Protein AF-0000000078757637 (afdb_homodimer)

InterPro domains:
  IPR000515 ABC transporter type 1, transmembrane domain MetI-like [PF00528] (79-279)
  IPR000515 ABC transporter type 1, transmembrane domain MetI-like [PS50928] (64-270)
  IPR000515 ABC transporter type 1, transmembrane domain MetI-like [cd06261] (64-212)
  IPR005672 Phosphate transport system permease protein PstA [TIGR00974] (14-278)
  IPR035906 MetI-like superfamily [G3DSA:1.10.3720.10] (14-277)
  IPR035906 MetI-like superfamily [SSF161098] (12-272)

Solvent-accessible surface area (backbone atoms only — not comparable to full-atom values): 27275 Å² total; per-residue (Å²): 118,75,68,58,57,54,48,50,56,40,49,55,49,46,50,50,26,50,50,30,34,46,62,62,47,48,61,54,52,52,46,54,52,48,32,45,70,52,5,54,82,64,62,44,70,61,26,51,69,25,57,24,91,36,98,75,43,70,25,42,24,26,19,48,52,32,33,52,52,32,40,52,52,12,44,66,55,23,48,60,30,18,45,29,32,15,44,35,57,65,73,66,48,58,96,44,74,67,43,51,50,50,51,50,50,36,55,49,55,39,17,45,24,49,49,55,40,7,50,46,20,26,50,48,35,19,56,70,68,57,49,34,53,1,33,50,26,25,13,54,29,48,14,61,64,39,26,34,58,32,21,53,36,28,26,52,22,51,61,66,50,60,65,64,59,56,50,52,42,45,71,76,66,46,49,71,62,54,38,41,67,67,44,46,47,56,70,17,36,51,38,38,29,51,24,50,32,46,44,49,10,47,55,52,18,48,39,56,31,34,60,50,11,14,48,37,94,80,44,51,57,66,60,85,47,54,62,29,39,33,24,31,46,41,45,51,49,47,42,46,72,70,72,35,83,82,47,54,67,43,57,55,25,25,51,49,38,51,51,44,48,51,30,46,51,56,34,48,50,33,49,50,51,22,50,54,44,44,52,54,45,59,66,69,98,119,76,68,58,58,53,49,52,57,41,48,54,49,46,50,50,26,50,49,29,33,47,63,62,46,49,59,55,53,50,47,53,53,47,31,45,68,51,6,54,82,63,60,45,70,61,25,51,70,25,59,25,91,36,97,75,44,70,24,43,25,27,20,48,51,32,34,52,52,33,40,50,51,12,45,67,54,23,47,61,30,18,45,31,34,16,46,37,57,63,73,66,49,58,97,44,74,66,41,50,50,51,52,49,49,37,55,49,54,38,17,44,26,49,47,56,41,8,51,47,20,25,50,48,34,19,57,70,68,57,50,34,52,1,33,51,25,25,13,52,31,48,15,60,63,39,25,34,58,31,22,52,37,28,27,52,21,50,61,66,49,60,64,64,59,55,50,53,41,43,72,75,66,46,50,71,62,56,37,41,66,67,45,48,48,54,70,16,35,52,39,38,30,52,24,50,32,46,44,51,10,47,52,50,18,48,39,58,30,34,61,49,11,14,50,37,92,80,45,52,59,65,59,86,47,55,62,29,39,32,26,31,47,42,46,50,49,47,41,46,72,70,74,35,82,82,46,56,66,43,56,54,26,25,52,48,39,52,51,43,50,50,29,45,51,56,34,48,49,33,48,49,52,22,51,54,44,45,53,55,44,58,67,68,98

Structure (mmCIF, N/CA/C/O backbone):
data_AF-0000000078757637-model_v1
#
loop_
_entity.id
_entity.type
_entity.pdbx_description
1 polymer 'Phosphate transport system permease protein PstA'
#
loop_
_atom_site.group_PDB
_atom_site.id
_atom_site.type_symbol
_atom_site.label_atom_id
_atom_site.label_alt_id
_atom_site.label_comp_id
_atom_site.label_asym_id
_atom_site.label_entity_id
_atom_site.label_seq_id
_atom_site.pdbx_PDB_ins_code
_atom_site.Cartn_x
_atom_site.Cartn_y
_atom_site.Cartn_z
_atom_site.occupancy
_atom_site.B_iso_or_equiv
_atom_site.auth_seq_id
_atom_site.auth_comp_id
_atom_site.auth_asym_id
_atom_site.auth_atom_id
_atom_site.pdbx_PDB_model_num
ATOM 1 N N . MET A 1 1 ? -38.062 24.844 16.594 1 31.47 1 MET A N 1
ATOM 2 C CA . MET A 1 1 ? -38.25 23.797 15.586 1 31.47 1 MET A CA 1
ATOM 3 C C . MET A 1 1 ? -36.906 23.484 14.891 1 31.47 1 MET A C 1
ATOM 5 O O . MET A 1 1 ? -36.781 22.422 14.273 1 31.47 1 MET A O 1
ATOM 9 N N . MET A 1 2 ? -36.031 24.547 14.688 1 41.66 2 MET A N 1
ATOM 10 C CA . MET A 1 2 ? -34.75 24.531 14.016 1 41.66 2 MET A CA 1
ATOM 11 C C . MET A 1 2 ? -33.719 23.719 14.805 1 41.66 2 MET A C 1
ATOM 13 O O . MET A 1 2 ? -32.75 23.219 14.25 1 41.66 2 MET A O 1
ATOM 17 N N . THR A 1 3 ? -33.906 23.719 16.125 1 45.94 3 THR A N 1
ATOM 18 C CA . THR A 1 3 ? -32.969 23.094 17.047 1 45.94 3 THR A CA 1
ATOM 19 C C . THR A 1 3 ? -33.062 21.578 16.953 1 45.94 3 THR A C 1
ATOM 21 O O . THR A 1 3 ? -32.094 20.875 17.25 1 45.94 3 THR A O 1
ATOM 24 N N . ARG A 1 4 ? -34.312 21.188 16.875 1 45.56 4 ARG A N 1
ATOM 25 C CA . ARG A 1 4 ? -34.594 19.766 16.969 1 45.56 4 ARG A CA 1
ATOM 26 C C . ARG A 1 4 ? -34.062 19.016 15.758 1 45.56 4 ARG A C 1
ATOM 28 O O . ARG A 1 4 ? -33.594 17.875 15.875 1 45.56 4 ARG A O 1
ATOM 35 N N . SER A 1 5 ? -34.344 19.469 14.594 1 43.5 5 SER A N 1
ATOM 36 C CA . SER A 1 5 ? -33.938 18.844 13.328 1 43.5 5 SER A CA 1
ATOM 37 C C . SER A 1 5 ? -32.438 18.703 13.227 1 43.5 5 SER A C 1
ATOM 39 O O . SER A 1 5 ? -31.938 17.797 12.539 1 43.5 5 SER A O 1
ATOM 41 N N . ARG A 1 6 ? -31.812 19.688 13.844 1 53.88 6 ARG A N 1
ATOM 42 C CA . ARG A 1 6 ? -30.344 19.703 13.852 1 53.88 6 ARG A CA 1
ATOM 43 C C . ARG A 1 6 ? -29.797 18.516 14.641 1 53.88 6 ARG A C 1
ATOM 45 O O . ARG A 1 6 ? -28.781 17.938 14.266 1 53.88 6 ARG A O 1
ATOM 52 N N . LYS A 1 7 ? -30.609 18.172 15.609 1 54.94 7 LYS A N 1
ATOM 53 C CA . LYS A 1 7 ? -30.172 17.094 16.5 1 54.94 7 LYS A CA 1
ATOM 54 C C . LYS A 1 7 ? -30.281 15.734 15.82 1 54.94 7 LYS A C 1
ATOM 56 O O . LYS A 1 7 ? -29.391 14.883 15.961 1 54.94 7 LYS A O 1
ATOM 61 N N . PHE A 1 8 ? -31.406 15.523 15.094 1 51.22 8 PHE A N 1
ATOM 62 C CA . PHE A 1 8 ? -31.641 14.234 14.445 1 51.22 8 PHE A CA 1
ATOM 63 C C . PHE A 1 8 ? -30.609 14 13.344 1 51.22 8 PHE A C 1
ATOM 65 O O . PHE A 1 8 ? -30.141 12.875 13.164 1 51.22 8 PHE A O 1
ATOM 72 N N . SER A 1 9 ? -30.406 15.086 12.625 1 57.69 9 SER A N 1
ATOM 73 C CA . SER A 1 9 ? -29.438 14.969 11.539 1 57.69 9 SER A CA 1
ATOM 74 C C . SER A 1 9 ? -28.047 14.633 12.07 1 57.69 9 SER A C 1
ATOM 76 O O . SER A 1 9 ? -27.297 13.891 11.438 1 57.69 9 SER A O 1
ATOM 78 N N . ASP A 1 10 ? -27.938 14.961 13.328 1 68.25 10 ASP A N 1
ATOM 79 C CA . ASP A 1 10 ? -26.656 14.672 13.961 1 68.25 10 ASP A CA 1
ATOM 80 C C . ASP A 1 10 ? -26.562 13.203 14.375 1 68.25 10 ASP A C 1
ATOM 82 O O . ASP A 1 10 ? -25.547 12.547 14.156 1 68.25 10 ASP A O 1
ATOM 86 N N . VAL A 1 11 ? -27.859 12.781 14.82 1 71.44 11 VAL A N 1
ATOM 87 C CA . VAL A 1 11 ? -27.859 11.406 15.305 1 71.44 11 VAL A CA 1
ATOM 88 C C . VAL A 1 11 ? -27.703 10.438 14.133 1 71.44 11 VAL A C 1
ATOM 90 O O . VAL A 1 11 ? -26.953 9.461 14.219 1 71.44 11 VAL A O 1
ATOM 93 N N . ALA A 1 12 ? -28.406 10.734 13.117 1 74.5 12 ALA A N 1
ATOM 94 C CA . ALA A 1 12 ? -28.312 9.891 11.93 1 74.5 12 ALA A CA 1
ATOM 95 C C . ALA A 1 12 ? -26.891 9.922 11.352 1 74.5 12 ALA A C 1
ATOM 97 O O . ALA A 1 12 ? -26.359 8.891 10.93 1 74.5 12 ALA A O 1
ATOM 98 N N . GLY A 1 13 ? -26.344 11.102 11.43 1 74.25 13 GLY A N 1
ATOM 99 C CA . GLY A 1 13 ? -24.984 11.227 10.945 1 74.25 13 GLY A CA 1
ATOM 100 C C . GLY A 1 13 ? -23.984 10.422 11.758 1 74.25 13 GLY A C 1
ATOM 101 O O . GLY A 1 13 ? -23.141 9.727 11.195 1 74.25 13 GLY A O 1
ATOM 102 N N . TYR A 1 14 ? -24.344 10.406 12.969 1 75.94 14 TYR A N 1
ATOM 103 C CA . TYR A 1 14 ? -23.484 9.648 13.859 1 75.94 14 TYR A CA 1
ATOM 104 C C . TYR A 1 14 ? -23.641 8.156 13.633 1 75.94 14 TYR A C 1
ATOM 106 O O . TYR A 1 14 ? -22.656 7.414 13.625 1 75.94 14 TYR A O 1
ATOM 114 N N . ALA A 1 15 ? -24.859 7.828 13.438 1 80.62 15 ALA A N 1
ATOM 115 C CA . ALA A 1 15 ? -25.125 6.406 13.234 1 80.62 15 ALA A CA 1
ATOM 116 C C . ALA A 1 15 ? -24.438 5.895 11.969 1 80.62 15 ALA A C 1
ATOM 118 O O . ALA A 1 15 ? -23.906 4.785 11.953 1 80.62 15 ALA A O 1
ATOM 119 N N . VAL A 1 16 ? -24.391 6.688 11.031 1 78.75 16 VAL A N 1
ATOM 120 C CA . VAL A 1 16 ? -23.781 6.309 9.758 1 78.75 16 VAL A CA 1
ATOM 121 C C . VAL A 1 16 ? -22.266 6.191 9.93 1 78.75 16 VAL A C 1
ATOM 123 O O . VAL A 1 16 ? -21.656 5.215 9.492 1 78.75 16 VAL A O 1
ATOM 126 N N . ILE A 1 17 ? -21.766 7.086 10.648 1 77.62 17 ILE A N 1
ATOM 127 C CA . ILE A 1 17 ? -20.328 7.102 10.867 1 77.62 17 ILE A CA 1
ATOM 128 C C . ILE A 1 17 ? -19.922 5.879 11.688 1 77.62 17 ILE A C 1
ATOM 130 O O . ILE A 1 17 ? -18.969 5.176 11.328 1 77.62 17 ILE A O 1
ATOM 134 N N . TYR A 1 18 ? -20.766 5.543 12.625 1 78.12 18 TYR A N 1
ATOM 135 C CA . TYR A 1 18 ? -20.438 4.414 13.492 1 78.12 18 TYR A CA 1
ATOM 136 C C . TYR A 1 18 ? -20.656 3.092 12.766 1 78.12 18 TYR A C 1
ATOM 138 O O . TYR A 1 18 ? -19.859 2.154 12.922 1 78.12 18 TYR A O 1
ATOM 146 N N . ALA A 1 19 ? -21.594 3.039 11.992 1 81.81 19 ALA A N 1
ATOM 147 C CA . ALA A 1 19 ? -21.891 1.821 11.242 1 81.81 19 ALA A CA 1
ATOM 148 C C . ALA A 1 19 ? -20.781 1.505 10.25 1 81.81 19 ALA A C 1
ATOM 150 O O . ALA A 1 19 ? -20.328 0.36 10.148 1 81.81 19 ALA A O 1
ATOM 151 N N . PHE A 1 20 ? -20.328 2.469 9.633 1 76.94 20 PHE A N 1
ATOM 152 C CA . PHE A 1 20 ? -19.281 2.268 8.633 1 76.94 20 PHE A CA 1
ATOM 153 C C . PHE A 1 20 ? -17.953 1.898 9.297 1 76.94 20 PHE A C 1
ATOM 155 O O . PHE A 1 20 ? -17.219 1.053 8.789 1 76.94 20 PHE A O 1
ATOM 162 N N . THR A 1 21 ? -17.781 2.52 10.398 1 72.38 21 THR A N 1
ATOM 163 C CA . THR A 1 21 ? -16.562 2.199 11.141 1 72.38 21 THR A CA 1
ATOM 164 C C . THR A 1 21 ? -16.594 0.753 11.625 1 72.38 21 THR A C 1
ATOM 166 O O . THR A 1 21 ? -15.602 0.03 11.5 1 72.38 21 THR A O 1
ATOM 169 N N . ALA A 1 22 ? -17.719 0.33 12.086 1 77.94 22 ALA A N 1
ATOM 170 C CA . ALA A 1 22 ? -17.891 -1.038 12.57 1 77.94 22 ALA A CA 1
ATOM 171 C C . ALA A 1 22 ? -17.75 -2.043 11.43 1 77.94 22 ALA A C 1
ATOM 173 O O . ALA A 1 22 ? -17.156 -3.107 11.594 1 77.94 22 ALA A O 1
ATOM 174 N N . MET A 1 23 ? -18.234 -1.694 10.344 1 75.75 23 MET A N 1
ATOM 175 C CA . MET A 1 23 ? -18.188 -2.555 9.164 1 75.75 23 MET A CA 1
ATOM 176 C C . MET A 1 23 ? -16.75 -2.775 8.711 1 75.75 23 MET A C 1
ATOM 178 O O . MET A 1 23 ? -16.422 -3.832 8.164 1 75.75 23 MET A O 1
ATOM 182 N N . ALA A 1 24 ? -16.016 -1.774 8.914 1 68.38 24 ALA A N 1
ATOM 183 C CA . ALA A 1 24 ? -14.625 -1.856 8.492 1 68.38 24 ALA A CA 1
ATOM 184 C C . ALA A 1 24 ? -13.82 -2.74 9.445 1 68.38 24 ALA A C 1
ATOM 186 O O . ALA A 1 24 ? -13.023 -3.57 9 1 68.38 24 ALA A O 1
ATOM 187 N N . PHE A 1 25 ? -14.117 -2.734 10.711 1 73.19 25 PHE A N 1
ATOM 188 C CA . PHE A 1 25 ? -13.227 -3.297 11.711 1 73.19 25 PHE A CA 1
ATOM 189 C C . PHE A 1 25 ? -13.688 -4.691 12.125 1 73.19 25 PHE A C 1
ATOM 191 O O . PHE A 1 25 ? -12.859 -5.578 12.359 1 73.19 25 PHE A O 1
ATOM 198 N N . ILE A 1 26 ? -14.891 -4.961 12.086 1 78 26 ILE A N 1
ATOM 199 C CA . ILE A 1 26 ? -15.422 -6.184 12.672 1 78 26 ILE A CA 1
ATOM 200 C C . ILE A 1 26 ? -14.977 -7.387 11.844 1 78 26 ILE A C 1
ATOM 202 O O . ILE A 1 26 ? -14.445 -8.359 12.383 1 78 26 ILE A O 1
ATOM 206 N N . PRO A 1 27 ? -15.133 -7.34 10.531 1 73.25 27 PRO A N 1
ATOM 207 C CA . PRO A 1 27 ? -14.734 -8.523 9.773 1 73.25 27 PRO A CA 1
ATOM 208 C C . PRO A 1 27 ? -13.234 -8.812 9.867 1 73.25 27 PRO A C 1
ATOM 210 O O . PRO A 1 27 ? -12.828 -9.977 9.891 1 73.25 27 PRO A O 1
ATOM 213 N N . LEU A 1 28 ? -12.547 -7.859 9.984 1 71 28 LEU A N 1
ATOM 214 C CA . LEU A 1 28 ? -11.102 -8.039 10.031 1 71 28 LEU A CA 1
ATOM 215 C C . LEU A 1 28 ? -10.664 -8.648 11.359 1 71 28 LEU A C 1
ATOM 217 O O . LEU A 1 28 ? -9.844 -9.562 11.391 1 71 28 LEU A O 1
ATOM 221 N N . VAL A 1 29 ? -11.281 -8.141 12.398 1 76.69 29 VAL A N 1
ATOM 222 C CA . VAL A 1 29 ? -10.984 -8.68 13.719 1 76.69 29 VAL A CA 1
ATOM 223 C C . VAL A 1 29 ? -11.477 -10.125 13.812 1 76.69 29 VAL A C 1
ATOM 225 O O . VAL A 1 29 ? -10.797 -10.992 14.367 1 76.69 29 VAL A O 1
ATOM 228 N N . ALA A 1 30 ? -12.602 -10.312 13.234 1 78.31 30 ALA A N 1
ATOM 229 C CA . ALA A 1 30 ? -13.164 -11.656 13.234 1 78.31 30 ALA A CA 1
ATOM 230 C C . ALA A 1 30 ? -12.266 -12.633 12.484 1 78.31 30 ALA A C 1
ATOM 232 O O . ALA A 1 30 ? -12.07 -13.773 12.906 1 78.31 30 ALA A O 1
ATOM 233 N N . PHE A 1 31 ? -11.656 -12.203 11.43 1 76.88 31 PHE A N 1
ATOM 234 C CA . PHE A 1 31 ? -10.781 -13.055 10.641 1 76.88 31 PHE A CA 1
ATOM 235 C C . PHE A 1 31 ? -9.508 -13.383 11.414 1 76.88 31 PHE A C 1
ATOM 237 O O . PHE A 1 31 ? -9.031 -14.516 11.383 1 76.88 31 PHE A O 1
ATOM 244 N N . ILE A 1 32 ? -9 -12.391 12.07 1 78.44 32 ILE A N 1
ATOM 245 C CA . ILE A 1 32 ? -7.785 -12.617 12.844 1 78.44 32 ILE A CA 1
ATOM 246 C C . ILE A 1 32 ? -8.055 -13.641 13.945 1 78.44 32 ILE A C 1
ATOM 248 O O . ILE A 1 32 ? -7.25 -14.547 14.18 1 78.44 32 ILE A O 1
ATOM 252 N N . LEU A 1 33 ? -9.188 -13.539 14.57 1 83.19 33 LEU A N 1
ATOM 253 C CA . LEU A 1 33 ? -9.555 -14.484 15.617 1 83.19 33 LEU A CA 1
ATOM 254 C C . LEU A 1 33 ? -9.766 -15.883 15.047 1 83.19 33 LEU A C 1
ATOM 256 O O . LEU A 1 33 ? -9.414 -16.875 15.68 1 83.19 33 LEU A O 1
ATOM 260 N N . TYR A 1 34 ? -10.312 -15.906 13.883 1 82.19 34 TYR A N 1
ATOM 261 C CA . TYR A 1 34 ? -10.531 -17.172 13.195 1 82.19 34 TYR A CA 1
ATOM 262 C C . TYR A 1 34 ? -9.203 -17.844 12.867 1 82.19 34 TYR A C 1
ATOM 264 O O . TYR A 1 34 ? -9.047 -19.047 13.062 1 82.19 34 TYR A O 1
ATOM 272 N N . VAL A 1 35 ? -8.273 -17.094 12.344 1 85.19 35 VAL A N 1
ATOM 273 C CA . VAL A 1 35 ? -6.945 -17.594 12 1 85.19 35 VAL A CA 1
ATOM 274 C C . VAL A 1 35 ? -6.242 -18.109 13.258 1 85.19 35 VAL A C 1
ATOM 276 O O . VAL A 1 35 ? -5.559 -19.125 13.219 1 85.19 35 VAL A O 1
ATOM 279 N N . ILE A 1 36 ? -6.449 -17.391 14.305 1 87.94 36 ILE A N 1
ATOM 280 C CA . ILE A 1 36 ? -5.852 -17.812 15.578 1 87.94 36 ILE A CA 1
ATOM 281 C C . ILE A 1 36 ? -6.457 -19.141 16.016 1 87.94 36 ILE A C 1
ATOM 283 O O . ILE A 1 36 ? -5.73 -20.078 16.359 1 87.94 36 ILE A O 1
ATOM 287 N N . ALA A 1 37 ? -7.699 -19.266 15.945 1 88.44 37 ALA A N 1
ATOM 288 C CA . ALA A 1 37 ? -8.406 -20.469 16.406 1 88.44 37 ALA A CA 1
ATOM 289 C C . ALA A 1 37 ? -8.039 -21.688 15.57 1 88.44 37 ALA A C 1
ATOM 291 O O . ALA A 1 37 ? -7.855 -22.781 16.094 1 88.44 37 ALA A O 1
ATOM 292 N N . LYS A 1 38 ? -7.848 -21.516 14.305 1 86.62 38 LYS A N 1
ATOM 293 C CA . LYS A 1 38 ? -7.609 -22.641 13.406 1 86.62 38 LYS A CA 1
ATOM 294 C C . LYS A 1 38 ? -6.117 -22.953 13.305 1 86.62 38 LYS A C 1
ATOM 296 O O . LYS A 1 38 ? -5.734 -24.094 13.047 1 86.62 38 LYS A O 1
ATOM 301 N N . GLY A 1 39 ? -5.309 -21.891 13.492 1 89.25 39 GLY A N 1
ATOM 302 C CA . GLY A 1 39 ? -3.889 -22.062 13.227 1 89.25 39 GLY A CA 1
ATOM 303 C C . GLY A 1 39 ? -3.074 -22.328 14.477 1 89.25 39 GLY A C 1
ATOM 304 O O . GLY A 1 39 ? -1.997 -22.922 14.406 1 89.25 39 GLY A O 1
ATOM 305 N N . ILE A 1 40 ? -3.578 -22.016 15.672 1 90.69 40 ILE A N 1
ATOM 306 C CA . ILE A 1 40 ? -2.781 -22 16.891 1 90.69 40 ILE A CA 1
ATOM 307 C C . ILE A 1 40 ? -2.424 -23.438 17.297 1 90.69 40 ILE A C 1
ATOM 309 O O . ILE A 1 40 ? -1.374 -23.672 17.891 1 90.69 40 ILE A O 1
ATOM 313 N N . GLY A 1 41 ? -3.162 -24.391 16.953 1 88.5 41 GLY A N 1
ATOM 314 C CA . GLY A 1 41 ? -2.939 -25.781 17.344 1 88.5 41 GLY A CA 1
ATOM 315 C C . GLY A 1 41 ? -1.724 -26.391 16.672 1 88.5 41 GLY A C 1
ATOM 316 O O . GLY A 1 41 ? -1.106 -27.312 17.219 1 88.5 41 GLY A O 1
ATOM 317 N N . ARG A 1 42 ? -1.347 -25.875 15.531 1 87.25 42 ARG A N 1
ATOM 318 C CA . ARG A 1 42 ? -0.24 -26.438 14.766 1 87.25 42 ARG A CA 1
ATOM 319 C C . ARG A 1 42 ? 1.064 -25.703 15.07 1 87.25 42 ARG A C 1
ATOM 321 O O . ARG A 1 42 ? 2.139 -26.141 14.641 1 87.25 42 ARG A O 1
ATOM 328 N N . ILE A 1 43 ? 0.918 -24.719 15.82 1 89 43 ILE A N 1
ATOM 329 C CA . ILE A 1 43 ? 2.113 -23.938 16.125 1 89 43 ILE A CA 1
ATOM 330 C C . ILE A 1 43 ? 2.883 -24.578 17.266 1 89 43 ILE A C 1
ATOM 332 O O . ILE A 1 43 ? 2.354 -24.734 18.375 1 89 43 ILE A O 1
ATOM 336 N N . ASN A 1 44 ? 3.975 -25.062 16.984 1 85.62 44 ASN A N 1
ATOM 337 C CA . ASN A 1 44 ? 4.918 -25.609 17.953 1 85.62 44 ASN A CA 1
ATOM 338 C C . ASN A 1 44 ? 6.363 -25.312 17.562 1 85.62 44 ASN A C 1
ATOM 340 O O . ASN A 1 44 ? 6.613 -24.688 16.516 1 85.62 44 ASN A O 1
ATOM 344 N N . PHE A 1 45 ? 7.242 -25.672 18.438 1 85 45 PHE A N 1
ATOM 345 C CA . PHE A 1 45 ? 8.648 -25.344 18.234 1 85 45 PHE A CA 1
ATOM 346 C C . PHE A 1 45 ? 9.172 -25.984 16.953 1 85 45 PHE A C 1
ATOM 348 O O . PHE A 1 45 ? 9.938 -25.359 16.203 1 85 45 PHE A O 1
ATOM 355 N N . GLU A 1 46 ? 8.766 -27.188 16.719 1 80.88 46 GLU A N 1
ATOM 356 C CA . GLU A 1 46 ? 9.211 -27.906 15.539 1 80.88 46 GLU A CA 1
ATOM 357 C C . GLU A 1 46 ? 8.695 -27.25 14.258 1 80.88 46 GLU A C 1
ATOM 359 O O . GLU A 1 46 ? 9.422 -27.141 13.273 1 80.88 46 GLU A O 1
ATOM 364 N N . PHE A 1 47 ? 7.523 -26.766 14.312 1 85.06 47 PHE A N 1
ATOM 365 C CA . PHE A 1 47 ? 6.914 -26.109 13.156 1 85.06 47 PHE A CA 1
ATOM 366 C C . PHE A 1 47 ? 7.629 -24.812 12.844 1 85.06 47 PHE A C 1
ATOM 368 O O . PHE A 1 47 ? 7.891 -24.5 11.672 1 85.06 47 PHE A O 1
ATOM 375 N N . LEU A 1 48 ? 8.016 -24.125 13.852 1 84.94 48 LEU A N 1
ATOM 376 C CA . LEU A 1 48 ? 8.586 -22.781 13.688 1 84.94 48 LEU A CA 1
ATOM 377 C C . LEU A 1 48 ? 10.062 -22.859 13.336 1 84.94 48 LEU A C 1
ATOM 379 O O . LEU A 1 48 ? 10.57 -22.047 12.57 1 84.94 48 LEU A O 1
ATOM 383 N N . PHE A 1 49 ? 10.719 -23.844 13.891 1 82.38 49 PHE A N 1
ATOM 384 C CA . PHE A 1 49 ? 12.172 -23.734 13.844 1 82.38 49 PHE A CA 1
ATOM 385 C C . PHE A 1 49 ? 12.781 -24.938 13.117 1 82.38 49 PHE A C 1
ATOM 387 O O . PHE A 1 49 ? 14 -25.141 13.172 1 82.38 49 PHE A O 1
ATOM 394 N N . THR A 1 50 ? 11.977 -25.703 12.523 1 76.12 50 THR A N 1
ATOM 395 C CA . THR A 1 50 ? 12.547 -26.797 11.742 1 76.12 50 THR A CA 1
ATOM 396 C C . THR A 1 50 ? 12.32 -26.562 10.25 1 76.12 50 THR A C 1
ATOM 398 O O . THR A 1 50 ? 11.352 -25.922 9.852 1 76.12 50 THR A O 1
ATOM 401 N N . ALA A 1 51 ? 13.367 -26.938 9.547 1 66.25 51 ALA A N 1
ATOM 402 C CA . ALA A 1 51 ? 13.305 -26.844 8.086 1 66.25 51 ALA A CA 1
ATOM 403 C C . ALA A 1 51 ? 12.344 -27.891 7.516 1 66.25 51 ALA A C 1
ATOM 405 O O . ALA A 1 51 ? 12.242 -29 8.039 1 66.25 51 ALA A O 1
ATOM 406 N N . SER A 1 52 ? 11.43 -27.406 6.645 1 62.41 52 SER A N 1
ATOM 407 C CA . SER A 1 52 ? 10.477 -28.359 6.078 1 62.41 52 SER A CA 1
ATOM 408 C C . SER A 1 52 ? 11.164 -29.328 5.133 1 62.41 52 SER A C 1
ATOM 410 O O . SER A 1 52 ? 12.023 -28.938 4.336 1 62.41 52 SER A O 1
ATOM 412 N N . ALA A 1 53 ? 11.094 -30.688 5.449 1 53 53 ALA A N 1
ATOM 413 C CA . ALA A 1 53 ? 11.586 -31.703 4.516 1 53 53 ALA A CA 1
ATOM 414 C C . ALA A 1 53 ? 10.836 -31.641 3.188 1 53 53 ALA A C 1
ATOM 416 O O . ALA A 1 53 ? 11.344 -32.094 2.162 1 53 53 ALA A O 1
ATOM 417 N N . SER A 1 54 ? 9.664 -31.078 3.27 1 56.88 54 SER A N 1
ATOM 418 C CA . SER A 1 54 ? 8.82 -30.938 2.09 1 56.88 54 SER A CA 1
ATOM 419 C C . SER A 1 54 ? 7.836 -29.781 2.246 1 56.88 54 SER A C 1
ATOM 421 O O . SER A 1 54 ? 7.648 -29.266 3.348 1 56.88 54 SER A O 1
ATOM 423 N N . MET A 1 55 ? 7.371 -29.188 1.145 1 56.53 55 MET A N 1
ATOM 424 C CA . MET A 1 55 ? 6.34 -28.156 1.189 1 56.53 55 MET A CA 1
ATOM 425 C C . MET A 1 55 ? 5.156 -28.609 2.041 1 56.53 55 MET A C 1
ATOM 427 O O . MET A 1 55 ? 4.445 -27.781 2.609 1 56.53 55 MET A O 1
ATOM 431 N N . GLU A 1 56 ? 5.082 -29.891 2.09 1 58.41 56 GLU A N 1
ATOM 432 C CA . GLU A 1 56 ? 3.961 -30.484 2.816 1 58.41 56 GLU A CA 1
ATOM 433 C C . GLU A 1 56 ? 4.293 -30.641 4.297 1 58.41 56 GLU A C 1
ATOM 435 O O . GLU A 1 56 ? 3.395 -30.656 5.141 1 58.41 56 GLU A O 1
ATOM 440 N N . SER A 1 57 ? 5.703 -30.938 4.445 1 56.28 57 SER A N 1
ATOM 441 C CA . SER A 1 57 ? 6.102 -31.266 5.809 1 56.28 57 SER A CA 1
ATOM 442 C C . SER A 1 57 ? 6.473 -30 6.598 1 56.28 57 SER A C 1
ATOM 444 O O . SER A 1 57 ? 7.219 -29.156 6.105 1 56.28 57 SER A O 1
ATOM 446 N N . GLY A 1 58 ? 5.719 -29.438 7.492 1 63 58 GLY A N 1
ATOM 447 C CA . GLY A 1 58 ? 5.34 -28.656 8.656 1 63 58 GLY A CA 1
ATOM 448 C C . GLY A 1 58 ? 6.258 -27.469 8.898 1 63 58 GLY A C 1
ATOM 449 O O . GLY A 1 58 ? 5.805 -26.406 9.32 1 63 58 GLY A O 1
ATOM 450 N N . GLY A 1 59 ? 7.703 -27.625 8.602 1 77.88 59 GLY A N 1
ATOM 451 C CA . GLY A 1 59 ? 8.484 -26.562 9.211 1 77.88 59 GLY A CA 1
ATOM 452 C C . GLY A 1 59 ? 8.547 -25.312 8.367 1 77.88 59 GLY A C 1
ATOM 453 O O . GLY A 1 59 ? 8.617 -25.391 7.141 1 77.88 59 GLY A O 1
ATOM 454 N N . ILE A 1 60 ? 8.438 -24.141 9.039 1 85.12 60 ILE A N 1
ATOM 455 C CA . ILE A 1 60 ? 8.375 -22.891 8.289 1 85.12 60 ILE A CA 1
ATOM 456 C C . ILE A 1 60 ? 9.531 -21.984 8.703 1 85.12 60 ILE A C 1
ATOM 458 O O . ILE A 1 60 ? 9.43 -20.766 8.586 1 85.12 60 ILE A O 1
ATOM 462 N N . PHE A 1 61 ? 10.664 -22.562 9.156 1 85.38 61 PHE A N 1
ATOM 463 C CA . PHE A 1 61 ? 11.766 -21.734 9.641 1 85.38 61 PHE A CA 1
ATOM 464 C C . PHE A 1 61 ? 12.414 -20.969 8.484 1 85.38 61 PHE A C 1
ATOM 466 O O . PHE A 1 61 ? 12.734 -19.797 8.617 1 85.38 61 PHE A O 1
ATOM 473 N N . ALA A 1 62 ? 12.648 -21.609 7.414 1 84.88 62 ALA A N 1
ATOM 474 C CA . ALA A 1 62 ? 13.312 -20.984 6.273 1 84.88 62 ALA A CA 1
ATOM 475 C C . ALA A 1 62 ? 12.492 -19.828 5.723 1 84.88 62 ALA A C 1
ATOM 477 O O . ALA A 1 62 ? 12.992 -18.719 5.578 1 84.88 62 ALA A O 1
ATOM 478 N N . PRO A 1 63 ? 11.18 -20.094 5.473 1 87.25 63 PRO A N 1
ATOM 479 C CA . PRO A 1 63 ? 10.383 -18.969 4.98 1 87.25 63 PRO A CA 1
ATOM 480 C C . PRO A 1 63 ? 10.242 -17.844 6.016 1 87.25 63 PRO A C 1
ATOM 482 O O . PRO A 1 63 ? 10.148 -16.672 5.652 1 87.25 63 PRO A O 1
ATOM 485 N N . LEU A 1 64 ? 10.234 -18.234 7.242 1 88.44 64 LEU A N 1
ATOM 486 C CA . LEU A 1 64 ? 10.188 -17.234 8.297 1 88.44 64 LEU A CA 1
ATOM 487 C C . LEU A 1 64 ? 11.445 -16.375 8.281 1 88.44 64 LEU A C 1
ATOM 489 O O . LEU A 1 64 ? 11.359 -15.141 8.273 1 88.44 64 LEU A O 1
ATOM 493 N N . PHE A 1 65 ? 12.562 -16.984 8.297 1 88.06 65 PHE A N 1
ATOM 494 C CA . PHE A 1 65 ? 13.844 -16.297 8.273 1 88.06 65 PHE A CA 1
ATOM 495 C C . PHE A 1 65 ? 13.992 -15.461 7.004 1 88.06 65 PHE A C 1
ATOM 497 O O . PHE A 1 65 ? 14.445 -14.32 7.051 1 88.06 65 PHE A O 1
ATOM 504 N N . GLY A 1 66 ? 13.648 -16.031 5.93 1 89.12 66 GLY A N 1
ATOM 505 C CA . GLY A 1 66 ? 13.711 -15.32 4.664 1 89.12 66 GLY A CA 1
ATOM 506 C C . GLY A 1 66 ? 12.875 -14.055 4.645 1 89.12 66 GLY A C 1
ATOM 507 O O . GLY A 1 66 ? 13.297 -13.031 4.117 1 89.12 66 GLY A O 1
ATOM 508 N N . THR A 1 67 ? 11.695 -14.148 5.199 1 90 67 THR A N 1
ATOM 509 C CA . THR A 1 67 ? 10.805 -12.992 5.254 1 90 67 THR A CA 1
ATOM 510 C C . THR A 1 67 ? 11.414 -11.883 6.109 1 90 67 THR A C 1
ATOM 512 O O . THR A 1 67 ? 11.383 -10.711 5.727 1 90 67 THR A O 1
ATOM 515 N N . ILE A 1 68 ? 11.984 -12.273 7.211 1 90.56 68 ILE A N 1
ATOM 516 C CA . ILE A 1 68 ? 12.578 -11.297 8.117 1 90.56 68 ILE A CA 1
ATOM 517 C C . ILE A 1 68 ? 13.758 -10.609 7.43 1 90.56 68 ILE A C 1
ATOM 519 O O . ILE A 1 68 ? 13.836 -9.375 7.418 1 90.56 68 ILE A O 1
ATOM 523 N N . VAL A 1 69 ? 14.594 -11.367 6.855 1 92 69 VAL A N 1
ATOM 524 C CA . VAL A 1 69 ? 15.812 -10.836 6.242 1 92 69 VAL A CA 1
ATOM 525 C C . VAL A 1 69 ? 15.445 -9.945 5.055 1 92 69 VAL A C 1
ATOM 527 O O . VAL A 1 69 ? 16 -8.859 4.895 1 92 69 VAL A O 1
ATOM 530 N N . LEU A 1 70 ? 14.555 -10.414 4.258 1 92.94 70 LEU A N 1
ATOM 531 C CA . LEU A 1 70 ? 14.148 -9.633 3.094 1 92.94 70 LEU A CA 1
ATOM 532 C C . LEU A 1 70 ? 13.531 -8.305 3.52 1 92.94 70 LEU A C 1
ATOM 534 O O . LEU A 1 70 ? 13.82 -7.262 2.93 1 92.94 70 LEU A O 1
ATOM 538 N N . THR A 1 71 ? 12.664 -8.391 4.48 1 91.81 71 THR A N 1
ATOM 539 C CA . THR A 1 71 ? 11.984 -7.188 4.949 1 91.81 71 THR A CA 1
ATOM 540 C C . THR A 1 71 ? 12.984 -6.176 5.496 1 91.81 71 THR A C 1
ATOM 542 O O . THR A 1 71 ? 12.945 -4.996 5.133 1 91.81 71 THR A O 1
ATOM 545 N N . LEU A 1 72 ? 13.883 -6.637 6.301 1 91.94 72 LEU A N 1
ATOM 546 C CA . LEU A 1 72 ? 14.875 -5.75 6.906 1 91.94 72 LEU A CA 1
ATOM 547 C C . LEU A 1 72 ? 15.812 -5.176 5.848 1 91.94 72 LEU A C 1
ATOM 549 O O . LEU A 1 72 ? 16.125 -3.986 5.875 1 91.94 72 LEU A O 1
ATOM 553 N N . ALA A 1 73 ? 16.234 -5.996 4.984 1 94.88 73 ALA A N 1
ATOM 554 C CA . ALA A 1 73 ? 17.109 -5.543 3.916 1 94.88 73 ALA A CA 1
ATOM 555 C C . ALA A 1 73 ? 16.422 -4.504 3.033 1 94.88 73 ALA A C 1
ATOM 557 O O . ALA A 1 73 ? 17.047 -3.521 2.619 1 94.88 73 ALA A O 1
ATOM 558 N N . SER A 1 74 ? 15.172 -4.742 2.682 1 95.44 74 SER A N 1
ATOM 559 C CA . SER A 1 74 ? 14.414 -3.803 1.86 1 95.44 74 SER A CA 1
ATOM 560 C C . SER A 1 74 ? 14.289 -2.447 2.545 1 95.44 74 SER A C 1
ATOM 562 O O . SER A 1 74 ? 14.445 -1.405 1.907 1 95.44 74 SER A O 1
ATOM 564 N N . LEU A 1 75 ? 14.031 -2.498 3.846 1 93.31 75 LEU A N 1
ATOM 565 C CA . LEU A 1 75 ? 13.852 -1.269 4.609 1 93.31 75 LEU A CA 1
ATOM 566 C C . LEU A 1 75 ? 15.164 -0.499 4.711 1 93.31 75 LEU A C 1
ATOM 568 O O . LEU A 1 75 ? 15.172 0.734 4.723 1 93.31 75 LEU A O 1
ATOM 572 N N . LEU A 1 76 ? 16.219 -1.205 4.863 1 94.88 76 LEU A N 1
ATOM 573 C CA . LEU A 1 76 ? 17.547 -0.584 4.965 1 94.88 76 LEU A CA 1
ATOM 574 C C . LEU A 1 76 ? 17.812 0.309 3.762 1 94.88 76 LEU A C 1
ATOM 576 O O . LEU A 1 76 ? 18.453 1.352 3.891 1 94.88 76 LEU A O 1
ATOM 580 N N . PHE A 1 77 ? 17.312 -0.04 2.631 1 93.75 77 PHE A N 1
ATOM 581 C CA . PHE A 1 77 ? 17.516 0.754 1.423 1 93.75 77 PHE A CA 1
ATOM 582 C C . PHE A 1 77 ? 16.391 1.767 1.255 1 93.75 77 PHE A C 1
ATOM 584 O O . PHE A 1 77 ? 16.641 2.939 0.968 1 93.75 77 PHE A O 1
ATOM 591 N N . ALA A 1 78 ? 15.18 1.331 1.457 1 94.62 78 ALA A N 1
ATOM 592 C CA . ALA A 1 78 ? 14 2.131 1.141 1 94.62 78 ALA A CA 1
ATOM 593 C C . ALA A 1 78 ? 13.883 3.33 2.076 1 94.62 78 ALA A C 1
ATOM 595 O O . ALA A 1 78 ? 13.555 4.434 1.641 1 94.62 78 ALA A O 1
ATOM 596 N N . VAL A 1 79 ? 14.172 3.148 3.365 1 93.75 79 VAL A N 1
ATOM 597 C CA . VAL A 1 79 ? 13.875 4.16 4.371 1 93.75 79 VAL A CA 1
ATOM 598 C C . VAL A 1 79 ? 14.812 5.355 4.195 1 93.75 79 VAL A C 1
ATOM 600 O O . VAL A 1 79 ? 14.359 6.492 4.051 1 93.75 79 VAL A O 1
ATOM 603 N N . PRO A 1 80 ? 16.125 5.156 4.148 1 93.69 80 PRO A N 1
ATOM 604 C CA . PRO A 1 80 ? 17 6.32 3.994 1 93.69 80 PRO A CA 1
ATOM 605 C C . PRO A 1 80 ? 16.766 7.062 2.68 1 93.69 80 PRO A C 1
ATOM 607 O O . PRO A 1 80 ? 16.75 8.297 2.66 1 93.69 80 PRO A O 1
ATOM 610 N N . ILE A 1 81 ? 16.562 6.344 1.637 1 91.94 81 ILE A N 1
ATOM 611 C CA . ILE A 1 81 ? 16.375 6.973 0.334 1 91.94 81 ILE A CA 1
ATOM 612 C C . ILE A 1 81 ? 15.078 7.766 0.327 1 91.94 81 ILE A C 1
ATOM 614 O O . ILE A 1 81 ? 15.047 8.922 -0.11 1 91.94 81 ILE A O 1
ATOM 618 N N . SER A 1 82 ? 14.008 7.172 0.807 1 93.88 82 SER A N 1
ATOM 619 C CA . SER A 1 82 ? 12.703 7.832 0.826 1 93.88 82 SER A CA 1
ATOM 620 C C . SER A 1 82 ? 12.711 9.031 1.765 1 93.88 82 SER A C 1
ATOM 622 O O . SER A 1 82 ? 12.07 10.047 1.485 1 93.88 82 SER A O 1
ATOM 624 N N . LEU A 1 83 ? 13.391 8.867 2.895 1 93.94 83 LEU A N 1
ATOM 625 C CA . LEU A 1 83 ? 13.461 9.969 3.85 1 93.94 83 LEU A CA 1
ATOM 626 C C . LEU A 1 83 ? 14.18 11.172 3.246 1 93.94 83 LEU A C 1
ATOM 628 O O . LEU A 1 83 ? 13.727 12.305 3.393 1 93.94 83 LEU A O 1
ATOM 632 N N . MET A 1 84 ? 15.289 10.938 2.615 1 92.25 84 MET A N 1
ATOM 633 C CA . MET A 1 84 ? 16.031 12.031 1.998 1 92.25 84 MET A CA 1
ATOM 634 C C . MET A 1 84 ? 15.227 12.68 0.885 1 92.25 84 MET A C 1
ATOM 636 O O . MET A 1 84 ? 15.266 13.898 0.71 1 92.25 84 MET A O 1
ATOM 640 N N . ALA A 1 85 ? 14.547 11.875 0.137 1 89.88 85 ALA A N 1
ATOM 641 C CA . ALA A 1 85 ? 13.688 12.43 -0.902 1 89.88 85 ALA A CA 1
ATOM 642 C C . ALA A 1 85 ? 12.578 13.297 -0.297 1 89.88 85 ALA A C 1
ATOM 644 O O . ALA A 1 85 ? 12.273 14.367 -0.812 1 89.88 85 ALA A O 1
ATOM 645 N N . ALA A 1 86 ? 11.992 12.789 0.734 1 92.25 86 ALA A N 1
ATOM 646 C CA . ALA A 1 86 ? 10.938 13.547 1.413 1 92.25 86 ALA A CA 1
ATOM 647 C C . ALA A 1 86 ? 11.484 14.844 2.002 1 92.25 86 ALA A C 1
ATOM 649 O O . ALA A 1 86 ? 10.82 15.875 1.969 1 92.25 86 ALA A O 1
ATOM 650 N N . VAL A 1 87 ? 12.625 14.781 2.598 1 92.94 87 VAL A N 1
ATOM 651 C CA . VAL A 1 87 ? 13.281 15.969 3.15 1 92.94 87 VAL A CA 1
ATOM 652 C C . VAL A 1 87 ? 13.523 16.984 2.043 1 92.94 87 VAL A C 1
ATOM 654 O O . VAL A 1 87 ? 13.273 18.188 2.225 1 92.94 87 VAL A O 1
ATOM 657 N N . TYR A 1 88 ? 14.062 16.5 0.981 1 90.06 88 TYR A N 1
ATOM 658 C CA . TYR A 1 88 ? 14.281 17.406 -0.147 1 90.06 88 TYR A CA 1
ATOM 659 C C . TYR A 1 88 ? 12.984 18.094 -0.557 1 90.06 88 TYR A C 1
ATOM 661 O O . TYR A 1 88 ? 12.953 19.312 -0.741 1 90.06 88 TYR A O 1
ATOM 669 N N . LEU A 1 89 ? 11.961 17.406 -0.664 1 88.69 89 LEU A N 1
ATOM 670 C CA . LEU A 1 89 ? 10.68 17.938 -1.116 1 88.69 89 LEU A CA 1
ATOM 671 C C . LEU A 1 89 ? 10.094 18.906 -0.087 1 88.69 89 LEU A C 1
ATOM 673 O O . LEU A 1 89 ? 9.492 19.922 -0.449 1 88.69 89 LEU A O 1
ATOM 677 N N . SER A 1 90 ? 10.273 18.594 1.165 1 90.19 90 SER A N 1
ATOM 678 C CA . SER A 1 90 ? 9.648 19.359 2.229 1 90.19 90 SER A CA 1
ATOM 679 C C . SER A 1 90 ? 10.461 20.609 2.562 1 90.19 90 SER A C 1
ATOM 681 O O . SER A 1 90 ? 9.898 21.656 2.891 1 90.19 90 SER A O 1
ATOM 683 N N . GLU A 1 91 ? 11.781 20.453 2.482 1 89.44 91 GLU A N 1
ATOM 684 C CA . GLU A 1 91 ? 12.617 21.516 3.055 1 89.44 91 GLU A CA 1
ATOM 685 C C . GLU A 1 91 ? 13.359 22.281 1.967 1 89.44 91 GLU A C 1
ATOM 687 O O . GLU A 1 91 ? 13.734 23.438 2.166 1 89.44 91 GLU A O 1
ATOM 692 N N . TYR A 1 92 ? 13.555 21.703 0.855 1 86.81 92 TYR A N 1
ATOM 693 C CA . TYR A 1 92 ? 14.508 22.328 -0.053 1 86.81 92 TYR A CA 1
ATOM 694 C C . TYR A 1 92 ? 13.883 22.578 -1.418 1 86.81 92 TYR A C 1
ATOM 696 O O . TYR A 1 92 ? 14.352 23.422 -2.176 1 86.81 92 TYR A O 1
ATOM 704 N N . ALA A 1 93 ? 12.93 21.797 -1.659 1 86 93 ALA A N 1
ATOM 705 C CA . ALA A 1 93 ? 12.328 21.953 -2.982 1 86 93 ALA A CA 1
ATOM 706 C C . ALA A 1 93 ? 11.445 23.188 -3.043 1 86 93 ALA A C 1
ATOM 708 O O . ALA A 1 93 ? 10.734 23.5 -2.084 1 86 93 ALA A O 1
ATOM 709 N N . ARG A 1 94 ? 11.633 23.938 -4.121 1 82.75 94 ARG A N 1
ATOM 710 C CA . ARG A 1 94 ? 10.695 25.016 -4.391 1 82.75 94 ARG A CA 1
ATOM 711 C C . ARG A 1 94 ? 9.414 24.5 -5.039 1 82.75 94 ARG A C 1
ATOM 713 O O . ARG A 1 94 ? 9.445 23.5 -5.762 1 82.75 94 ARG A O 1
ATOM 720 N N . LYS A 1 95 ? 8.359 25.078 -4.68 1 84.38 95 LYS A N 1
ATOM 721 C CA . LYS A 1 95 ? 7.082 24.672 -5.262 1 84.38 95 LYS A CA 1
ATOM 722 C C . LYS A 1 95 ? 6.953 25.172 -6.699 1 84.38 95 LYS A C 1
ATOM 724 O O . LYS A 1 95 ? 6.191 26.094 -6.977 1 84.38 95 LYS A O 1
ATOM 729 N N . ASP A 1 96 ? 7.789 24.547 -7.543 1 85.88 96 ASP A N 1
ATOM 730 C CA . ASP A 1 96 ? 7.809 24.891 -8.961 1 85.88 96 ASP A CA 1
ATOM 731 C C . ASP A 1 96 ? 7.484 23.688 -9.836 1 85.88 96 ASP A C 1
ATOM 733 O O . ASP A 1 96 ? 6.93 22.703 -9.344 1 85.88 96 ASP A O 1
ATOM 737 N N . ARG A 1 97 ? 7.715 23.891 -11.086 1 80.19 97 ARG A N 1
ATOM 738 C CA . ARG A 1 97 ? 7.383 22.844 -12.047 1 80.19 97 ARG A CA 1
ATOM 739 C C . ARG A 1 97 ? 8.141 21.562 -11.734 1 80.19 97 ARG A C 1
ATOM 741 O O . ARG A 1 97 ? 7.625 20.469 -11.945 1 80.19 97 ARG A O 1
ATOM 748 N N . TRP A 1 98 ? 9.281 21.688 -11.203 1 77.94 98 TRP A N 1
ATOM 749 C CA . TRP A 1 98 ? 10.086 20.516 -10.867 1 77.94 98 TRP A CA 1
ATOM 750 C C . TRP A 1 98 ? 9.492 19.781 -9.68 1 77.94 98 TRP A C 1
ATOM 752 O O . TRP A 1 98 ? 9.477 18.547 -9.656 1 77.94 98 TRP A O 1
ATOM 762 N N . PHE A 1 99 ? 9.016 20.5 -8.758 1 80.69 99 PHE A N 1
ATOM 763 C CA . PHE A 1 99 ? 8.328 19.906 -7.617 1 80.69 99 PHE A CA 1
ATOM 764 C C . PHE A 1 99 ? 7.102 19.125 -8.07 1 80.69 99 PHE A C 1
ATOM 766 O O . PHE A 1 99 ? 6.914 17.969 -7.66 1 80.69 99 PHE A O 1
ATOM 773 N N . ASN A 1 100 ? 6.469 19.75 -8.93 1 76.12 100 ASN A N 1
ATOM 774 C CA . ASN A 1 100 ? 5.258 19.109 -9.43 1 76.12 100 ASN A CA 1
ATOM 775 C C . ASN A 1 100 ? 5.57 17.828 -10.195 1 76.12 100 ASN A C 1
ATOM 777 O O . ASN A 1 100 ? 4.832 16.859 -10.109 1 76.12 100 ASN A O 1
ATOM 781 N N . LEU A 1 101 ? 6.613 17.906 -10.883 1 74.19 101 LEU A N 1
ATOM 782 C CA . LEU A 1 101 ? 7.027 16.719 -11.641 1 74.19 101 LEU A CA 1
ATOM 783 C C . LEU A 1 101 ? 7.414 15.586 -10.703 1 74.19 101 LEU A C 1
ATOM 785 O O . LEU A 1 101 ? 7.082 14.43 -10.961 1 74.19 101 LEU A O 1
ATOM 789 N N . ILE A 1 102 ? 8.117 15.922 -9.664 1 77.56 102 ILE A N 1
ATOM 790 C CA . ILE A 1 102 ? 8.531 14.906 -8.703 1 77.56 102 ILE A CA 1
ATOM 791 C C . ILE A 1 102 ? 7.305 14.32 -8.008 1 77.56 102 ILE A C 1
ATOM 793 O O . ILE A 1 102 ? 7.195 13.102 -7.852 1 77.56 102 ILE A O 1
ATOM 797 N N . GLU A 1 103 ? 6.453 15.156 -7.668 1 75.12 103 GLU A N 1
ATOM 798 C CA . GLU A 1 103 ? 5.227 14.711 -7.02 1 75.12 103 GLU A CA 1
ATOM 799 C C . GLU A 1 103 ? 4.426 13.789 -7.93 1 75.12 103 GLU A C 1
ATOM 801 O O . GLU A 1 103 ? 3.918 12.75 -7.484 1 75.12 103 GLU A O 1
ATOM 806 N N . LEU A 1 104 ? 4.379 14.188 -9.156 1 70.25 104 LEU A N 1
ATOM 807 C CA . LEU A 1 104 ? 3.654 13.375 -10.133 1 70.25 104 LEU A CA 1
ATOM 808 C C . LEU A 1 104 ? 4.32 12.016 -10.312 1 70.25 104 LEU A C 1
ATOM 810 O O . LEU A 1 104 ? 3.635 11.008 -10.469 1 70.25 104 LEU A O 1
ATOM 814 N N . THR A 1 105 ? 5.605 12.055 -10.352 1 74.38 105 THR A N 1
ATOM 815 C CA . THR A 1 105 ? 6.348 10.805 -10.508 1 74.38 105 THR A CA 1
ATOM 816 C C . THR A 1 105 ? 6.094 9.875 -9.328 1 74.38 105 THR A C 1
ATOM 818 O O . THR A 1 105 ? 5.902 8.672 -9.508 1 74.38 105 THR A O 1
ATOM 821 N N . ILE A 1 106 ? 6.047 10.422 -8.148 1 79.69 106 ILE A N 1
ATOM 822 C CA . ILE A 1 106 ? 5.828 9.641 -6.941 1 79.69 106 ILE A CA 1
ATOM 823 C C . ILE A 1 106 ? 4.438 9.016 -6.977 1 79.69 106 ILE A C 1
ATOM 825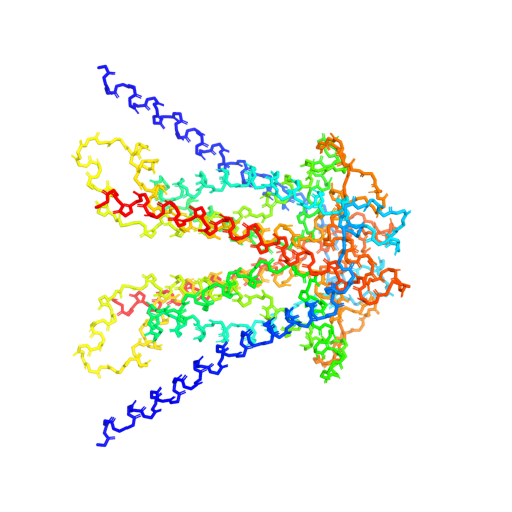 O O . ILE A 1 106 ? 4.277 7.82 -6.707 1 79.69 106 ILE A O 1
ATOM 829 N N . VAL A 1 107 ? 3.531 9.773 -7.391 1 70.62 107 VAL A N 1
ATOM 830 C CA . VAL A 1 107 ? 2.146 9.305 -7.43 1 70.62 107 VAL A CA 1
ATOM 831 C C . VAL A 1 107 ? 1.996 8.227 -8.5 1 70.62 107 VAL A C 1
ATOM 833 O O . VAL A 1 107 ? 1.289 7.234 -8.289 1 70.62 107 VAL A O 1
ATOM 836 N N . ASN A 1 108 ? 2.686 8.43 -9.594 1 70.25 108 ASN A N 1
ATOM 837 C CA . ASN A 1 108 ? 2.621 7.449 -10.672 1 70.25 108 ASN A CA 1
ATOM 838 C C . ASN A 1 108 ? 3.311 6.145 -10.281 1 70.25 108 ASN A C 1
ATOM 840 O O . ASN A 1 108 ? 2.848 5.062 -10.648 1 70.25 108 ASN A O 1
ATOM 844 N N . LEU A 1 109 ? 4.348 6.27 -9.609 1 75.5 109 LEU A N 1
ATOM 845 C CA . LEU A 1 109 ? 5.066 5.074 -9.18 1 75.5 109 LEU A CA 1
ATOM 846 C C . LEU A 1 109 ? 4.258 4.297 -8.148 1 75.5 109 LEU A C 1
ATOM 848 O O . LEU A 1 109 ? 4.316 3.068 -8.102 1 75.5 109 LEU A O 1
ATOM 852 N N . ALA A 1 110 ? 3.5 5.004 -7.359 1 75.12 110 ALA A N 1
ATOM 853 C CA . ALA A 1 110 ? 2.639 4.359 -6.371 1 75.12 110 ALA A CA 1
ATOM 854 C C . ALA A 1 110 ? 1.541 3.543 -7.051 1 75.12 110 ALA A C 1
ATOM 856 O O . ALA A 1 110 ? 1.048 2.562 -6.488 1 75.12 110 ALA A O 1
ATOM 857 N N . GLY A 1 111 ? 1.307 3.939 -8.234 1 70.88 111 GLY A N 1
ATOM 858 C CA . GLY A 1 111 ? 0.25 3.283 -8.984 1 70.88 111 GLY A CA 1
ATOM 859 C C . GLY A 1 111 ? 0.736 2.082 -9.773 1 70.88 111 GLY A C 1
ATOM 860 O O . GLY A 1 111 ? -0.067 1.339 -10.344 1 70.88 111 GLY A O 1
ATOM 861 N N . VAL A 1 112 ? 2.004 1.901 -9.812 1 76.44 112 VAL A N 1
ATOM 862 C CA . VAL A 1 112 ? 2.557 0.753 -10.523 1 76.44 112 VAL A CA 1
ATOM 863 C C . VAL A 1 112 ? 2.213 -0.533 -9.773 1 76.44 112 VAL A C 1
ATOM 865 O O . VAL A 1 112 ? 2.459 -0.641 -8.57 1 76.44 112 VAL A O 1
ATOM 868 N N . PRO A 1 113 ? 1.61 -1.47 -10.453 1 75.94 113 PRO A N 1
ATOM 869 C CA . PRO A 1 113 ? 1.275 -2.752 -9.828 1 75.94 113 PRO A CA 1
ATOM 870 C C . PRO A 1 113 ? 2.506 -3.498 -9.312 1 75.94 113 PRO A C 1
ATOM 872 O O . PRO A 1 113 ? 3.578 -3.416 -9.922 1 75.94 113 PRO A O 1
ATOM 875 N N . SER A 1 114 ? 2.273 -4.242 -8.305 1 81.31 114 SER A N 1
ATOM 876 C CA . SER A 1 114 ? 3.402 -4.902 -7.656 1 81.31 114 SER A CA 1
ATOM 877 C C . SER A 1 114 ? 4.062 -5.91 -8.594 1 81.31 114 SER A C 1
ATOM 879 O O . SER A 1 114 ? 5.281 -6.098 -8.547 1 81.31 114 SER A O 1
ATOM 881 N N . VAL A 1 115 ? 3.266 -6.594 -9.406 1 81.44 115 VAL A N 1
ATOM 882 C CA . VAL A 1 115 ? 3.805 -7.578 -10.336 1 81.44 115 VAL A CA 1
ATOM 883 C C . VAL A 1 115 ? 4.773 -6.898 -11.305 1 81.44 115 VAL A C 1
ATOM 885 O O . VAL A 1 115 ? 5.773 -7.496 -11.711 1 81.44 115 VAL A O 1
ATOM 888 N N . VAL A 1 116 ? 4.465 -5.715 -11.672 1 82.88 116 VAL A N 1
ATOM 889 C CA . VAL A 1 116 ? 5.32 -4.957 -12.578 1 82.88 116 VAL A CA 1
ATOM 890 C C . VAL A 1 116 ? 6.652 -4.652 -11.906 1 82.88 116 VAL A C 1
ATOM 892 O O . VAL A 1 116 ? 7.707 -4.695 -12.547 1 82.88 116 VAL A O 1
ATOM 895 N N . TYR A 1 117 ? 6.617 -4.332 -10.664 1 87.19 117 TYR A N 1
ATOM 896 C CA . TYR A 1 117 ? 7.859 -4.156 -9.914 1 87.19 117 TYR A CA 1
ATOM 897 C C . TYR A 1 117 ? 8.672 -5.445 -9.898 1 87.19 117 TYR A C 1
ATOM 899 O O . TYR A 1 117 ? 9.898 -5.41 -9.938 1 87.19 117 TYR A O 1
ATOM 907 N N . GLY A 1 118 ? 7.941 -6.543 -9.766 1 87.5 118 GLY A N 1
ATOM 908 C CA . GLY A 1 118 ? 8.617 -7.828 -9.852 1 87.5 118 GLY A CA 1
ATOM 909 C C . GLY A 1 118 ? 9.359 -8.031 -11.156 1 87.5 118 GLY A C 1
ATOM 910 O O . GLY A 1 118 ? 10.523 -8.438 -11.164 1 87.5 118 GLY A O 1
ATOM 911 N N . LEU A 1 119 ? 8.688 -7.746 -12.18 1 84.25 119 LEU A N 1
ATOM 912 C CA . LEU A 1 119 ? 9.289 -7.891 -13.5 1 84.25 119 LEU A CA 1
ATOM 913 C C . LEU A 1 119 ? 10.438 -6.906 -13.688 1 84.25 119 LEU A C 1
ATOM 915 O O . LEU A 1 119 ? 11.445 -7.234 -14.32 1 84.25 119 LEU A O 1
ATOM 919 N N . PHE A 1 120 ? 10.258 -5.715 -13.219 1 88 120 PHE A N 1
ATOM 920 C CA . PHE A 1 120 ? 11.328 -4.727 -13.211 1 88 120 PHE A CA 1
ATOM 921 C C . PHE A 1 120 ? 12.555 -5.258 -12.477 1 88 120 PHE A C 1
ATOM 923 O O . PHE A 1 120 ? 13.68 -5.145 -12.961 1 88 120 PHE A O 1
ATOM 930 N N . GLY A 1 121 ? 12.344 -5.773 -11.32 1 90.38 121 GLY A N 1
ATOM 931 C CA . GLY A 1 121 ? 13.438 -6.348 -10.555 1 90.38 121 GLY A CA 1
ATOM 932 C C . GLY A 1 121 ? 14.109 -7.512 -11.258 1 90.38 121 GLY A C 1
ATOM 933 O O . GLY A 1 121 ? 15.336 -7.641 -11.219 1 90.38 121 GLY A O 1
ATOM 934 N N . LEU A 1 122 ? 13.328 -8.375 -11.82 1 88.94 122 LEU A N 1
ATOM 935 C CA . LEU A 1 122 ? 13.867 -9.477 -12.602 1 88.94 122 LEU A CA 1
ATOM 936 C C . LEU A 1 122 ? 14.766 -8.961 -13.719 1 88.94 122 LEU A C 1
ATOM 938 O O . LEU A 1 122 ? 15.891 -9.43 -13.891 1 88.94 122 LEU A O 1
ATOM 942 N N . GLY A 1 123 ? 14.258 -8.031 -14.438 1 86.38 123 GLY A N 1
ATOM 943 C CA . GLY A 1 123 ? 15.008 -7.473 -15.555 1 86.38 123 GLY A CA 1
ATOM 944 C C . GLY A 1 123 ? 16.25 -6.723 -15.117 1 86.38 123 GLY A C 1
ATOM 945 O O . GLY A 1 123 ? 17.344 -6.973 -15.633 1 86.38 123 GLY A O 1
ATOM 946 N N . LEU A 1 124 ? 16.141 -5.816 -14.172 1 88.94 124 LEU A N 1
ATOM 947 C CA . LEU A 1 124 ? 17.234 -4.926 -13.805 1 88.94 124 LEU A CA 1
ATOM 948 C C . LEU A 1 124 ? 18.203 -5.613 -12.844 1 88.94 124 LEU A C 1
ATOM 950 O O . LEU A 1 124 ? 19.391 -5.691 -13.109 1 88.94 124 LEU A O 1
ATOM 954 N N . PHE A 1 125 ? 17.734 -6.102 -11.797 1 93.25 125 PHE A N 1
ATOM 955 C CA . PHE A 1 125 ? 18.609 -6.57 -10.734 1 93.25 125 PHE A CA 1
ATOM 956 C C . PHE A 1 125 ? 19.047 -8.016 -10.977 1 93.25 125 PHE A C 1
ATOM 958 O O . PHE A 1 125 ? 20.219 -8.344 -10.859 1 93.25 125 PHE A O 1
ATOM 965 N N . VAL A 1 126 ? 18.125 -8.852 -11.344 1 92.44 126 VAL A N 1
ATOM 966 C CA . VAL A 1 126 ? 18.406 -10.273 -11.484 1 92.44 126 VAL A CA 1
ATOM 967 C C . VAL A 1 126 ? 19.234 -10.508 -12.758 1 92.44 126 VAL A C 1
ATOM 969 O O . VAL A 1 126 ? 20.25 -11.188 -12.727 1 92.44 126 VAL A O 1
ATOM 972 N N . ILE A 1 127 ? 18.766 -10.008 -13.844 1 91 127 ILE A N 1
ATOM 973 C CA . ILE A 1 127 ? 19.344 -10.336 -15.141 1 91 127 ILE A CA 1
ATOM 974 C C . ILE A 1 127 ? 20.406 -9.312 -15.508 1 91 127 ILE A C 1
ATOM 976 O O . ILE A 1 127 ? 21.578 -9.648 -15.664 1 91 127 ILE A O 1
ATOM 980 N N . PHE A 1 128 ? 20.078 -8.023 -15.594 1 89 128 PHE A N 1
ATOM 981 C CA . PHE A 1 128 ? 20.984 -7.004 -16.109 1 89 128 PHE A CA 1
ATOM 982 C C . PHE A 1 128 ? 22.203 -6.844 -15.188 1 89 128 PHE A C 1
ATOM 984 O O . PHE A 1 128 ? 23.344 -6.84 -15.648 1 89 128 PHE A O 1
ATOM 991 N N . LEU A 1 129 ? 21.984 -6.711 -13.898 1 93.06 129 LEU A N 1
ATOM 992 C CA . LEU A 1 129 ? 23.078 -6.543 -12.961 1 93.06 129 LEU A CA 1
ATOM 993 C C . LEU A 1 129 ? 23.672 -7.895 -12.562 1 93.06 129 LEU A C 1
ATOM 995 O O . LEU A 1 129 ? 24.688 -7.957 -11.875 1 93.06 129 LEU A O 1
ATOM 999 N N . GLY A 1 130 ? 22.969 -8.945 -12.875 1 93.88 130 GLY A N 1
ATOM 1000 C CA . GLY A 1 130 ? 23.484 -10.289 -12.688 1 93.88 130 GLY A CA 1
ATOM 1001 C C . GLY A 1 130 ? 23.453 -10.742 -11.242 1 93.88 130 GLY A C 1
ATOM 1002 O O . GLY A 1 130 ? 24.25 -11.586 -10.828 1 93.88 130 GLY A O 1
ATOM 1003 N N . LEU A 1 131 ? 22.625 -10.242 -10.461 1 94.19 131 LEU A N 1
ATOM 1004 C CA . LEU A 1 131 ? 22.547 -10.625 -9.055 1 94.19 131 LEU A CA 1
ATOM 1005 C C . LEU A 1 131 ? 21.891 -11.992 -8.898 1 94.19 131 LEU A C 1
ATOM 1007 O O . LEU A 1 131 ? 22 -12.625 -7.848 1 94.19 131 LEU A O 1
ATOM 1011 N N . GLY A 1 132 ? 21.234 -12.461 -10.031 1 92.94 132 GLY A N 1
ATOM 1012 C CA . GLY A 1 132 ? 20.438 -13.664 -9.891 1 92.94 132 GLY A CA 1
ATOM 1013 C C . GLY A 1 132 ? 19.281 -13.508 -8.914 1 92.94 132 GLY A C 1
ATOM 1014 O O . GLY A 1 132 ? 19.203 -12.508 -8.195 1 92.94 132 GLY A O 1
ATOM 1015 N N . LYS A 1 133 ? 18.391 -14.445 -9 1 91.19 133 LYS A N 1
ATOM 1016 C CA . LYS A 1 133 ? 17.375 -14.461 -7.945 1 91.19 133 LYS A CA 1
ATOM 1017 C C . LYS A 1 133 ? 18.031 -14.562 -6.566 1 91.19 133 LYS A C 1
ATOM 1019 O O . LYS A 1 133 ? 18.766 -15.508 -6.293 1 91.19 133 LYS A O 1
ATOM 1024 N N . SER A 1 134 ? 17.781 -13.531 -5.773 1 94.69 134 SER A N 1
ATOM 1025 C CA . SER A 1 134 ? 18.484 -13.438 -4.492 1 94.69 134 SER A CA 1
ATOM 1026 C C . SER A 1 134 ? 17.75 -12.484 -3.547 1 94.69 134 SER A C 1
ATOM 1028 O O . SER A 1 134 ? 16.922 -11.688 -3.98 1 94.69 134 SER A O 1
ATOM 1030 N N . ILE A 1 135 ? 18.141 -12.594 -2.342 1 94 135 ILE A N 1
ATOM 1031 C CA . ILE A 1 135 ? 17.578 -11.719 -1.326 1 94 135 ILE A CA 1
ATOM 1032 C C . ILE A 1 135 ? 17.891 -10.266 -1.662 1 94 135 ILE A C 1
ATOM 1034 O O . ILE A 1 135 ? 17.031 -9.391 -1.531 1 94 135 ILE A O 1
ATOM 1038 N N . ILE A 1 136 ? 19.062 -10.047 -2.158 1 95.81 136 ILE A N 1
ATOM 1039 C CA . ILE A 1 136 ? 19.453 -8.672 -2.449 1 95.81 136 ILE A CA 1
ATOM 1040 C C . ILE A 1 136 ? 18.656 -8.141 -3.637 1 95.81 136 ILE A C 1
ATOM 1042 O O . ILE A 1 136 ? 18.234 -6.984 -3.645 1 95.81 136 ILE A O 1
ATOM 1046 N N . ALA A 1 137 ? 18.438 -8.977 -4.617 1 95.25 137 ALA A N 1
ATOM 1047 C CA . ALA A 1 137 ? 17.609 -8.57 -5.754 1 95.25 137 ALA A CA 1
ATOM 1048 C C . ALA A 1 137 ? 16.188 -8.266 -5.312 1 95.25 137 ALA A C 1
ATOM 1050 O O . ALA A 1 137 ? 15.594 -7.277 -5.746 1 95.25 137 ALA A O 1
ATOM 1051 N N . GLY A 1 138 ? 15.695 -9.148 -4.48 1 94.75 138 GLY A N 1
ATOM 1052 C CA . GLY A 1 138 ? 14.367 -8.93 -3.934 1 94.75 138 GLY A CA 1
ATOM 1053 C C . GLY A 1 138 ? 14.273 -7.688 -3.066 1 94.75 138 GLY A C 1
ATOM 1054 O O . GLY A 1 138 ? 13.32 -6.918 -3.174 1 94.75 138 GLY A O 1
ATOM 1055 N N . ALA A 1 139 ? 15.305 -7.512 -2.283 1 95.81 139 ALA A N 1
ATOM 1056 C CA . ALA A 1 139 ? 15.32 -6.371 -1.369 1 95.81 139 ALA A CA 1
ATOM 1057 C C . ALA A 1 139 ? 15.328 -5.051 -2.137 1 95.81 139 ALA A C 1
ATOM 1059 O O . ALA A 1 139 ? 14.617 -4.113 -1.78 1 95.81 139 ALA A O 1
ATOM 1060 N N . LEU A 1 140 ? 16.078 -4.98 -3.113 1 94.06 140 LEU A N 1
ATOM 1061 C CA . LEU A 1 140 ? 16.156 -3.768 -3.922 1 94.06 140 LEU A CA 1
ATOM 1062 C C . LEU A 1 140 ? 14.844 -3.529 -4.664 1 94.06 140 LEU A C 1
ATOM 1064 O O . LEU A 1 140 ? 14.398 -2.389 -4.797 1 94.06 140 LEU A O 1
ATOM 1068 N N . THR A 1 141 ? 14.258 -4.602 -5.137 1 93.19 141 THR A N 1
ATOM 1069 C CA . THR A 1 141 ? 12.969 -4.504 -5.824 1 93.19 141 THR A CA 1
ATOM 1070 C C . THR A 1 141 ? 11.891 -4.004 -4.875 1 93.19 141 THR A C 1
ATOM 1072 O O . THR A 1 141 ? 11.141 -3.08 -5.207 1 93.19 141 THR A O 1
ATOM 1075 N N . MET A 1 142 ? 11.859 -4.602 -3.729 1 93.44 142 MET A N 1
ATOM 1076 C CA . MET A 1 142 ? 10.867 -4.215 -2.73 1 93.44 142 MET A CA 1
ATOM 1077 C C . MET A 1 142 ? 11.102 -2.787 -2.252 1 93.44 142 MET A C 1
ATOM 1079 O O . MET A 1 142 ? 10.156 -2.072 -1.927 1 93.44 142 MET A O 1
ATOM 1083 N N . ALA A 1 143 ? 12.352 -2.428 -2.178 1 93.06 143 ALA A N 1
ATOM 1084 C CA . ALA A 1 143 ? 12.672 -1.05 -1.811 1 93.06 143 ALA A CA 1
ATOM 1085 C C . ALA A 1 143 ? 12.086 -0.065 -2.818 1 93.06 143 ALA A C 1
ATOM 1087 O O . ALA A 1 143 ? 11.438 0.914 -2.434 1 93.06 143 ALA A O 1
ATOM 1088 N N . CYS A 1 144 ? 12.273 -0.355 -4.031 1 90.31 144 CYS A N 1
ATOM 1089 C CA . CYS A 1 144 ? 11.734 0.498 -5.086 1 90.31 144 CYS A CA 1
ATOM 1090 C C . CYS A 1 144 ? 10.219 0.574 -4.996 1 90.31 144 CYS A C 1
ATOM 1092 O O . CYS A 1 144 ? 9.633 1.647 -5.164 1 90.31 144 CYS A O 1
ATOM 1094 N N . MET A 1 145 ? 9.633 -0.56 -4.746 1 88.19 145 MET A N 1
ATOM 1095 C CA . MET A 1 145 ? 8.172 -0.643 -4.676 1 88.19 145 MET A CA 1
ATOM 1096 C C . MET A 1 145 ? 7.641 0.158 -3.494 1 88.19 145 MET A C 1
ATOM 1098 O O . MET A 1 145 ? 6.566 0.757 -3.578 1 88.19 145 MET A O 1
ATOM 1102 N N . SER A 1 146 ? 8.359 0.262 -2.475 1 90.69 146 SER A N 1
ATOM 1103 C CA . SER A 1 146 ? 7.887 0.864 -1.232 1 90.69 146 SER A CA 1
ATOM 1104 C C . SER A 1 146 ? 8.18 2.359 -1.195 1 90.69 146 SER A C 1
ATOM 1106 O O . SER A 1 146 ? 7.625 3.088 -0.372 1 90.69 146 SER A O 1
ATOM 1108 N N . MET A 1 147 ? 9.016 2.848 -2.021 1 90.69 147 MET A N 1
ATOM 1109 C CA . MET A 1 147 ? 9.516 4.219 -1.955 1 90.69 147 MET A CA 1
ATOM 1110 C C . MET A 1 147 ? 8.375 5.219 -2.109 1 90.69 147 MET A C 1
ATOM 1112 O O . MET A 1 147 ? 8.281 6.184 -1.347 1 90.69 147 MET A O 1
ATOM 1116 N N . PRO A 1 148 ? 7.5 5.051 -3.084 1 85.31 148 PRO A N 1
ATOM 1117 C CA . PRO A 1 148 ? 6.434 6.047 -3.211 1 85.31 148 PRO A CA 1
ATOM 1118 C C . PRO A 1 148 ? 5.594 6.18 -1.943 1 85.31 148 PRO A C 1
ATOM 1120 O O . PRO A 1 148 ? 5.277 7.297 -1.521 1 85.31 148 PRO A O 1
ATOM 1123 N N . LEU A 1 149 ? 5.23 5.059 -1.388 1 84.19 149 LEU A N 1
ATOM 1124 C CA . LEU A 1 149 ? 4.488 5.07 -0.133 1 84.19 149 LEU A CA 1
ATOM 1125 C C . LEU A 1 149 ? 5.285 5.766 0.965 1 84.19 149 LEU A C 1
ATOM 1127 O O . LEU A 1 149 ? 4.758 6.633 1.666 1 84.19 149 LEU A O 1
ATOM 1131 N N . LEU A 1 150 ? 6.504 5.426 1.1 1 90.69 150 LEU A N 1
ATOM 1132 C CA . LEU A 1 150 ? 7.363 5.977 2.143 1 90.69 150 LEU A CA 1
ATOM 1133 C C . LEU A 1 150 ? 7.57 7.473 1.942 1 90.69 150 LEU A C 1
ATOM 1135 O O . LEU A 1 150 ? 7.449 8.258 2.889 1 90.69 150 LEU A O 1
ATOM 1139 N N . ILE A 1 151 ? 7.852 7.859 0.735 1 90.56 151 ILE A N 1
ATOM 1140 C CA . ILE A 1 151 ? 8.117 9.266 0.455 1 90.56 151 ILE A CA 1
ATOM 1141 C C . ILE A 1 151 ? 6.875 10.094 0.782 1 90.56 151 ILE A C 1
ATOM 1143 O O . ILE A 1 151 ? 6.977 11.148 1.416 1 90.56 151 ILE A O 1
ATOM 1147 N N . THR A 1 152 ? 5.773 9.609 0.377 1 84.06 152 THR A N 1
ATOM 1148 C CA . THR A 1 152 ? 4.527 10.336 0.597 1 84.06 152 THR A CA 1
ATOM 1149 C C . THR A 1 152 ? 4.238 10.477 2.09 1 84.06 152 THR A C 1
ATOM 1151 O O . THR A 1 152 ? 3.924 11.57 2.564 1 84.06 152 THR A O 1
ATOM 1154 N N . VAL A 1 153 ? 4.348 9.398 2.818 1 83.31 153 VAL A N 1
ATOM 1155 C CA . VAL A 1 153 ? 4.051 9.414 4.246 1 83.31 153 VAL A CA 1
ATOM 1156 C C . VAL A 1 153 ? 5.094 10.25 4.98 1 83.31 153 VAL A C 1
ATOM 1158 O O . VAL A 1 153 ? 4.754 11.047 5.863 1 83.31 153 VAL A O 1
ATOM 1161 N N . PHE A 1 154 ? 6.352 10.109 4.586 1 90.56 154 PHE A N 1
ATOM 1162 C CA . PHE A 1 154 ? 7.422 10.898 5.191 1 90.56 154 PHE A CA 1
ATOM 1163 C C . PHE A 1 154 ? 7.227 12.383 4.906 1 90.56 154 PHE A C 1
ATOM 1165 O O . PHE A 1 154 ? 7.406 13.219 5.793 1 90.56 154 PHE A O 1
ATOM 1172 N N . TYR A 1 155 ? 6.867 12.656 3.678 1 89.06 155 TYR A N 1
ATOM 1173 C CA . TYR A 1 155 ? 6.637 14.039 3.279 1 89.06 155 TYR A CA 1
ATOM 1174 C C . TYR A 1 155 ? 5.527 14.664 4.117 1 89.06 155 TYR A C 1
ATOM 1176 O O . TYR A 1 155 ? 5.676 15.789 4.613 1 89.06 155 TYR A O 1
ATOM 1184 N N . GLN A 1 156 ? 4.43 13.945 4.277 1 81.56 156 GLN A N 1
ATOM 1185 C CA . GLN A 1 156 ? 3.311 14.453 5.07 1 81.56 156 GLN A CA 1
ATOM 1186 C C . GLN A 1 156 ? 3.709 14.641 6.531 1 81.56 156 GLN A C 1
ATOM 1188 O O . GLN A 1 156 ? 3.271 15.594 7.18 1 81.56 156 GLN A O 1
ATOM 1193 N N . ALA A 1 157 ? 4.5 13.758 7.066 1 84.88 157 ALA A N 1
ATOM 1194 C CA . ALA A 1 157 ? 4.969 13.859 8.445 1 84.88 157 ALA A CA 1
ATOM 1195 C C . ALA A 1 157 ? 5.852 15.094 8.633 1 84.88 157 ALA A C 1
ATOM 1197 O O . ALA A 1 157 ? 5.738 15.797 9.641 1 84.88 157 ALA A O 1
ATOM 1198 N N . LEU A 1 158 ? 6.715 15.375 7.691 1 91.06 158 LEU A N 1
ATOM 1199 C CA . LEU A 1 158 ? 7.613 16.531 7.758 1 91.06 158 LEU A CA 1
ATOM 1200 C C . LEU A 1 158 ? 6.832 17.828 7.621 1 91.06 158 LEU A C 1
ATOM 1202 O O . LEU A 1 158 ? 7.117 18.812 8.32 1 91.06 158 LEU A O 1
ATOM 1206 N N . LYS A 1 159 ? 5.871 17.734 6.754 1 85.81 159 LYS A N 1
ATOM 1207 C CA . LYS A 1 159 ? 5.055 18.922 6.52 1 85.81 159 LYS A CA 1
ATOM 1208 C C . LYS A 1 159 ? 4.215 19.266 7.746 1 85.81 159 LYS A C 1
ATOM 1210 O O . LYS A 1 159 ? 3.887 20.438 7.973 1 85.81 159 LYS A O 1
ATOM 1215 N N . ALA A 1 160 ? 3.92 18.312 8.477 1 79.62 160 ALA A N 1
ATOM 1216 C CA . ALA A 1 160 ? 3.074 18.5 9.656 1 79.62 160 ALA A CA 1
ATOM 1217 C C . ALA A 1 160 ? 3.836 19.219 10.766 1 79.62 160 ALA A C 1
ATOM 1219 O O . ALA A 1 160 ? 3.232 19.703 11.727 1 79.62 160 ALA A O 1
ATOM 1220 N N . VAL A 1 161 ? 5.148 19.297 10.703 1 86.25 161 VAL A N 1
ATOM 1221 C CA . VAL A 1 161 ? 5.949 20 11.703 1 86.25 161 VAL A CA 1
ATOM 1222 C C . VAL A 1 161 ? 5.707 21.516 11.594 1 86.25 161 VAL A C 1
ATOM 1224 O O . VAL A 1 161 ? 5.824 22.094 10.508 1 86.25 161 VAL A O 1
ATOM 1227 N N . PRO A 1 162 ? 5.395 22.156 12.664 1 87 162 PRO A N 1
ATOM 1228 C CA . PRO A 1 162 ? 5.078 23.578 12.633 1 87 162 PRO A CA 1
ATOM 1229 C C . PRO A 1 162 ? 6.223 24.438 12.078 1 87 162 PRO A C 1
ATOM 1231 O O . PRO A 1 162 ? 7.387 24.172 12.391 1 87 162 PRO A O 1
ATOM 1234 N N . LEU A 1 163 ? 5.855 25.438 11.367 1 88.75 163 LEU A N 1
ATOM 1235 C CA . LEU A 1 163 ? 6.812 26.359 10.766 1 88.75 163 LEU A CA 1
ATOM 1236 C C . LEU A 1 163 ? 7.547 27.156 11.844 1 88.75 163 LEU A C 1
ATOM 1238 O O . LEU A 1 163 ? 8.711 27.531 11.664 1 88.75 163 LEU A O 1
ATOM 1242 N N . THR A 1 164 ? 6.859 27.344 12.891 1 90.81 164 THR A N 1
ATOM 1243 C CA . THR A 1 164 ? 7.43 28.141 13.984 1 90.81 164 THR A CA 1
ATOM 1244 C C . THR A 1 164 ? 8.695 27.484 14.523 1 90.81 164 THR A C 1
ATOM 1246 O O . THR A 1 164 ? 9.633 28.172 14.93 1 90.81 164 THR A O 1
ATOM 1249 N N . LEU A 1 165 ? 8.711 26.203 14.523 1 91.06 165 LEU A N 1
ATOM 1250 C CA . LEU A 1 165 ? 9.891 25.484 14.992 1 91.06 165 LEU A CA 1
ATOM 1251 C C . LEU A 1 165 ? 11.07 25.688 14.039 1 91.06 165 LEU A C 1
ATOM 1253 O O . LEU A 1 165 ? 12.203 25.891 14.484 1 91.06 165 LEU A O 1
ATOM 1257 N N . ARG A 1 166 ? 10.789 25.672 12.836 1 91.75 166 ARG A N 1
ATOM 1258 C CA . ARG A 1 166 ? 11.812 25.922 11.82 1 91.75 166 ARG A CA 1
ATOM 1259 C C . ARG A 1 166 ? 12.352 27.344 11.93 1 91.75 166 ARG A C 1
ATOM 1261 O O . ARG A 1 166 ? 13.57 27.547 11.914 1 91.75 166 ARG A O 1
ATOM 1268 N N . GLU A 1 167 ? 11.43 28.281 12.039 1 92.88 167 GLU A N 1
ATOM 1269 C CA . GLU A 1 167 ? 11.781 29.703 12.102 1 92.88 167 GLU A CA 1
ATOM 1270 C C . GLU A 1 167 ? 12.57 30.016 13.367 1 92.88 167 GLU A C 1
ATOM 1272 O O . GLU A 1 167 ? 13.531 30.797 13.328 1 92.88 167 GLU A O 1
ATOM 1277 N N . ALA A 1 168 ? 12.125 29.438 14.398 1 93.25 168 ALA A N 1
ATOM 1278 C CA . ALA A 1 168 ? 12.828 29.641 15.664 1 93.25 168 ALA A CA 1
ATOM 1279 C C . ALA A 1 168 ? 14.258 29.125 15.594 1 93.25 168 ALA A C 1
ATOM 1281 O O . ALA A 1 168 ? 15.188 29.766 16.094 1 93.25 168 ALA A O 1
ATOM 1282 N N . SER A 1 169 ? 14.445 27.984 15.055 1 91.75 169 SER A N 1
ATOM 1283 C CA . SER A 1 169 ? 15.773 27.406 14.914 1 91.75 169 SER A CA 1
ATOM 1284 C C . SER A 1 169 ? 16.672 28.266 14.039 1 91.75 169 SER A C 1
ATOM 1286 O O . SER A 1 169 ? 17.828 28.516 14.375 1 91.75 169 SER A O 1
ATOM 1288 N N . LEU A 1 170 ? 16.125 28.797 13.008 1 90.44 170 LEU A N 1
ATOM 1289 C CA . LEU A 1 170 ? 16.875 29.641 12.094 1 90.44 170 LEU A CA 1
ATOM 1290 C C . LEU A 1 170 ? 17.188 31 12.727 1 90.44 170 LEU A C 1
ATOM 1292 O O . LEU A 1 170 ? 18.25 31.562 12.484 1 90.44 170 LEU A O 1
ATOM 1296 N N . ALA A 1 171 ? 16.312 31.469 13.484 1 93.5 171 ALA A N 1
ATOM 1297 C CA . ALA A 1 171 ? 16.453 32.781 14.125 1 93.5 171 ALA A CA 1
ATOM 1298 C C . ALA A 1 171 ? 17.625 32.781 15.117 1 93.5 171 ALA A C 1
ATOM 1300 O O . ALA A 1 171 ? 18.266 33.781 15.328 1 93.5 171 ALA A O 1
ATOM 1301 N N . VAL A 1 172 ? 17.922 31.672 15.672 1 94.12 172 VAL A N 1
ATOM 1302 C CA . VAL A 1 172 ? 19.016 31.609 16.641 1 94.12 172 VAL A CA 1
ATOM 1303 C C . VAL A 1 172 ? 20.328 31.281 15.93 1 94.12 172 VAL A C 1
ATOM 1305 O O . VAL A 1 172 ? 21.359 31.125 16.578 1 94.12 172 VAL A O 1
ATOM 1308 N N . GLY A 1 173 ? 20.359 31.156 14.609 1 91.12 173 GLY A N 1
ATOM 1309 C CA . GLY A 1 173 ? 21.594 31.062 13.828 1 91.12 173 GLY A CA 1
ATOM 1310 C C . GLY A 1 173 ? 21.891 29.656 13.352 1 91.12 173 GLY A C 1
ATOM 1311 O O . GLY A 1 173 ? 22.969 29.406 12.797 1 91.12 173 GLY A O 1
ATOM 1312 N N . ALA A 1 174 ? 20.953 28.781 13.602 1 90.38 174 ALA A N 1
ATOM 1313 C CA . ALA A 1 174 ? 21.172 27.422 13.109 1 90.38 174 ALA A CA 1
ATOM 1314 C C . ALA A 1 174 ? 21.062 27.359 11.586 1 90.38 174 ALA A C 1
ATOM 1316 O O . ALA A 1 174 ? 20.328 28.156 10.977 1 90.38 174 ALA A O 1
ATOM 1317 N N . SER A 1 175 ? 21.875 26.469 10.977 1 90.75 175 SER A N 1
ATOM 1318 C CA . SER A 1 175 ? 21.781 26.281 9.539 1 90.75 175 SER A CA 1
ATOM 1319 C C . SER A 1 175 ? 20.531 25.469 9.164 1 90.75 175 SER A C 1
ATOM 1321 O O . SER A 1 175 ? 19.953 24.797 10.016 1 90.75 175 SER A O 1
ATOM 1323 N N . LYS A 1 176 ? 20.125 25.531 7.922 1 89.94 176 LYS A N 1
ATOM 1324 C CA . LYS A 1 176 ? 18.969 24.781 7.449 1 89.94 176 LYS A CA 1
ATOM 1325 C C . LYS A 1 176 ? 19.156 23.281 7.621 1 89.94 176 LYS A C 1
ATOM 1327 O O . LYS A 1 176 ? 18.219 22.562 7.977 1 89.94 176 LYS A O 1
ATOM 1332 N N . LEU A 1 177 ? 20.344 22.844 7.328 1 90.12 177 LEU A N 1
ATOM 1333 C CA . LEU A 1 177 ? 20.672 21.422 7.469 1 90.12 177 LEU A CA 1
ATOM 1334 C C . LEU A 1 177 ? 20.562 20.984 8.922 1 90.12 177 LEU A C 1
ATOM 1336 O O . LEU A 1 177 ? 20 19.922 9.219 1 90.12 177 LEU A O 1
ATOM 1340 N N . SER A 1 178 ? 21.141 21.828 9.758 1 90.75 178 SER A N 1
ATOM 1341 C CA . SER A 1 178 ? 21.062 21.531 11.188 1 90.75 178 SER A CA 1
ATOM 1342 C C . SER A 1 178 ? 19.625 21.531 11.672 1 90.75 178 SER A C 1
ATOM 1344 O O . SER A 1 178 ? 19.219 20.672 12.461 1 90.75 178 SER A O 1
ATOM 1346 N N . THR A 1 179 ? 18.859 22.516 11.188 1 92.88 179 THR A N 1
ATOM 1347 C CA . THR A 1 179 ? 17.453 22.609 11.547 1 92.88 179 THR A CA 1
ATOM 1348 C C . THR A 1 179 ? 16.688 21.375 11.094 1 92.88 179 THR A C 1
ATOM 1350 O O . THR A 1 179 ? 15.883 20.828 11.852 1 92.88 179 THR A O 1
ATOM 1353 N N . THR A 1 180 ? 16.969 20.891 9.938 1 93.88 180 THR A N 1
ATOM 1354 C CA . THR A 1 180 ? 16.281 19.734 9.367 1 93.88 180 THR A CA 1
ATOM 1355 C C . THR A 1 180 ? 16.594 18.484 10.164 1 93.88 180 THR A C 1
ATOM 1357 O O . THR A 1 180 ? 15.688 17.75 10.578 1 93.88 180 THR A O 1
ATOM 1360 N N . PHE A 1 181 ? 17.844 18.219 10.492 1 91.62 181 PHE A N 1
ATOM 1361 C CA . PHE A 1 181 ? 18.266 16.938 11.062 1 91.62 181 PHE A CA 1
ATOM 1362 C C . PHE A 1 181 ? 18.094 16.953 12.578 1 91.62 181 PHE A C 1
ATOM 1364 O O . PHE A 1 181 ? 17.859 15.898 13.188 1 91.62 181 PHE A O 1
ATOM 1371 N N . ARG A 1 182 ? 18.031 18.141 13.156 1 91.25 182 ARG A N 1
ATOM 1372 C CA . ARG A 1 182 ? 18.031 18.188 14.617 1 91.25 182 ARG A CA 1
ATOM 1373 C C . ARG A 1 182 ? 16.641 18.562 15.141 1 91.25 182 ARG A C 1
ATOM 1375 O O . ARG A 1 182 ? 16.328 18.312 16.297 1 91.25 182 ARG A O 1
ATOM 1382 N N . ILE A 1 183 ? 15.883 19.172 14.32 1 92.62 183 ILE A N 1
ATOM 1383 C CA . ILE A 1 183 ? 14.594 19.656 14.82 1 92.62 183 ILE A CA 1
ATOM 1384 C C . ILE A 1 183 ? 13.461 19.016 14.008 1 92.62 183 ILE A C 1
ATOM 1386 O O . ILE A 1 183 ? 12.617 18.312 14.562 1 92.62 183 ILE A O 1
ATOM 1390 N N . VAL A 1 184 ? 13.531 19.188 12.742 1 94.06 184 VAL A N 1
ATOM 1391 C CA . VAL A 1 184 ? 12.398 18.812 11.898 1 94.06 184 VAL A CA 1
ATOM 1392 C C . VAL A 1 184 ? 12.242 17.297 11.883 1 94.06 184 VAL A C 1
ATOM 1394 O O . VAL A 1 184 ? 11.172 16.781 12.195 1 94.06 184 VAL A O 1
ATOM 1397 N N . ILE A 1 185 ? 13.312 16.547 11.594 1 93.94 185 ILE A N 1
ATOM 1398 C CA . ILE A 1 185 ? 13.234 15.102 11.461 1 93.94 185 ILE A CA 1
ATOM 1399 C C . ILE A 1 185 ? 12.867 14.477 12.805 1 93.94 185 ILE A C 1
ATOM 1401 O O . ILE A 1 185 ? 11.938 13.672 12.891 1 93.94 185 ILE A O 1
ATOM 1405 N N . PRO A 1 186 ? 13.508 14.945 13.883 1 91.88 186 PRO A N 1
ATOM 1406 C CA . PRO A 1 186 ? 13.148 14.359 15.172 1 91.88 186 PRO A CA 1
ATOM 1407 C C . PRO A 1 186 ? 11.695 14.625 15.555 1 91.88 186 PRO A C 1
ATOM 1409 O O . PRO A 1 186 ? 11.039 13.766 16.156 1 91.88 186 PRO A O 1
ATOM 1412 N N . THR A 1 187 ? 11.203 15.812 15.227 1 89.38 187 THR A N 1
ATOM 1413 C CA . THR A 1 187 ? 9.82 16.156 15.531 1 89.38 187 THR A CA 1
ATOM 1414 C C . THR A 1 187 ? 8.852 15.328 14.688 1 89.38 187 THR A C 1
ATOM 1416 O O . THR A 1 187 ? 7.75 15.016 15.133 1 89.38 187 THR A O 1
ATOM 1419 N N . ALA A 1 188 ? 9.266 14.898 13.523 1 90.5 188 ALA A N 1
ATOM 1420 C CA . ALA A 1 188 ? 8.414 14.18 12.578 1 90.5 188 ALA A CA 1
ATOM 1421 C C . ALA A 1 188 ? 8.539 12.672 12.758 1 90.5 188 ALA A C 1
ATOM 1423 O O . ALA A 1 188 ? 7.891 11.898 12.055 1 90.5 188 ALA A O 1
ATOM 1424 N N . LEU A 1 189 ? 9.328 12.219 13.695 1 89.88 189 LEU A N 1
ATOM 1425 C CA . LEU A 1 189 ? 9.672 10.805 13.836 1 89.88 189 LEU A CA 1
ATOM 1426 C C . LEU A 1 189 ? 8.422 9.953 14.016 1 89.88 189 LEU A C 1
ATOM 1428 O O . LEU A 1 189 ? 8.312 8.883 13.414 1 89.88 189 LEU A O 1
ATOM 1432 N N . PRO A 1 190 ? 7.414 10.422 14.781 1 80.81 190 PRO A N 1
ATOM 1433 C CA . PRO A 1 190 ? 6.211 9.594 14.906 1 80.81 190 PRO A CA 1
ATOM 1434 C C . PRO A 1 190 ? 5.547 9.32 13.555 1 80.81 190 PRO A C 1
ATOM 1436 O O . PRO A 1 190 ? 5.148 8.18 13.281 1 80.81 190 PRO A O 1
ATOM 1439 N N . GLY A 1 191 ? 5.48 10.352 12.758 1 80.94 191 GLY A N 1
ATOM 1440 C CA . GLY A 1 191 ? 4.934 10.164 11.422 1 80.94 191 GLY A CA 1
ATOM 1441 C C . GLY A 1 191 ? 5.812 9.312 10.531 1 80.94 191 GLY A C 1
ATOM 1442 O O . GLY A 1 191 ? 5.309 8.508 9.742 1 80.94 191 GLY A O 1
ATOM 1443 N N . ILE A 1 192 ? 7.133 9.469 10.703 1 89.12 192 ILE A N 1
ATOM 1444 C CA . ILE A 1 192 ? 8.094 8.703 9.922 1 89.12 192 ILE A CA 1
ATOM 1445 C C . ILE A 1 192 ? 7.969 7.219 10.266 1 89.12 192 ILE A C 1
ATOM 1447 O O . ILE A 1 192 ? 7.949 6.367 9.375 1 89.12 192 ILE A O 1
ATOM 1451 N N . PHE A 1 193 ? 7.75 6.938 11.492 1 85.69 193 PHE A N 1
ATOM 1452 C CA . PHE A 1 193 ? 7.625 5.551 11.922 1 85.69 193 PHE A CA 1
ATOM 1453 C C . PHE A 1 193 ? 6.324 4.941 11.406 1 85.69 193 PHE A C 1
ATOM 1455 O O . PHE A 1 193 ? 6.27 3.75 11.102 1 85.69 193 PHE A O 1
ATOM 1462 N N . THR A 1 194 ? 5.324 5.785 11.305 1 77.94 194 THR A N 1
ATOM 1463 C CA . THR A 1 194 ? 4.086 5.301 10.703 1 77.94 194 THR A CA 1
ATOM 1464 C C . THR A 1 194 ? 4.332 4.797 9.289 1 77.94 194 THR A C 1
ATOM 1466 O O . THR A 1 194 ? 3.812 3.746 8.898 1 77.94 194 THR A O 1
ATOM 1469 N N . GLY A 1 195 ? 5.129 5.555 8.57 1 84.25 195 GLY A N 1
ATOM 1470 C CA . GLY A 1 195 ? 5.492 5.125 7.23 1 84.25 195 GLY A CA 1
ATOM 1471 C C . GLY A 1 195 ? 6.266 3.82 7.211 1 84.25 195 GLY A C 1
ATOM 1472 O O . GLY A 1 195 ? 5.996 2.949 6.383 1 84.25 195 GLY A O 1
ATOM 1473 N N . VAL A 1 196 ? 7.137 3.684 8.141 1 87.19 196 VAL A N 1
ATOM 1474 C CA . VAL A 1 196 ? 7.965 2.484 8.219 1 87.19 196 VAL A CA 1
ATOM 1475 C C . VAL A 1 196 ? 7.094 1.276 8.562 1 87.19 196 VAL A C 1
ATOM 1477 O O . VAL A 1 196 ? 7.289 0.188 8.016 1 87.19 196 VAL A O 1
ATOM 1480 N N . ILE A 1 197 ? 6.207 1.48 9.414 1 81.19 197 ILE A N 1
ATOM 1481 C CA . ILE A 1 197 ? 5.289 0.417 9.805 1 81.19 197 ILE A CA 1
ATOM 1482 C C . ILE A 1 197 ? 4.469 -0.028 8.602 1 81.19 197 ILE A C 1
ATOM 1484 O O . ILE A 1 197 ? 4.363 -1.224 8.32 1 81.19 197 ILE A O 1
ATOM 1488 N N . LEU A 1 198 ? 3.967 0.903 7.895 1 78.06 198 LEU A N 1
ATOM 1489 C CA . LEU A 1 198 ? 3.146 0.599 6.727 1 78.06 198 LEU A CA 1
ATOM 1490 C C . LEU A 1 198 ? 3.967 -0.114 5.656 1 78.06 198 LEU A C 1
ATOM 1492 O O . LEU A 1 198 ? 3.486 -1.061 5.027 1 78.06 198 LEU A O 1
ATOM 1496 N N . ALA A 1 199 ? 5.16 0.346 5.457 1 87.62 199 ALA A N 1
ATOM 1497 C CA . ALA A 1 199 ? 6.031 -0.264 4.457 1 87.62 199 ALA A CA 1
ATOM 1498 C C . ALA A 1 199 ? 6.426 -1.682 4.863 1 87.62 199 ALA A C 1
ATOM 1500 O O . ALA A 1 199 ? 6.531 -2.57 4.016 1 87.62 199 ALA A O 1
ATOM 1501 N N . THR A 1 200 ? 6.691 -1.857 6.125 1 85.31 200 THR A N 1
ATOM 1502 C CA . THR A 1 200 ? 7.051 -3.176 6.637 1 85.31 200 THR A CA 1
ATOM 1503 C C . THR A 1 200 ? 5.934 -4.18 6.367 1 85.31 200 THR A C 1
ATOM 1505 O O . THR A 1 200 ? 6.188 -5.289 5.895 1 85.31 200 THR A O 1
ATOM 1508 N N . ALA A 1 201 ? 4.762 -3.803 6.645 1 78.19 201 ALA A N 1
ATOM 1509 C CA . ALA A 1 201 ? 3.604 -4.664 6.43 1 78.19 201 ALA A CA 1
ATOM 1510 C C . ALA A 1 201 ? 3.443 -5.008 4.953 1 78.19 201 ALA A C 1
ATOM 1512 O O . ALA A 1 201 ? 3.168 -6.16 4.605 1 78.19 201 ALA A O 1
ATOM 1513 N N . ARG A 1 202 ? 3.619 -4.09 4.199 1 80.81 202 ARG A N 1
ATOM 1514 C CA . ARG A 1 202 ? 3.467 -4.289 2.764 1 80.81 202 ARG A CA 1
ATOM 1515 C C . ARG A 1 202 ? 4.543 -5.223 2.223 1 80.81 202 ARG A C 1
ATOM 1517 O O . ARG A 1 202 ? 4.246 -6.148 1.467 1 80.81 202 ARG A O 1
ATOM 1524 N N . ILE A 1 203 ? 5.766 -4.969 2.619 1 89.19 203 ILE A N 1
ATOM 1525 C CA . ILE A 1 203 ? 6.895 -5.742 2.119 1 89.19 203 ILE A CA 1
ATOM 1526 C C . ILE A 1 203 ? 6.77 -7.195 2.578 1 89.19 203 ILE A C 1
ATOM 1528 O O . ILE A 1 203 ? 6.934 -8.117 1.78 1 89.19 203 ILE A O 1
ATOM 1532 N N . ALA A 1 204 ? 6.449 -7.379 3.789 1 84.81 204 ALA A N 1
ATOM 1533 C CA . ALA A 1 204 ? 6.363 -8.719 4.363 1 84.81 204 ALA A CA 1
ATOM 1534 C C . ALA A 1 204 ? 5.246 -9.523 3.711 1 84.81 204 ALA A C 1
ATOM 1536 O O . ALA A 1 204 ? 5.312 -10.758 3.65 1 84.81 204 ALA A O 1
ATOM 1537 N N . GLY A 1 205 ? 4.312 -8.844 3.219 1 81.69 205 GLY A N 1
ATOM 1538 C CA . GLY A 1 205 ? 3.139 -9.531 2.703 1 81.69 205 GLY A CA 1
ATOM 1539 C C . GLY A 1 205 ? 3.117 -9.617 1.189 1 81.69 205 GLY A C 1
ATOM 1540 O O . GLY A 1 205 ? 2.162 -10.141 0.606 1 81.69 205 GLY A O 1
ATOM 1541 N N . GLU A 1 206 ? 4.129 -9.117 0.558 1 83.06 206 GLU A N 1
ATOM 1542 C CA . GLU A 1 206 ? 4.129 -9.133 -0.902 1 83.06 206 GLU A CA 1
ATOM 1543 C C . GLU A 1 206 ? 4.559 -10.492 -1.443 1 83.06 206 GLU A C 1
ATOM 1545 O O . GLU A 1 206 ? 5.492 -11.109 -0.921 1 83.06 206 GLU A O 1
ATOM 1550 N N . THR A 1 207 ? 3.869 -10.922 -2.477 1 81 207 THR A N 1
ATOM 1551 C CA . THR A 1 207 ? 4.16 -12.227 -3.068 1 81 207 THR A CA 1
ATOM 1552 C C . THR A 1 207 ? 4.66 -12.07 -4.5 1 81 207 THR A C 1
ATOM 1554 O O . THR A 1 207 ? 5.684 -12.648 -4.875 1 81 207 THR A O 1
ATOM 1557 N N . ALA A 1 208 ? 4.059 -11.211 -5.27 1 79.25 208 ALA A N 1
ATOM 1558 C CA . ALA A 1 208 ? 4.277 -11.141 -6.711 1 79.25 208 ALA A CA 1
ATOM 1559 C C . ALA A 1 208 ? 5.715 -10.734 -7.031 1 79.25 208 ALA A C 1
ATOM 1561 O O . ALA A 1 208 ? 6.402 -11.422 -7.789 1 79.25 208 ALA A O 1
ATOM 1562 N N . PRO A 1 209 ? 6.238 -9.664 -6.445 1 85.94 209 PRO A N 1
ATOM 1563 C CA . PRO A 1 209 ? 7.621 -9.312 -6.785 1 85.94 209 PRO A CA 1
ATOM 1564 C C . PRO A 1 209 ? 8.625 -10.375 -6.328 1 85.94 209 PRO A C 1
ATOM 1566 O O . PRO A 1 209 ? 9.672 -10.547 -6.957 1 85.94 209 PRO A O 1
ATOM 1569 N N . VAL A 1 210 ? 8.273 -11.039 -5.281 1 84.81 210 VAL A N 1
ATOM 1570 C CA . VAL A 1 210 ? 9.164 -12.039 -4.695 1 84.81 210 VAL A CA 1
ATOM 1571 C C . VAL A 1 210 ? 9.289 -13.234 -5.637 1 84.81 210 VAL A C 1
ATOM 1573 O O . VAL A 1 210 ? 10.359 -13.836 -5.746 1 84.81 210 VAL A O 1
ATOM 1576 N N . LEU A 1 211 ? 8.258 -13.523 -6.254 1 82.25 211 LEU A N 1
ATOM 1577 C CA . LEU A 1 211 ? 8.25 -14.648 -7.188 1 82.25 211 LEU A CA 1
ATOM 1578 C C . LEU A 1 211 ? 9.273 -14.445 -8.297 1 82.25 211 LEU A C 1
ATOM 1580 O O . LEU A 1 211 ? 9.883 -15.406 -8.773 1 82.25 211 LEU A O 1
ATOM 1584 N N . PHE A 1 212 ? 9.516 -13.258 -8.609 1 85.69 212 PHE A N 1
ATOM 1585 C CA . PHE A 1 212 ? 10.352 -12.961 -9.773 1 85.69 212 PHE A CA 1
ATOM 1586 C C . PHE A 1 212 ? 11.789 -12.68 -9.352 1 85.69 212 PHE A C 1
ATOM 1588 O O . PHE A 1 212 ? 12.711 -12.789 -10.164 1 85.69 212 PHE A O 1
ATOM 1595 N N . THR A 1 213 ? 11.938 -12.391 -8.078 1 92.06 213 THR A N 1
ATOM 1596 C CA . THR A 1 213 ? 13.242 -11.812 -7.777 1 92.06 213 THR A CA 1
ATOM 1597 C C . THR A 1 213 ? 13.945 -12.617 -6.691 1 92.06 213 THR A C 1
ATOM 1599 O O . THR A 1 213 ? 15.172 -12.562 -6.57 1 92.06 213 THR A O 1
ATOM 1602 N N . VAL A 1 214 ? 13.211 -13.258 -5.848 1 89.25 214 VAL A N 1
ATOM 1603 C CA . VAL A 1 214 ? 13.844 -13.906 -4.703 1 89.25 214 VAL A CA 1
ATOM 1604 C C . VAL A 1 214 ? 13.531 -15.398 -4.715 1 89.25 214 VAL A C 1
ATOM 1606 O O . VAL A 1 214 ? 14.391 -16.219 -4.379 1 89.25 214 VAL A O 1
ATOM 1609 N N . ALA A 1 215 ? 12.297 -15.695 -5.035 1 73.75 215 ALA A N 1
ATOM 1610 C CA . ALA A 1 215 ? 11.672 -16.953 -4.629 1 73.75 215 ALA A CA 1
ATOM 1611 C C . ALA A 1 215 ? 12.32 -18.141 -5.324 1 73.75 215 ALA A C 1
ATOM 1613 O O . ALA A 1 215 ? 12.625 -18.078 -6.516 1 73.75 215 ALA A O 1
ATOM 1614 N N . ALA A 1 216 ? 12.656 -18.938 -4.41 1 68.5 216 ALA A N 1
ATOM 1615 C CA . ALA A 1 216 ? 12.953 -20.312 -4.797 1 68.5 216 ALA A CA 1
ATOM 1616 C C . ALA A 1 216 ? 11.812 -21.25 -4.406 1 68.5 216 ALA A C 1
ATOM 1618 O O . ALA A 1 216 ? 11.164 -21.047 -3.379 1 68.5 216 ALA A O 1
ATOM 1619 N N . TYR A 1 217 ? 11.242 -21.875 -5.273 1 58.09 217 TYR A N 1
ATOM 1620 C CA . TYR A 1 217 ? 10.117 -22.766 -5.008 1 58.09 217 TYR A CA 1
ATOM 1621 C C . TYR A 1 217 ? 10.367 -23.609 -3.762 1 58.09 217 TYR A C 1
ATOM 1623 O O . TYR A 1 217 ? 9.5 -23.719 -2.895 1 58.09 217 TYR A O 1
ATOM 1631 N N . TYR A 1 218 ? 11.336 -24.297 -3.721 1 58.56 218 TYR A N 1
ATOM 1632 C CA . TYR A 1 218 ? 11.594 -25.141 -2.562 1 58.56 218 TYR A CA 1
ATOM 1633 C C . TYR A 1 218 ? 13.062 -25.094 -2.17 1 58.56 218 TYR A C 1
ATOM 1635 O O . TYR A 1 218 ? 13.93 -25.516 -2.939 1 58.56 218 TYR A O 1
ATOM 1643 N N . MET A 1 219 ? 13.188 -24.359 -1.087 1 61.72 219 MET A N 1
ATOM 1644 C CA . MET A 1 219 ? 14.547 -24.391 -0.553 1 61.72 219 MET A CA 1
ATOM 1645 C C . MET A 1 219 ? 14.539 -24.562 0.962 1 61.72 219 MET A C 1
ATOM 1647 O O . MET A 1 219 ? 14.352 -23.594 1.7 1 61.72 219 MET A O 1
ATOM 1651 N N . PRO A 1 220 ? 14.703 -25.719 1.271 1 60.97 220 PRO A N 1
ATOM 1652 C CA . PRO A 1 220 ? 14.68 -25.984 2.711 1 60.97 220 PRO A CA 1
ATOM 1653 C C . PRO A 1 220 ? 15.852 -25.359 3.451 1 60.97 220 PRO A C 1
ATOM 1655 O O . PRO A 1 220 ? 15.797 -25.188 4.672 1 60.97 220 PRO A O 1
ATOM 1658 N N . ASN A 1 221 ? 16.797 -25.016 2.734 1 64.31 221 ASN A N 1
ATOM 1659 C CA . ASN A 1 221 ? 17.969 -24.5 3.41 1 64.31 221 ASN A CA 1
ATOM 1660 C C . ASN A 1 221 ? 17.891 -22.984 3.594 1 64.31 221 ASN A C 1
ATOM 1662 O O . ASN A 1 221 ? 17.297 -22.281 2.775 1 64.31 221 ASN A O 1
ATOM 1666 N N . LEU A 1 222 ? 18.406 -22.594 4.762 1 73.5 222 LEU A N 1
ATOM 1667 C CA . LEU A 1 222 ? 18.5 -21.172 5.078 1 73.5 222 LEU A CA 1
ATOM 1668 C C . LEU A 1 222 ? 19.453 -20.469 4.117 1 73.5 222 LEU A C 1
ATOM 1670 O O . LEU A 1 222 ? 20.469 -21.031 3.713 1 73.5 222 LEU A O 1
ATOM 1674 N N . PRO A 1 223 ? 19.047 -19.266 3.768 1 74.31 223 PRO A N 1
ATOM 1675 C CA . PRO A 1 223 ? 20.016 -18.484 2.992 1 74.31 223 PRO A CA 1
ATOM 1676 C C . PRO A 1 223 ? 21.266 -18.141 3.785 1 74.31 223 PRO A C 1
ATOM 1678 O O . PRO A 1 223 ? 21.203 -17.891 4.992 1 74.31 223 PRO A O 1
ATOM 1681 N N . GLN A 1 224 ? 22.297 -18.359 3.178 1 75.25 224 GLN A N 1
ATOM 1682 C CA . GLN A 1 224 ? 23.562 -18.125 3.85 1 75.25 224 GLN A CA 1
ATOM 1683 C C . GLN A 1 224 ? 24.125 -16.75 3.492 1 75.25 224 GLN A C 1
ATOM 1685 O O . GLN A 1 224 ? 25.031 -16.234 4.172 1 75.25 224 GLN A O 1
ATOM 1690 N N . SER A 1 225 ? 23.625 -16.234 2.463 1 82.94 225 SER A N 1
ATOM 1691 C CA . SER A 1 225 ? 24.062 -14.906 2.031 1 82.94 225 SER A CA 1
ATOM 1692 C C . SER A 1 225 ? 22.938 -14.141 1.347 1 82.94 225 SER A C 1
ATOM 1694 O O . SER A 1 225 ? 21.922 -14.727 0.978 1 82.94 225 SER A O 1
ATOM 1696 N N . LEU A 1 226 ? 23.141 -12.93 1.205 1 86.62 226 LEU A N 1
ATOM 1697 C CA . LEU A 1 226 ? 22.156 -12.078 0.55 1 86.62 226 LEU A CA 1
ATOM 1698 C C . LEU A 1 226 ? 22.047 -12.414 -0.934 1 86.62 226 LEU A C 1
ATOM 1700 O O . LEU A 1 226 ? 21.094 -12.008 -1.598 1 86.62 226 LEU A O 1
ATOM 1704 N N . SER A 1 227 ? 22.938 -13.203 -1.396 1 86.06 227 SER A N 1
ATOM 1705 C CA . SER A 1 227 ? 22.953 -13.57 -2.807 1 86.06 227 SER A CA 1
ATOM 1706 C C . SER A 1 227 ? 22.188 -14.875 -3.045 1 86.06 227 SER A C 1
ATOM 1708 O O . SER A 1 227 ? 22.078 -15.336 -4.184 1 86.06 227 SER A O 1
ATOM 1710 N N . ASP A 1 228 ? 21.688 -15.398 -1.929 1 87.38 228 ASP A N 1
ATOM 1711 C CA . ASP A 1 228 ? 20.953 -16.656 -2.041 1 87.38 228 ASP A CA 1
ATOM 1712 C C . ASP A 1 228 ? 19.453 -16.406 -2.246 1 87.38 228 ASP A C 1
ATOM 1714 O O . ASP A 1 228 ? 18.938 -15.359 -1.842 1 87.38 228 ASP A O 1
ATOM 1718 N N . GLN A 1 229 ? 18.859 -17.375 -2.92 1 87.69 229 GLN A N 1
ATOM 1719 C CA . GLN A 1 229 ? 17.406 -17.406 -2.951 1 87.69 229 GLN A CA 1
ATOM 1720 C C . GLN A 1 229 ? 16.828 -17.75 -1.578 1 87.69 229 GLN A C 1
ATOM 1722 O O . GLN A 1 229 ? 17.562 -18.203 -0.689 1 87.69 229 GLN A O 1
ATOM 1727 N N . SER A 1 230 ? 15.656 -17.406 -1.4 1 84.25 230 SER A N 1
ATOM 1728 C CA . SER A 1 230 ? 15.016 -17.703 -0.124 1 84.25 230 SER A CA 1
ATOM 1729 C C . SER A 1 230 ? 13.516 -17.906 -0.296 1 84.25 230 SER A C 1
ATOM 1731 O O . SER A 1 230 ? 12.922 -17.438 -1.265 1 84.25 230 SER A O 1
ATOM 1733 N N . MET A 1 231 ? 13.055 -18.75 0.564 1 84.94 231 MET A N 1
ATOM 1734 C CA . MET A 1 231 ? 11.609 -18.859 0.667 1 84.94 231 MET A CA 1
ATOM 1735 C C . MET A 1 231 ? 11.039 -17.812 1.614 1 84.94 231 MET A C 1
ATOM 1737 O O . MET A 1 231 ? 11.688 -17.438 2.592 1 84.94 231 MET A O 1
ATOM 1741 N N . LEU A 1 232 ? 9.852 -17.328 1.266 1 88.88 232 LEU A N 1
ATOM 1742 C CA . LEU A 1 232 ? 9.148 -16.359 2.098 1 88.88 232 LEU A CA 1
ATOM 1743 C C . LEU A 1 232 ? 7.812 -16.922 2.576 1 88.88 232 LEU A C 1
ATOM 1745 O O . LEU A 1 232 ? 7.227 -17.781 1.922 1 88.88 232 LEU A O 1
ATOM 1749 N N . LEU A 1 233 ? 7.395 -16.438 3.641 1 87.19 233 LEU A N 1
ATOM 1750 C CA . LEU A 1 233 ? 6.148 -16.922 4.227 1 87.19 233 LEU A CA 1
ATOM 1751 C C . LEU A 1 233 ? 4.973 -16.688 3.281 1 87.19 233 LEU A C 1
ATOM 1753 O O . LEU A 1 233 ? 4.117 -17.562 3.113 1 87.19 233 LEU A O 1
ATOM 1757 N N . SER A 1 234 ? 4.906 -15.477 2.711 1 84.88 234 SER A N 1
ATOM 1758 C CA . SER A 1 234 ? 3.807 -15.141 1.813 1 84.88 234 SER A CA 1
ATOM 1759 C C . SER A 1 234 ? 3.773 -16.078 0.606 1 84.88 234 SER A C 1
ATOM 1761 O O . SER A 1 234 ? 2.703 -16.516 0.182 1 84.88 234 SER A O 1
ATOM 1763 N N . TYR A 1 235 ? 4.918 -16.391 0.141 1 81.75 235 TYR A N 1
ATOM 1764 C CA . TYR A 1 235 ? 5.012 -17.297 -1.001 1 81.75 235 TYR A CA 1
ATOM 1765 C C . TYR A 1 235 ? 4.684 -18.719 -0.592 1 81.75 235 TYR A C 1
ATOM 1767 O O . TYR A 1 235 ? 4.023 -19.453 -1.336 1 81.75 235 TYR A O 1
ATOM 1775 N N . HIS A 1 236 ? 5.266 -19.094 0.485 1 83.12 236 HIS A N 1
ATOM 1776 C CA . HIS A 1 236 ? 4.938 -20.406 1.013 1 83.12 236 HIS A CA 1
ATOM 1777 C C . HIS A 1 236 ? 3.432 -20.578 1.181 1 83.12 236 HIS A C 1
ATOM 1779 O O . HIS A 1 236 ? 2.873 -21.609 0.814 1 83.12 236 HIS A O 1
ATOM 1785 N N . LEU A 1 237 ? 2.82 -19.641 1.745 1 83.81 237 LEU A N 1
ATOM 1786 C CA . LEU A 1 237 ? 1.376 -19.672 1.947 1 83.81 237 LEU A CA 1
ATOM 1787 C C . LEU A 1 237 ? 0.642 -19.734 0.612 1 83.81 237 LEU A C 1
ATOM 1789 O O . LEU A 1 237 ? -0.347 -20.453 0.478 1 83.81 237 LEU A O 1
ATOM 1793 N N . TYR A 1 238 ? 1.119 -19.047 -0.293 1 79.38 238 TYR A N 1
ATOM 1794 C CA . TYR A 1 238 ? 0.537 -19.047 -1.631 1 79.38 238 TYR A CA 1
ATOM 1795 C C . TYR A 1 238 ? 0.609 -20.422 -2.262 1 79.38 238 TYR A C 1
ATOM 1797 O O . TYR A 1 238 ? -0.389 -20.938 -2.779 1 79.38 238 TYR A O 1
ATOM 1805 N N . VAL A 1 239 ? 1.716 -20.984 -2.17 1 78.5 239 VAL A N 1
ATOM 1806 C CA . VAL A 1 239 ? 1.956 -22.281 -2.812 1 78.5 239 VAL A CA 1
ATOM 1807 C C . VAL A 1 239 ? 1.1 -23.359 -2.148 1 78.5 239 VAL A C 1
ATOM 1809 O O . VAL A 1 239 ? 0.418 -24.125 -2.832 1 78.5 239 VAL A O 1
ATOM 1812 N N . ILE A 1 240 ? 1.085 -23.344 -0.86 1 82.06 240 ILE A N 1
ATOM 1813 C CA . ILE A 1 240 ? 0.386 -24.422 -0.171 1 82.06 240 ILE A CA 1
ATOM 1814 C C . ILE A 1 240 ? -1.123 -24.219 -0.276 1 82.06 240 ILE A C 1
ATOM 1816 O O . ILE A 1 240 ? -1.903 -25.141 -0.059 1 82.06 240 ILE A O 1
ATOM 1820 N N . SER A 1 241 ? -1.545 -23.031 -0.571 1 81.06 241 SER A N 1
ATOM 1821 C CA . SER A 1 241 ? -2.971 -22.734 -0.679 1 81.06 241 SER A CA 1
ATOM 1822 C C . SER A 1 241 ? -3.467 -22.922 -2.107 1 81.06 241 SER A C 1
ATOM 1824 O O . SER A 1 241 ? -4.672 -23.047 -2.342 1 81.06 241 SER A O 1
ATOM 1826 N N . THR A 1 242 ? -2.562 -22.906 -3.127 1 74.5 242 THR A N 1
ATOM 1827 C CA . THR A 1 242 ? -3.023 -22.938 -4.512 1 74.5 242 THR A CA 1
ATOM 1828 C C . THR A 1 242 ? -2.488 -24.172 -5.238 1 74.5 242 THR A C 1
ATOM 1830 O O . THR A 1 242 ? -3.16 -24.719 -6.113 1 74.5 242 THR A O 1
ATOM 1833 N N . GLN A 1 243 ? -1.315 -24.516 -4.945 1 72 243 GLN A N 1
ATOM 1834 C CA . GLN A 1 243 ? -0.646 -25.516 -5.77 1 72 243 GLN A CA 1
ATOM 1835 C C . GLN A 1 243 ? -0.618 -26.875 -5.074 1 72 243 GLN A C 1
ATOM 1837 O O . GLN A 1 243 ? -0.543 -27.906 -5.734 1 72 243 GLN A O 1
ATOM 1842 N N . ASN A 1 244 ? -0.597 -26.781 -3.764 1 71.44 244 ASN A N 1
ATOM 1843 C CA . ASN A 1 244 ? -0.543 -28.047 -3.031 1 71.44 244 ASN A CA 1
ATOM 1844 C C . ASN A 1 244 ? -1.879 -28.359 -2.367 1 71.44 244 ASN A C 1
ATOM 1846 O O . ASN A 1 244 ? -2.131 -27.938 -1.235 1 71.44 244 ASN A O 1
ATOM 1850 N N . THR A 1 245 ? -2.654 -28.984 -2.994 1 67 245 THR A N 1
ATOM 1851 C CA . THR A 1 245 ? -4.016 -29.266 -2.557 1 67 245 THR A CA 1
ATOM 1852 C C . THR A 1 245 ? -4.02 -30.234 -1.382 1 67 245 THR A C 1
ATOM 1854 O O . THR A 1 245 ? -5.027 -30.375 -0.687 1 67 245 THR A O 1
ATOM 1857 N N . GLY A 1 246 ? -2.898 -30.844 -1.102 1 73.81 246 GLY A N 1
ATOM 1858 C CA . GLY A 1 246 ? -2.898 -31.875 -0.073 1 73.81 246 GLY A CA 1
ATOM 1859 C C . GLY A 1 246 ? -2.539 -31.328 1.302 1 73.81 246 GLY A C 1
ATOM 1860 O O . GLY A 1 246 ? -2.604 -32.062 2.293 1 73.81 246 GLY A O 1
ATOM 1861 N N . VAL A 1 247 ? -2.32 -30.141 1.348 1 79.94 24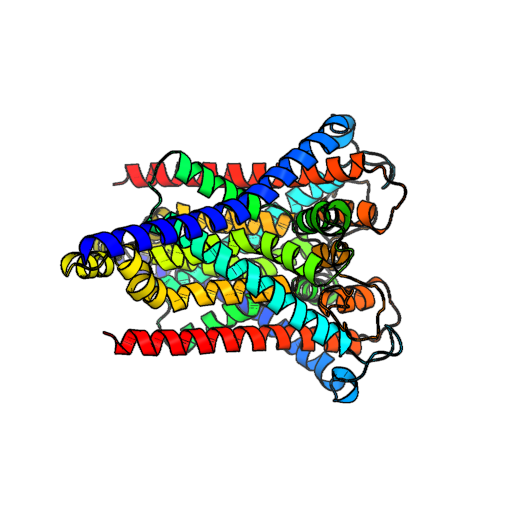7 VAL A N 1
ATOM 1862 C CA . VAL A 1 247 ? -1.895 -29.578 2.627 1 79.94 247 VAL A CA 1
ATOM 1863 C C . VAL A 1 247 ? -3.115 -29.312 3.504 1 79.94 247 VAL A C 1
ATOM 1865 O O . VAL A 1 247 ? -4.125 -28.781 3.029 1 79.94 247 VAL A O 1
ATOM 1868 N N . GLN A 1 248 ? -2.969 -29.75 4.711 1 81.19 248 GLN A N 1
ATOM 1869 C CA . GLN A 1 248 ? -4.055 -29.578 5.672 1 81.19 248 GLN A CA 1
ATOM 1870 C C . GLN A 1 248 ? -4.379 -28.109 5.895 1 81.19 248 GLN A C 1
ATOM 1872 O O . GLN A 1 248 ? -3.482 -27.266 5.91 1 81.19 248 GLN A O 1
ATOM 1877 N N . GLU A 1 249 ? -5.613 -27.891 6.082 1 82.38 249 GLU A N 1
ATOM 1878 C CA . GLU A 1 249 ? -6.102 -26.531 6.293 1 82.38 249 GLU A CA 1
ATOM 1879 C C . GLU A 1 249 ? -5.445 -25.891 7.516 1 82.38 249 GLU A C 1
ATOM 1881 O O . GLU A 1 249 ? -5.129 -24.703 7.508 1 82.38 249 GLU A O 1
ATOM 1886 N N . GLU A 1 250 ? -5.246 -26.688 8.477 1 84.81 250 GLU A N 1
ATOM 1887 C CA . GLU A 1 250 ? -4.645 -26.188 9.711 1 84.81 250 GLU A CA 1
ATOM 1888 C C . GLU A 1 250 ? -3.238 -25.656 9.461 1 84.81 250 GLU A C 1
ATOM 1890 O O . GLU A 1 250 ? -2.812 -24.688 10.102 1 84.81 250 GLU A O 1
ATOM 1895 N N . GLN A 1 251 ? -2.564 -26.297 8.578 1 85.31 251 GLN A N 1
ATOM 1896 C CA . GLN A 1 251 ? -1.217 -25.828 8.258 1 85.31 251 GLN A CA 1
ATOM 1897 C C . GLN A 1 251 ? -1.249 -24.484 7.551 1 85.31 251 GLN A C 1
ATOM 1899 O O . GLN A 1 251 ? -0.4 -23.625 7.801 1 85.31 251 GLN A O 1
ATOM 1904 N N . LYS A 1 252 ? -2.195 -24.359 6.707 1 84.25 252 LYS A N 1
ATOM 1905 C CA . LYS A 1 252 ? -2.346 -23.094 6 1 84.25 252 LYS A CA 1
ATOM 1906 C C . LYS A 1 252 ? -2.65 -21.953 6.969 1 84.25 252 LYS A C 1
ATOM 1908 O O . LYS A 1 252 ? -2.064 -20.875 6.871 1 84.25 252 LYS A O 1
ATOM 1913 N N . TYR A 1 253 ? -3.488 -22.266 7.953 1 87.81 253 TYR A N 1
ATOM 1914 C CA . TYR A 1 253 ? -3.844 -21.25 8.938 1 87.81 253 TYR A CA 1
ATOM 1915 C C . TYR A 1 253 ? -2.686 -21 9.891 1 87.81 253 TYR A C 1
ATOM 1917 O O . TYR A 1 253 ? -2.504 -19.875 10.367 1 87.81 253 TYR A O 1
ATOM 1925 N N . ALA A 1 254 ? -1.924 -21.969 10.094 1 89.56 254 ALA A N 1
ATOM 1926 C CA . ALA A 1 254 ? -0.75 -21.781 10.945 1 89.56 254 ALA A CA 1
ATOM 1927 C C . ALA A 1 254 ? 0.264 -20.859 10.289 1 89.56 254 ALA A C 1
ATOM 1929 O O . ALA A 1 254 ? 0.819 -19.969 10.938 1 89.56 254 ALA A O 1
ATOM 1930 N N . VAL A 1 255 ? 0.512 -21.109 9.031 1 87.62 255 VAL A N 1
ATOM 1931 C CA . VAL A 1 255 ? 1.434 -20.25 8.289 1 87.62 255 VAL A CA 1
ATOM 1932 C C . VAL A 1 255 ? 0.897 -18.828 8.25 1 87.62 255 VAL A C 1
ATOM 1934 O O . VAL A 1 255 ? 1.65 -17.875 8.438 1 87.62 255 VAL A O 1
ATOM 1937 N N . THR A 1 256 ? -0.391 -18.734 8.031 1 87.25 256 THR A N 1
ATOM 1938 C CA . THR A 1 256 ? -1.045 -17.438 8.023 1 87.25 256 THR A CA 1
ATOM 1939 C C . THR A 1 256 ? -0.868 -16.734 9.367 1 87.25 256 THR A C 1
ATOM 1941 O O . THR A 1 256 ? -0.537 -15.547 9.414 1 87.25 256 THR A O 1
ATOM 1944 N N . LEU A 1 257 ? -1.066 -17.453 10.367 1 88.62 257 LEU A N 1
ATOM 1945 C CA . LEU A 1 257 ? -0.952 -16.906 11.711 1 88.62 257 LEU A CA 1
ATOM 1946 C C . LEU A 1 257 ? 0.465 -16.406 11.984 1 88.62 257 LEU A C 1
ATOM 1948 O O . LEU A 1 257 ? 0.653 -15.328 12.539 1 88.62 257 LEU A O 1
ATOM 1952 N N . VAL A 1 258 ? 1.436 -17.172 11.609 1 89 258 VAL A N 1
ATOM 1953 C CA . VAL A 1 258 ? 2.824 -16.781 11.828 1 89 258 VAL A CA 1
ATOM 1954 C C . VAL A 1 258 ? 3.133 -15.508 11.039 1 89 258 VAL A C 1
ATOM 1956 O O . VAL A 1 258 ? 3.832 -14.617 11.531 1 89 258 VAL A O 1
ATOM 1959 N N . LEU A 1 259 ? 2.635 -15.492 9.867 1 85.38 259 LEU A N 1
ATOM 1960 C CA . LEU A 1 259 ? 2.836 -14.312 9.031 1 85.38 259 LEU A CA 1
ATOM 1961 C C . LEU A 1 259 ? 2.217 -13.078 9.672 1 85.38 259 LEU A C 1
ATOM 1963 O O . LEU A 1 259 ? 2.855 -12.031 9.75 1 85.38 259 LEU A O 1
ATOM 1967 N N . VAL A 1 260 ? 1.017 -13.195 10.125 1 83.88 260 VAL A N 1
ATOM 1968 C CA . VAL A 1 260 ? 0.305 -12.086 10.758 1 83.88 260 VAL A CA 1
ATOM 1969 C C . VAL A 1 260 ? 1.04 -11.656 12.023 1 83.88 260 VAL A C 1
ATOM 1971 O O . VAL A 1 260 ? 1.208 -10.461 12.281 1 83.88 260 VAL A O 1
ATOM 1974 N N . VAL A 1 261 ? 1.473 -12.594 12.789 1 86.19 261 VAL A N 1
ATOM 1975 C CA . VAL A 1 261 ? 2.186 -12.312 14.031 1 86.19 261 VAL A CA 1
ATOM 1976 C C . VAL A 1 261 ? 3.508 -11.617 13.727 1 86.19 261 VAL A C 1
ATOM 1978 O O . VAL A 1 261 ? 3.91 -10.695 14.438 1 86.19 261 VAL A O 1
ATOM 1981 N N . LEU A 1 262 ? 4.164 -12.109 12.75 1 84.5 262 LEU A N 1
ATOM 1982 C CA . LEU A 1 262 ? 5.422 -11.484 12.359 1 84.5 262 LEU A CA 1
ATOM 1983 C C . LEU A 1 262 ? 5.215 -10.008 12.016 1 84.5 262 LEU A C 1
ATOM 1985 O O . LEU A 1 262 ? 5.973 -9.148 12.477 1 84.5 262 LEU A O 1
ATOM 1989 N N . VAL A 1 263 ? 4.246 -9.758 11.266 1 75.81 263 VAL A N 1
ATOM 1990 C CA . VAL A 1 263 ? 3.963 -8.383 10.852 1 75.81 263 VAL A CA 1
ATOM 1991 C C . VAL A 1 263 ? 3.57 -7.551 12.078 1 75.81 263 VAL A C 1
ATOM 1993 O O . VAL A 1 263 ? 3.988 -6.398 12.211 1 75.81 263 VAL A O 1
ATOM 1996 N N . LEU A 1 264 ? 2.795 -8.164 12.938 1 76.81 264 LEU A N 1
ATOM 1997 C CA . LEU A 1 264 ? 2.402 -7.48 14.164 1 76.81 264 LEU A CA 1
ATOM 1998 C C . LEU A 1 264 ? 3.623 -7.152 15.016 1 76.81 264 LEU A C 1
ATOM 2000 O O . LEU A 1 264 ? 3.709 -6.066 15.594 1 76.81 264 LEU A O 1
ATOM 2004 N N . VAL A 1 265 ? 4.508 -8.086 15.133 1 81.5 265 VAL A N 1
ATOM 2005 C CA . VAL A 1 265 ? 5.703 -7.902 15.945 1 81.5 265 VAL A CA 1
ATOM 2006 C C . VAL A 1 265 ? 6.559 -6.781 15.359 1 81.5 265 VAL A C 1
ATOM 2008 O O . VAL A 1 265 ? 7.027 -5.902 16.094 1 81.5 265 VAL A O 1
ATOM 2011 N N . VAL A 1 266 ? 6.738 -6.832 14.078 1 72.69 266 VAL A N 1
ATOM 2012 C CA . VAL A 1 266 ? 7.543 -5.797 13.43 1 72.69 266 VAL A CA 1
ATOM 2013 C C . VAL A 1 266 ? 6.867 -4.438 13.602 1 72.69 266 VAL A C 1
ATOM 2015 O O . VAL A 1 266 ? 7.539 -3.434 13.859 1 72.69 266 VAL A O 1
ATOM 2018 N N . ASN A 1 267 ? 5.555 -4.41 13.602 1 69.81 267 ASN A N 1
ATOM 2019 C CA . ASN A 1 267 ? 4.805 -3.17 13.781 1 69.81 267 ASN A CA 1
ATOM 2020 C C . ASN A 1 267 ? 4.883 -2.674 15.219 1 69.81 267 ASN A C 1
ATOM 2022 O O . ASN A 1 267 ? 4.953 -1.468 15.469 1 69.81 267 ASN A O 1
ATOM 2026 N N . LEU A 1 268 ? 4.801 -3.564 16.109 1 73.62 268 LEU A N 1
ATOM 2027 C CA . LEU A 1 268 ? 4.898 -3.199 17.516 1 73.62 268 LEU A CA 1
ATOM 2028 C C . LEU A 1 268 ? 6.27 -2.609 17.828 1 73.62 268 LEU A C 1
ATOM 2030 O O . LEU A 1 268 ? 6.379 -1.674 18.625 1 73.62 268 LEU A O 1
ATOM 2034 N N . ILE A 1 269 ? 7.227 -3.162 17.203 1 74.44 269 ILE A N 1
ATOM 2035 C CA . ILE A 1 269 ? 8.57 -2.619 17.375 1 74.44 269 ILE A CA 1
ATOM 2036 C C . ILE A 1 269 ? 8.625 -1.203 16.797 1 74.44 269 ILE A C 1
ATOM 2038 O O . ILE A 1 269 ? 9.188 -0.3 17.422 1 74.44 269 ILE A O 1
ATOM 2042 N N . ALA A 1 270 ? 8.023 -1.07 15.719 1 67.25 270 ALA A N 1
ATOM 2043 C CA . ALA A 1 270 ? 7.984 0.249 15.094 1 67.25 270 ALA A CA 1
ATOM 2044 C C . ALA A 1 270 ? 7.203 1.241 15.945 1 67.25 270 ALA A C 1
ATOM 2046 O O . ALA A 1 270 ? 7.598 2.402 16.078 1 67.25 270 ALA A O 1
ATOM 2047 N N . ILE A 1 271 ? 6.152 0.817 16.547 1 69.44 271 ILE A N 1
ATOM 2048 C CA . ILE A 1 271 ? 5.336 1.651 17.422 1 69.44 271 ILE A CA 1
ATOM 2049 C C . ILE A 1 271 ? 6.121 1.998 18.688 1 69.44 271 ILE A C 1
ATOM 2051 O O . ILE A 1 271 ? 6.07 3.135 19.156 1 69.44 271 ILE A O 1
ATOM 2055 N N . TRP A 1 272 ? 6.711 0.983 19.188 1 75.5 272 TRP A N 1
ATOM 2056 C CA . TRP A 1 272 ? 7.543 1.199 20.359 1 75.5 272 TRP A CA 1
ATOM 2057 C C . TRP A 1 272 ? 8.648 2.209 20.062 1 75.5 272 TRP A C 1
ATOM 2059 O O . TRP A 1 272 ? 8.914 3.098 20.875 1 75.5 272 TRP A O 1
ATOM 2069 N N . ALA A 1 273 ? 9.258 2.098 18.953 1 71 273 ALA A N 1
ATOM 2070 C CA . ALA A 1 273 ? 10.289 3.041 18.531 1 71 273 ALA A CA 1
ATOM 2071 C C . ALA A 1 273 ? 9.719 4.445 18.375 1 71 273 ALA A C 1
ATOM 2073 O O . ALA A 1 273 ? 10.352 5.43 18.766 1 71 273 ALA A O 1
ATOM 2074 N N . ARG A 1 274 ? 8.531 4.508 17.859 1 70.31 274 ARG A N 1
ATOM 2075 C CA . ARG A 1 274 ? 7.828 5.777 17.703 1 70.31 274 ARG A CA 1
ATOM 2076 C C . ARG A 1 274 ? 7.551 6.418 19.047 1 70.31 274 ARG A C 1
ATOM 2078 O O . ARG A 1 274 ? 7.738 7.629 19.219 1 70.31 274 ARG A O 1
ATOM 2085 N N . ALA A 1 275 ? 7.129 5.664 20 1 73.06 275 ALA A N 1
ATOM 2086 C CA . ALA A 1 275 ? 6.812 6.152 21.344 1 73.06 275 ALA A CA 1
ATOM 2087 C C . ALA A 1 275 ? 8.062 6.66 22.047 1 73.06 275 ALA A C 1
ATOM 2089 O O . ALA A 1 275 ? 8.023 7.68 22.734 1 73.06 275 ALA A O 1
ATOM 2090 N N . ARG A 1 276 ? 9.039 5.938 21.859 1 73.81 276 ARG A N 1
ATOM 2091 C CA . ARG A 1 276 ? 10.297 6.355 22.469 1 73.81 276 ARG A CA 1
ATOM 2092 C C . ARG A 1 276 ? 10.797 7.66 21.859 1 73.81 276 ARG A C 1
ATOM 2094 O O . ARG A 1 276 ? 11.344 8.516 22.562 1 73.81 276 ARG A O 1
ATOM 2101 N N . ALA A 1 277 ? 10.578 7.762 20.594 1 67.75 277 ALA A N 1
ATOM 2102 C CA . ALA A 1 277 ? 10.992 8.977 19.906 1 67.75 277 ALA A CA 1
ATOM 2103 C C . ALA A 1 277 ? 10.156 10.172 20.344 1 67.75 277 ALA A C 1
ATOM 2105 O O . ALA A 1 277 ? 10.672 11.289 20.469 1 67.75 277 ALA A O 1
ATOM 2106 N N . ARG A 1 278 ? 8.898 9.969 20.531 1 67.12 278 ARG A N 1
ATOM 2107 C CA . ARG A 1 278 ? 8 11.023 21 1 67.12 278 ARG A CA 1
ATOM 2108 C C . ARG A 1 278 ? 8.391 11.508 22.391 1 67.12 278 ARG A C 1
ATOM 2110 O O . ARG A 1 278 ? 8.336 12.703 22.672 1 67.12 278 ARG A O 1
ATOM 2117 N N . LYS A 1 279 ? 8.617 10.547 23.25 1 64.44 279 LYS A N 1
ATOM 2118 C CA . LYS A 1 279 ? 8.992 10.898 24.625 1 64.44 279 LYS A CA 1
ATOM 2119 C C . LYS A 1 279 ? 10.25 11.766 24.625 1 64.44 279 LYS A C 1
ATOM 2121 O O . LYS A 1 279 ? 10.359 12.703 25.438 1 64.44 279 LYS A O 1
ATOM 2126 N N . LYS A 1 280 ? 11.07 11.461 23.797 1 58 280 LYS A N 1
ATOM 2127 C CA . LYS A 1 280 ? 12.305 12.234 23.75 1 58 280 LYS A CA 1
ATOM 2128 C C . LYS A 1 280 ? 12.039 13.664 23.297 1 58 280 LYS A C 1
ATOM 2130 O O . LYS A 1 280 ? 12.648 14.609 23.797 1 58 280 LYS A O 1
ATOM 2135 N N . ILE A 1 281 ? 11.055 13.75 22.359 1 57.25 281 ILE A N 1
ATOM 2136 C CA . ILE A 1 281 ? 10.719 15.07 21.844 1 57.25 281 ILE A CA 1
ATOM 2137 C C . ILE A 1 281 ? 9.883 15.828 22.875 1 57.25 281 ILE A C 1
ATOM 2139 O O . ILE A 1 281 ? 10.062 17.031 23.047 1 57.25 281 ILE A O 1
ATOM 2143 N N . GLY A 1 282 ? 8.859 15.172 23.406 1 53.84 282 GLY A N 1
ATOM 2144 C CA . GLY A 1 282 ? 8.117 15.828 24.469 1 53.84 282 GLY A CA 1
ATOM 2145 C C . GLY A 1 282 ? 9.008 16.359 25.578 1 53.84 282 GLY A C 1
ATOM 2146 O O . GLY A 1 282 ? 8.695 17.375 26.203 1 53.84 282 GLY A O 1
ATOM 2147 N N . ASN A 1 283 ? 10.094 15.594 25.844 1 46.62 283 ASN A N 1
ATOM 2148 C CA . ASN A 1 283 ? 11.008 16.078 26.875 1 46.62 283 ASN A CA 1
ATOM 2149 C C . ASN A 1 283 ? 11.859 17.234 26.359 1 46.62 283 ASN A C 1
ATOM 2151 O O . ASN A 1 283 ? 12.578 17.875 27.141 1 46.62 283 ASN A O 1
ATOM 2155 N N . LEU A 1 284 ? 11.938 17.328 25.188 1 42.91 284 LEU A N 1
ATOM 2156 C CA . LEU A 1 284 ? 12.703 18.453 24.672 1 42.91 284 LEU A CA 1
ATOM 2157 C C . LEU A 1 284 ? 11.875 19.734 24.703 1 42.91 284 LEU A C 1
ATOM 2159 O O . LEU A 1 284 ? 12.422 20.844 24.625 1 42.91 284 LEU A O 1
ATOM 2163 N N . GLY A 1 285 ? 10.531 19.688 24.609 1 39.69 285 GLY A N 1
ATOM 2164 C CA . GLY A 1 285 ? 9.766 20.891 24.922 1 39.69 285 GLY A CA 1
ATOM 2165 C C . GLY A 1 285 ? 9.43 21.016 26.391 1 39.69 285 GLY A C 1
ATOM 2166 O O . GLY A 1 285 ? 9.43 20.031 27.125 1 39.69 285 GLY A O 1
ATOM 2167 N N . MET B 1 1 ? 35.688 31.391 10.359 1 31.39 1 MET B N 1
ATOM 2168 C CA . MET B 1 1 ? 36 29.969 10.18 1 31.39 1 MET B CA 1
ATOM 2169 C C . MET B 1 1 ? 34.719 29.125 10.312 1 31.39 1 MET B C 1
ATOM 2171 O O . MET B 1 1 ? 34.688 27.984 9.875 1 31.39 1 MET B O 1
ATOM 2175 N N . MET B 1 2 ? 33.781 29.594 11.242 1 41.44 2 MET B N 1
ATOM 2176 C CA . MET B 1 2 ? 32.5 28.969 11.594 1 41.44 2 MET B CA 1
ATOM 2177 C C . MET B 1 2 ? 31.531 29 10.422 1 41.44 2 MET B C 1
ATOM 2179 O O . MET B 1 2 ? 30.609 28.188 10.344 1 41.44 2 MET B O 1
ATOM 2183 N N . THR B 1 3 ? 31.672 30.031 9.602 1 46.09 3 THR B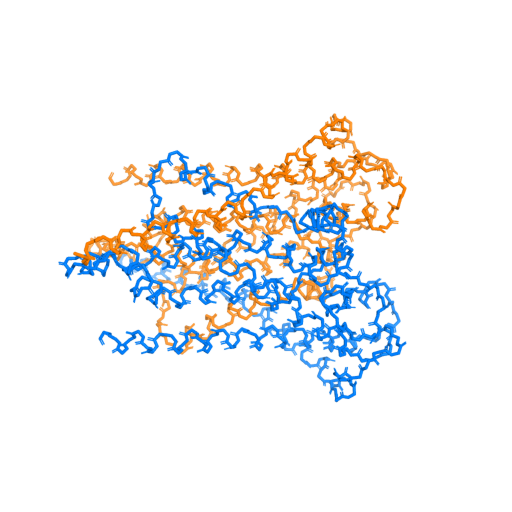 N 1
ATOM 2184 C CA . THR B 1 3 ? 30.766 30.297 8.5 1 46.09 3 THR B CA 1
ATOM 2185 C C . THR B 1 3 ? 30.984 29.281 7.371 1 46.09 3 THR B C 1
ATOM 2187 O O . THR B 1 3 ? 30.047 28.984 6.613 1 46.09 3 THR B O 1
ATOM 2190 N N . ARG B 1 4 ? 32.25 29.078 7.156 1 45.66 4 ARG B N 1
ATOM 2191 C CA . ARG B 1 4 ? 32.656 28.281 6.004 1 45.66 4 ARG B CA 1
ATOM 2192 C C . ARG B 1 4 ? 32.188 26.828 6.156 1 45.66 4 ARG B C 1
ATOM 2194 O O . ARG B 1 4 ? 31.812 26.188 5.18 1 45.66 4 ARG B O 1
ATOM 2201 N N . SER B 1 5 ? 32.469 26.219 7.254 1 43.62 5 SER B N 1
ATOM 2202 C CA . SER B 1 5 ? 32.188 24.828 7.559 1 43.62 5 SER B CA 1
ATOM 2203 C C . SER B 1 5 ? 30.688 24.547 7.434 1 43.62 5 SER B C 1
ATOM 2205 O O . SER B 1 5 ? 30.281 23.406 7.145 1 43.62 5 SER B O 1
ATOM 2207 N N . ARG B 1 6 ? 29.953 25.578 7.781 1 53.66 6 ARG B N 1
ATOM 2208 C CA . ARG B 1 6 ? 28.5 25.484 7.703 1 53.66 6 ARG B CA 1
ATOM 2209 C C . ARG B 1 6 ? 28.047 25.312 6.262 1 53.66 6 ARG B C 1
ATOM 2211 O O . ARG B 1 6 ? 27.094 24.562 5.992 1 53.66 6 ARG B O 1
ATOM 2218 N N . LYS B 1 7 ? 28.859 25.891 5.418 1 54.81 7 LYS B N 1
ATOM 2219 C CA . LYS B 1 7 ? 28.484 25.891 4.004 1 54.81 7 LYS B CA 1
ATOM 2220 C C . LYS B 1 7 ? 28.719 24.5 3.389 1 54.81 7 LYS B C 1
ATOM 2222 O O . LYS B 1 7 ? 27.906 24.031 2.596 1 54.81 7 LYS B O 1
ATOM 2227 N N . PHE B 1 8 ? 29.906 23.906 3.729 1 51.25 8 PHE B N 1
ATOM 2228 C CA . PHE B 1 8 ? 30.25 22.609 3.154 1 51.25 8 PHE B CA 1
ATOM 2229 C C . PHE B 1 8 ? 29.281 21.531 3.629 1 51.25 8 PHE B C 1
ATOM 2231 O O . PHE B 1 8 ? 28.906 20.656 2.859 1 51.25 8 PHE B O 1
ATOM 2238 N N . SER B 1 9 ? 29.016 21.656 4.906 1 57.78 9 SER B N 1
ATOM 2239 C CA . SER B 1 9 ? 28.094 20.672 5.469 1 57.78 9 SER B CA 1
ATOM 2240 C C . SER B 1 9 ? 26.719 20.766 4.82 1 57.78 9 SER B C 1
ATOM 2242 O O . SER B 1 9 ? 26.047 19.766 4.613 1 57.78 9 SER B O 1
ATOM 2244 N N . ASP B 1 10 ? 26.547 21.953 4.277 1 68.25 10 ASP B N 1
ATOM 2245 C CA . ASP B 1 10 ? 25.266 22.156 3.605 1 68.25 10 ASP B CA 1
ATOM 2246 C C . ASP B 1 10 ? 25.281 21.547 2.203 1 68.25 10 ASP B C 1
ATOM 2248 O O . ASP B 1 10 ? 24.312 20.906 1.795 1 68.25 10 ASP B O 1
ATOM 2252 N N . VAL B 1 11 ? 26.578 21.719 1.631 1 71.31 11 VAL B N 1
ATOM 2253 C CA . VAL B 1 11 ? 26.656 21.234 0.257 1 71.31 11 VAL B CA 1
ATOM 2254 C C . VAL B 1 11 ? 26.625 19.719 0.243 1 71.31 11 VAL B C 1
ATOM 2256 O O . VAL B 1 11 ? 25.938 19.109 -0.595 1 71.31 11 VAL B O 1
ATOM 2259 N N . ALA B 1 12 ? 27.359 19.156 1.145 1 74.94 12 ALA B N 1
ATOM 2260 C CA . ALA B 1 12 ? 27.359 17.688 1.229 1 74.94 12 ALA B CA 1
ATOM 2261 C C . ALA B 1 12 ? 25.969 17.156 1.563 1 74.94 12 ALA B C 1
ATOM 2263 O O . ALA B 1 12 ? 25.531 16.141 1.011 1 74.94 12 ALA B O 1
ATOM 2264 N N . GLY B 1 13 ? 25.328 17.922 2.41 1 74.69 13 GLY B N 1
ATOM 2265 C CA . GLY B 1 13 ? 23.984 17.516 2.768 1 74.69 13 GLY B CA 1
ATOM 2266 C C . GLY B 1 13 ? 23.016 17.578 1.599 1 74.69 13 GLY B C 1
ATOM 2267 O O . GLY B 1 13 ? 22.234 16.641 1.385 1 74.69 13 GLY B O 1
ATOM 2268 N N . TYR B 1 14 ? 23.344 18.531 0.832 1 76.44 14 TYR B N 1
ATOM 2269 C CA . TYR B 1 14 ? 22.5 18.672 -0.351 1 76.44 14 TYR B CA 1
ATOM 2270 C C . TYR B 1 14 ? 22.781 17.578 -1.362 1 76.44 14 TYR B C 1
ATOM 2272 O O . TYR B 1 14 ? 21.859 17.031 -1.966 1 76.44 14 TYR B O 1
ATOM 2280 N N . ALA B 1 15 ? 24.016 17.312 -1.444 1 80.69 15 ALA B N 1
ATOM 2281 C CA . ALA B 1 15 ? 24.406 16.281 -2.41 1 80.69 15 ALA B CA 1
ATOM 2282 C C . ALA B 1 15 ? 23.812 14.93 -2.035 1 80.69 15 ALA B C 1
ATOM 2284 O O . ALA B 1 15 ? 23.359 14.18 -2.906 1 80.69 15 ALA B O 1
ATOM 2285 N N . VAL B 1 16 ? 23.734 14.695 -0.822 1 79.44 16 VAL B N 1
ATOM 2286 C CA . VAL B 1 16 ? 23.188 13.43 -0.34 1 79.44 16 VAL B CA 1
ATOM 2287 C C . VAL B 1 16 ? 21.688 13.375 -0.592 1 79.44 16 VAL B C 1
ATOM 2289 O O . VAL B 1 16 ? 21.172 12.367 -1.09 1 79.44 16 VAL B O 1
ATOM 2292 N N . ILE B 1 17 ? 21.094 14.453 -0.371 1 78.44 17 ILE B N 1
ATOM 2293 C CA . ILE B 1 17 ? 19.656 14.523 -0.55 1 78.44 17 ILE B CA 1
ATOM 2294 C C . ILE B 1 17 ? 19.312 14.352 -2.027 1 78.44 17 ILE B C 1
ATOM 2296 O O . ILE B 1 17 ? 18.422 13.57 -2.379 1 78.44 17 ILE B O 1
ATOM 2300 N N . TYR B 1 18 ? 20.141 14.945 -2.857 1 78.69 18 TYR B N 1
ATOM 2301 C CA . TYR B 1 18 ? 19.859 14.875 -4.289 1 78.69 18 TYR B CA 1
ATOM 2302 C C . TYR B 1 18 ? 20.203 13.5 -4.848 1 78.69 18 TYR B C 1
ATOM 2304 O O . TYR B 1 18 ? 19.484 12.977 -5.703 1 78.69 18 TYR B O 1
ATOM 2312 N N . ALA B 1 19 ? 21.203 12.938 -4.363 1 82.12 19 ALA B N 1
ATOM 2313 C CA . ALA B 1 19 ? 21.609 11.617 -4.82 1 82.12 19 ALA B CA 1
ATOM 2314 C C . ALA B 1 19 ? 20.578 10.562 -4.477 1 82.12 19 ALA B C 1
ATOM 2316 O O . ALA B 1 19 ? 20.219 9.734 -5.32 1 82.12 19 ALA B O 1
ATOM 2317 N N . PHE B 1 20 ? 20.062 10.664 -3.352 1 77.88 20 PHE B N 1
ATOM 2318 C CA . PHE B 1 20 ? 19.078 9.68 -2.914 1 77.88 20 PHE B CA 1
ATOM 2319 C C . PHE B 1 20 ? 17.766 9.867 -3.666 1 77.88 20 PHE B C 1
ATOM 2321 O O . PHE B 1 20 ? 17.109 8.883 -4.02 1 77.88 20 PHE B O 1
ATOM 2328 N N . THR B 1 21 ? 17.484 11.094 -3.904 1 73.56 21 THR B N 1
ATOM 2329 C CA . THR B 1 21 ? 16.266 11.359 -4.66 1 73.56 21 THR B CA 1
ATOM 2330 C C . THR B 1 21 ? 16.391 10.836 -6.09 1 73.56 21 THR B C 1
ATOM 2332 O O . THR B 1 21 ? 15.469 10.203 -6.602 1 73.56 21 THR B O 1
ATOM 2335 N N . ALA B 1 22 ? 17.531 11.016 -6.66 1 78.75 22 ALA B N 1
ATOM 2336 C CA . ALA B 1 22 ? 17.781 10.539 -8.016 1 78.75 22 ALA B CA 1
ATOM 2337 C C . ALA B 1 22 ? 17.781 9.016 -8.07 1 78.75 22 ALA B C 1
ATOM 2339 O O . ALA B 1 22 ? 17.266 8.43 -9.023 1 78.75 22 ALA B O 1
ATOM 2340 N N . MET B 1 23 ? 18.281 8.422 -7.098 1 76.75 23 MET B N 1
ATOM 2341 C CA . MET B 1 23 ? 18.344 6.969 -7.02 1 76.75 23 MET B CA 1
ATOM 2342 C C . MET B 1 23 ? 16.938 6.363 -6.945 1 76.75 23 MET B C 1
ATOM 2344 O O . MET B 1 23 ? 16.719 5.254 -7.43 1 76.75 23 MET B O 1
ATOM 2348 N N . ALA B 1 24 ? 16.125 7.102 -6.328 1 69.88 24 ALA B N 1
ATOM 2349 C CA . ALA B 1 24 ? 14.758 6.613 -6.172 1 69.88 24 ALA B CA 1
ATOM 2350 C C . ALA B 1 24 ? 13.984 6.711 -7.484 1 69.88 24 ALA B C 1
ATOM 2352 O O . ALA B 1 24 ? 13.258 5.785 -7.855 1 69.88 24 ALA B O 1
ATOM 2353 N N . PHE B 1 25 ? 14.25 7.695 -8.289 1 74.12 25 PHE B N 1
ATOM 2354 C CA . PHE B 1 25 ? 13.359 8.031 -9.391 1 74.12 25 PHE B CA 1
ATOM 2355 C C . PHE B 1 25 ? 13.914 7.512 -10.711 1 74.12 25 PHE B C 1
ATOM 2357 O O . PHE B 1 25 ? 13.164 7.062 -11.578 1 74.12 25 PHE B O 1
ATOM 2364 N N . ILE B 1 26 ? 15.141 7.43 -10.859 1 78.06 26 ILE B N 1
ATOM 2365 C CA . ILE B 1 26 ? 15.758 7.156 -12.148 1 78.06 26 ILE B CA 1
ATOM 2366 C C . ILE B 1 26 ? 15.453 5.723 -12.578 1 78.06 26 ILE B C 1
ATOM 2368 O O . ILE B 1 26 ? 14.984 5.488 -13.695 1 78.06 26 ILE B O 1
ATOM 2372 N N . PRO B 1 27 ? 15.648 4.746 -11.695 1 73.44 27 PRO B N 1
ATOM 2373 C CA . PRO B 1 27 ? 15.391 3.379 -12.148 1 73.44 27 PRO B CA 1
ATOM 2374 C C . PRO B 1 27 ? 13.922 3.143 -12.5 1 73.44 27 PRO B C 1
ATOM 2376 O O . PRO B 1 27 ? 13.617 2.4 -13.438 1 73.44 27 PRO B O 1
ATOM 2379 N N . LEU B 1 28 ? 13.133 3.773 -11.867 1 71.5 28 LEU B N 1
ATOM 2380 C CA . LEU B 1 28 ? 11.711 3.564 -12.102 1 71.5 28 LEU B CA 1
ATOM 2381 C C . LEU B 1 28 ? 11.273 4.184 -13.422 1 71.5 28 LEU B C 1
ATOM 2383 O O . LEU B 1 28 ? 10.531 3.562 -14.188 1 71.5 28 LEU B O 1
ATOM 2387 N N . VAL B 1 29 ? 11.812 5.359 -13.664 1 77.06 29 VAL B N 1
ATOM 2388 C CA . VAL B 1 29 ? 11.5 6.023 -14.93 1 77.06 29 VAL B CA 1
ATOM 2389 C C . VAL B 1 29 ? 12.117 5.234 -16.094 1 77.06 29 VAL B C 1
ATOM 2391 O O . VAL B 1 29 ? 11.484 5.066 -17.141 1 77.06 29 VAL B O 1
ATOM 2394 N N . ALA B 1 30 ? 13.273 4.773 -15.82 1 78.75 30 ALA B N 1
ATOM 2395 C CA . ALA B 1 30 ? 13.953 3.977 -16.844 1 78.75 30 ALA B CA 1
ATOM 2396 C C . ALA B 1 30 ? 13.164 2.707 -17.156 1 78.75 30 ALA B C 1
ATOM 2398 O O . ALA B 1 30 ? 13.055 2.309 -18.312 1 78.75 30 ALA B O 1
ATOM 2399 N N . PHE B 1 31 ? 12.578 2.096 -16.188 1 77.12 31 PHE B N 1
ATOM 2400 C CA . PHE B 1 31 ? 11.805 0.876 -16.375 1 77.12 31 PHE B CA 1
ATOM 2401 C C . PHE B 1 31 ? 10.531 1.165 -17.172 1 77.12 31 PHE B C 1
ATOM 2403 O O . PHE B 1 31 ? 10.156 0.394 -18.047 1 77.12 31 PHE B O 1
ATOM 2410 N N . ILE B 1 32 ? 9.906 2.252 -16.828 1 78.94 32 ILE B N 1
ATOM 2411 C CA . ILE B 1 32 ? 8.688 2.611 -17.547 1 78.94 32 ILE B CA 1
ATOM 2412 C C . ILE B 1 32 ? 9 2.848 -19.016 1 78.94 32 ILE B C 1
ATOM 2414 O O . ILE B 1 32 ? 8.258 2.393 -19.891 1 78.94 32 ILE B O 1
ATOM 2418 N N . LEU B 1 33 ? 10.094 3.494 -19.281 1 83.44 33 LEU B N 1
ATOM 2419 C CA . LEU B 1 33 ? 10.492 3.752 -20.656 1 83.44 33 LEU B CA 1
ATOM 2420 C C . LEU B 1 33 ? 10.844 2.451 -21.375 1 83.44 33 LEU B C 1
ATOM 2422 O O . LEU B 1 33 ? 10.547 2.289 -22.562 1 83.44 33 LEU B O 1
ATOM 2426 N N . TYR B 1 34 ? 11.438 1.579 -20.641 1 82.75 34 TYR B N 1
ATOM 2427 C CA . TYR B 1 34 ? 11.781 0.271 -21.188 1 82.75 34 TYR B CA 1
ATOM 2428 C C . TYR B 1 34 ? 10.531 -0.515 -21.547 1 82.75 34 TYR B C 1
ATOM 2430 O O . TYR B 1 34 ? 10.469 -1.133 -22.609 1 82.75 34 TYR B O 1
ATOM 2438 N N . VAL B 1 35 ? 9.562 -0.523 -20.672 1 85.62 35 VAL B N 1
ATOM 2439 C CA . VAL B 1 35 ? 8.297 -1.218 -20.891 1 85.62 35 VAL B CA 1
ATOM 2440 C C . VAL B 1 35 ? 7.59 -0.624 -22.109 1 85.62 35 VAL B C 1
ATOM 2442 O O . VAL B 1 35 ? 6.996 -1.353 -22.906 1 85.62 35 VAL B O 1
ATOM 2445 N N . ILE B 1 36 ? 7.688 0.652 -22.219 1 88.19 36 ILE B N 1
ATOM 2446 C CA . ILE B 1 36 ? 7.078 1.324 -23.359 1 88.19 36 ILE B CA 1
ATOM 2447 C C . ILE B 1 36 ? 7.77 0.885 -24.656 1 88.19 36 ILE B C 1
ATOM 2449 O O . ILE B 1 36 ? 7.109 0.507 -25.625 1 88.19 36 ILE B O 1
ATOM 2453 N N . ALA B 1 37 ? 9.023 0.848 -24.656 1 89 37 ALA B N 1
ATOM 2454 C CA . ALA B 1 37 ? 9.805 0.519 -25.844 1 89 37 ALA B CA 1
ATOM 2455 C C . ALA B 1 37 ? 9.57 -0.926 -26.266 1 89 37 ALA B C 1
ATOM 2457 O O . ALA B 1 37 ? 9.461 -1.216 -27.469 1 89 37 ALA B O 1
ATOM 2458 N N . LYS B 1 38 ? 9.422 -1.813 -25.359 1 87 38 LYS B N 1
ATOM 2459 C CA . LYS B 1 38 ? 9.312 -3.234 -25.672 1 87 38 LYS B CA 1
ATOM 2460 C C . LYS B 1 38 ? 7.859 -3.635 -25.906 1 87 38 LYS B C 1
ATOM 2462 O O . LYS B 1 38 ? 7.582 -4.578 -26.656 1 87 38 LYS B O 1
ATOM 2467 N N . GLY B 1 39 ? 6.953 -2.896 -25.234 1 89.56 39 GLY B N 1
ATOM 2468 C CA . GLY B 1 39 ? 5.562 -3.328 -25.25 1 89.56 39 GLY B CA 1
ATOM 2469 C C . GLY B 1 39 ? 4.723 -2.59 -26.281 1 89.56 39 GLY B C 1
ATOM 2470 O O . GLY B 1 39 ? 3.701 -3.104 -26.734 1 89.56 39 GLY B O 1
ATOM 2471 N N . ILE B 1 40 ? 5.148 -1.424 -26.75 1 90.81 40 ILE B N 1
ATOM 2472 C CA . ILE B 1 40 ? 4.309 -0.536 -27.547 1 90.81 40 ILE B CA 1
ATOM 2473 C C . ILE B 1 40 ? 4.055 -1.154 -28.922 1 90.81 40 ILE B C 1
ATOM 2475 O O . ILE B 1 40 ? 3.006 -0.929 -29.531 1 90.81 40 ILE B O 1
ATOM 2479 N N . GLY B 1 41 ? 4.883 -1.945 -29.422 1 88.75 41 GLY B N 1
ATOM 2480 C CA . GLY B 1 41 ? 4.758 -2.535 -30.75 1 88.75 41 GLY B CA 1
ATOM 2481 C C . GLY B 1 41 ? 3.627 -3.539 -30.844 1 88.75 41 GLY B C 1
ATOM 2482 O O . GLY B 1 41 ? 3.07 -3.746 -31.938 1 88.75 41 GLY B O 1
ATOM 2483 N N . ARG B 1 42 ? 3.256 -4.141 -29.75 1 87.56 42 ARG B N 1
ATOM 2484 C CA . ARG B 1 42 ? 2.23 -5.18 -29.734 1 87.56 42 ARG B CA 1
ATOM 2485 C C . ARG B 1 42 ? 0.859 -4.594 -29.422 1 87.56 42 ARG B C 1
ATOM 2487 O O . ARG B 1 42 ? -0.157 -5.281 -29.531 1 87.56 42 ARG B O 1
ATOM 2494 N N . ILE B 1 43 ? 0.892 -3.375 -29.125 1 89.12 43 ILE B N 1
ATOM 2495 C CA . ILE B 1 43 ? -0.375 -2.756 -28.766 1 89.12 43 ILE B CA 1
ATOM 2496 C C . ILE B 1 43 ? -1.131 -2.334 -30.016 1 89.12 43 ILE B C 1
ATOM 2498 O O . ILE B 1 43 ? -0.636 -1.523 -30.797 1 89.12 43 ILE B O 1
ATOM 2502 N N . ASN B 1 44 ? -2.172 -2.941 -30.234 1 85.69 44 ASN B N 1
ATOM 2503 C CA . ASN B 1 44 ? -3.102 -2.615 -31.312 1 85.69 44 ASN B CA 1
ATOM 2504 C C . ASN B 1 44 ? -4.551 -2.857 -30.891 1 85.69 44 ASN B C 1
ATOM 2506 O O . ASN B 1 44 ? -4.812 -3.285 -29.766 1 85.69 44 ASN B O 1
ATOM 2510 N N . PHE B 1 45 ? -5.43 -2.465 -31.766 1 84.94 45 PHE B N 1
ATOM 2511 C CA . PHE B 1 45 ? -6.848 -2.533 -31.438 1 84.94 45 PHE B CA 1
ATOM 2512 C C . PHE B 1 45 ? -7.27 -3.969 -31.156 1 84.94 45 PHE B C 1
ATOM 2514 O O . PHE B 1 45 ? -8.055 -4.219 -30.234 1 84.94 45 PHE B O 1
ATOM 2521 N N . GLU B 1 46 ? -6.762 -4.863 -31.922 1 80.88 46 GLU B N 1
ATOM 2522 C CA . GLU B 1 46 ? -7.094 -6.273 -31.75 1 80.88 46 GLU B CA 1
ATOM 2523 C C . GLU B 1 46 ? -6.59 -6.805 -30.406 1 80.88 46 GLU B C 1
ATOM 2525 O O . GLU B 1 46 ? -7.289 -7.559 -29.719 1 80.88 46 GLU B O 1
ATOM 2530 N N . PHE B 1 47 ? -5.457 -6.375 -30.031 1 85.12 47 PHE B N 1
ATOM 2531 C CA . PHE B 1 47 ? -4.859 -6.805 -28.766 1 85.12 47 PHE B CA 1
ATOM 2532 C C . PHE B 1 47 ? -5.668 -6.285 -27.578 1 85.12 47 PHE B C 1
ATOM 2534 O O . PHE B 1 47 ? -5.906 -7.016 -26.625 1 85.12 47 PHE B O 1
ATOM 2541 N N . LEU B 1 48 ? -6.145 -5.105 -27.703 1 84.88 48 LEU B N 1
ATOM 2542 C CA . LEU B 1 48 ? -6.809 -4.438 -26.594 1 84.88 48 LEU B CA 1
ATOM 2543 C C . LEU B 1 48 ? -8.266 -4.871 -26.484 1 84.88 48 LEU B C 1
ATOM 2545 O O . LEU B 1 48 ? -8.805 -4.992 -25.375 1 84.88 48 LEU B O 1
ATOM 2549 N N . PHE B 1 49 ? -8.859 -5.113 -27.609 1 82.31 49 PHE B N 1
ATOM 2550 C CA . PHE B 1 49 ? -10.32 -5.195 -27.562 1 82.31 49 PHE B CA 1
ATOM 2551 C C . PHE B 1 49 ? -10.805 -6.551 -28.047 1 82.31 49 PHE B C 1
ATOM 2553 O O . PHE B 1 49 ? -12 -6.738 -28.297 1 82.31 49 PHE B O 1
ATOM 2560 N N . THR B 1 50 ? -9.914 -7.434 -28.234 1 76.31 50 THR B N 1
ATOM 2561 C CA . THR B 1 50 ? -10.367 -8.773 -28.609 1 76.31 50 THR B CA 1
ATOM 2562 C C . THR B 1 50 ? -10.109 -9.766 -27.484 1 76.31 50 THR B C 1
ATOM 2564 O O . THR B 1 50 ? -9.172 -9.594 -26.703 1 76.31 50 THR B O 1
ATOM 2567 N N . ALA B 1 51 ? -11.102 -10.633 -27.359 1 66 51 ALA B N 1
ATOM 2568 C CA . ALA B 1 51 ? -10.984 -11.695 -26.375 1 66 51 ALA B CA 1
ATOM 2569 C C . ALA B 1 51 ? -9.93 -12.719 -26.781 1 66 51 ALA B C 1
ATOM 2571 O O . ALA B 1 51 ? -9.766 -13.008 -27.969 1 66 51 ALA B O 1
ATOM 2572 N N . SER B 1 52 ? -9.023 -13.008 -25.828 1 62.62 52 SER B N 1
ATOM 2573 C CA . SER B 1 52 ? -7.973 -13.969 -26.172 1 62.62 52 SER B CA 1
ATOM 2574 C C . SER B 1 52 ? -8.547 -15.367 -26.359 1 62.62 52 SER B C 1
ATOM 2576 O O . SER B 1 52 ? -9.406 -15.797 -25.594 1 62.62 52 SER B O 1
ATOM 2578 N N . ALA B 1 53 ? -8.352 -15.977 -27.609 1 52.84 53 ALA B N 1
ATOM 2579 C CA . ALA B 1 53 ? -8.727 -17.375 -27.828 1 52.84 53 ALA B CA 1
ATOM 2580 C C . ALA B 1 53 ? -7.941 -18.297 -26.906 1 52.84 53 ALA B C 1
ATOM 2582 O O . ALA B 1 53 ? -8.359 -19.422 -26.656 1 52.84 53 ALA B O 1
ATOM 2583 N N . SER B 1 54 ? -6.832 -17.781 -26.453 1 57.03 54 SER B N 1
ATOM 2584 C CA . SER B 1 54 ? -5.957 -18.531 -25.562 1 57.03 54 SER B CA 1
ATOM 2585 C C . SER B 1 54 ? -5.09 -17.609 -24.719 1 57.03 54 SER B C 1
ATOM 2587 O O . SER B 1 54 ? -5.004 -16.406 -24.984 1 57.03 54 SER B O 1
ATOM 2589 N N . MET B 1 55 ? -4.625 -18.062 -23.547 1 56.66 55 MET B N 1
ATOM 2590 C CA . MET B 1 55 ? -3.697 -17.281 -22.719 1 56.66 55 MET B CA 1
ATOM 2591 C C . MET B 1 55 ? -2.51 -16.812 -23.547 1 56.66 55 MET B C 1
ATOM 2593 O O . MET B 1 55 ? -1.893 -15.789 -23.219 1 56.66 55 MET B O 1
ATOM 2597 N N . GLU B 1 56 ? -2.307 -17.547 -24.578 1 58.12 56 GLU B N 1
ATOM 2598 C CA . GLU B 1 56 ? -1.16 -17.266 -25.422 1 58.12 56 GLU B CA 1
ATOM 2599 C C . GLU B 1 56 ? -1.523 -16.25 -26.516 1 58.12 56 GLU B C 1
ATOM 2601 O O . GLU B 1 56 ? -0.657 -15.539 -27.016 1 58.12 56 GLU B O 1
ATOM 2606 N N . SER B 1 57 ? -2.908 -16.438 -26.906 1 56.66 57 SER B N 1
ATOM 2607 C CA . SER B 1 57 ? -3.311 -15.648 -28.062 1 56.66 57 SER B CA 1
ATOM 2608 C C . SER B 1 57 ? -3.838 -14.281 -27.641 1 56.66 57 SER B C 1
ATOM 2610 O O . SER B 1 57 ? -4.664 -14.18 -26.734 1 56.66 57 SER B O 1
ATOM 2612 N N . GLY B 1 58 ? -3.145 -13.133 -27.688 1 62.31 58 GLY B N 1
ATOM 2613 C CA . GLY B 1 58 ? -2.932 -11.711 -27.859 1 62.31 58 GLY B CA 1
ATOM 2614 C C . GLY B 1 58 ? -3.947 -10.867 -27.109 1 62.31 58 GLY B C 1
ATOM 2615 O O . GLY B 1 58 ? -3.605 -9.812 -26.562 1 62.31 58 GLY B O 1
ATOM 2616 N N . GLY B 1 59 ? -5.371 -11.32 -27.094 1 77.62 59 GLY B N 1
ATOM 2617 C CA . GLY B 1 59 ? -6.27 -10.258 -26.703 1 77.62 59 GLY B CA 1
ATOM 2618 C C . GLY B 1 59 ? -6.402 -10.125 -25.188 1 77.62 59 GLY B C 1
ATOM 2619 O O . GLY B 1 59 ? -6.422 -11.125 -24.469 1 77.62 59 GLY B O 1
ATOM 2620 N N . ILE B 1 60 ? -6.406 -8.867 -24.688 1 85.06 60 ILE B N 1
ATOM 2621 C CA . ILE B 1 60 ? -6.41 -8.656 -23.25 1 85.06 60 ILE B CA 1
ATOM 2622 C C . ILE B 1 60 ? -7.652 -7.867 -22.844 1 85.06 60 ILE B C 1
ATOM 2624 O O . ILE B 1 60 ? -7.656 -7.184 -21.828 1 85.06 60 ILE B O 1
ATOM 2628 N N . PHE B 1 61 ? -8.758 -7.961 -23.625 1 85.31 61 PHE B N 1
ATOM 2629 C CA . PHE B 1 61 ? -9.945 -7.164 -23.328 1 85.31 61 PHE B CA 1
ATOM 2630 C C . PHE B 1 61 ? -10.602 -7.629 -22.031 1 85.31 61 PHE B C 1
ATOM 2632 O O . PHE B 1 61 ? -11.016 -6.809 -21.219 1 85.31 61 PHE B O 1
ATOM 2639 N N . ALA B 1 62 ? -10.742 -8.875 -21.859 1 85.06 62 ALA B N 1
ATOM 2640 C CA . ALA B 1 62 ? -11.414 -9.43 -20.688 1 85.06 62 ALA B CA 1
ATOM 2641 C C . ALA B 1 62 ? -10.664 -9.055 -19.406 1 85.06 62 ALA B C 1
ATOM 2643 O O . ALA B 1 62 ? -11.25 -8.508 -18.469 1 85.06 62 ALA B O 1
ATOM 2644 N N . PRO B 1 63 ? -9.328 -9.305 -19.391 1 87.31 63 PRO B N 1
ATOM 2645 C CA . PRO B 1 63 ? -8.617 -8.914 -18.188 1 87.31 63 PRO B CA 1
ATOM 2646 C C . PRO B 1 63 ? -8.602 -7.398 -17.969 1 87.31 63 PRO B C 1
ATOM 2648 O O . PRO B 1 63 ? -8.594 -6.934 -16.828 1 87.31 63 PRO B O 1
ATOM 2651 N N . LEU B 1 64 ? -8.617 -6.688 -19.047 1 88.5 64 LEU B N 1
ATOM 2652 C CA . LEU B 1 64 ? -8.688 -5.234 -18.938 1 88.5 64 LEU B CA 1
ATOM 2653 C C . LEU B 1 64 ? -10.008 -4.805 -18.312 1 88.5 64 LEU B C 1
ATOM 2655 O O . LEU B 1 64 ? -10.023 -4.031 -17.344 1 88.5 64 LEU B O 1
ATOM 2659 N N . PHE B 1 65 ? -11.062 -5.281 -18.828 1 88 65 PHE B N 1
ATOM 2660 C CA . PHE B 1 65 ? -12.391 -4.957 -18.328 1 88 65 PHE B CA 1
ATOM 2661 C C . PHE B 1 65 ? -12.562 -5.438 -16.891 1 88 65 PHE B C 1
ATOM 2663 O O . PHE B 1 65 ? -13.109 -4.719 -16.062 1 88 65 PHE B O 1
ATOM 2670 N N . GLY B 1 66 ? -12.141 -6.602 -16.656 1 89.25 66 GLY B N 1
ATOM 2671 C CA . GLY B 1 66 ? -12.219 -7.141 -15.297 1 89.25 66 GLY B CA 1
ATOM 2672 C C . GLY B 1 66 ? -11.477 -6.297 -14.281 1 89.25 66 GLY B C 1
ATOM 2673 O O . GLY B 1 66 ? -11.969 -6.09 -13.164 1 89.25 66 GLY B O 1
ATOM 2674 N N . THR B 1 67 ? -10.328 -5.828 -14.648 1 90.12 67 THR B N 1
ATOM 2675 C CA . THR B 1 67 ? -9.539 -4.988 -13.75 1 90.12 67 THR B CA 1
ATOM 2676 C C . THR B 1 67 ? -10.266 -3.678 -13.453 1 90.12 67 THR B C 1
ATOM 2678 O O . THR B 1 67 ? -10.312 -3.236 -12.305 1 90.12 67 THR B O 1
ATOM 2681 N N . ILE B 1 68 ? -10.844 -3.115 -14.477 1 90.5 68 ILE B N 1
ATOM 2682 C CA . ILE B 1 68 ? -11.547 -1.849 -14.32 1 90.5 68 ILE B CA 1
ATOM 2683 C C . ILE B 1 68 ? -12.75 -2.043 -13.398 1 90.5 68 ILE B C 1
ATOM 2685 O O . ILE B 1 68 ? -12.938 -1.289 -12.438 1 90.5 68 ILE B O 1
ATOM 2689 N N . VAL B 1 69 ? -13.5 -3.031 -13.648 1 91.94 69 VAL B N 1
ATOM 2690 C CA . VAL B 1 69 ? -14.727 -3.275 -12.906 1 91.94 69 VAL B CA 1
ATOM 2691 C C . VAL B 1 69 ? -14.398 -3.604 -11.453 1 91.94 69 VAL B C 1
ATOM 2693 O O . VAL B 1 69 ? -15.039 -3.092 -10.531 1 91.94 69 VAL B O 1
ATOM 2696 N N . LEU B 1 70 ? -13.438 -4.438 -11.273 1 92.94 70 LEU B N 1
ATOM 2697 C CA . LEU B 1 70 ? -13.055 -4.812 -9.914 1 92.94 70 LEU B CA 1
ATOM 2698 C C . LEU B 1 70 ? -12.562 -3.6 -9.133 1 92.94 70 LEU B C 1
ATOM 2700 O O . LEU B 1 70 ? -12.914 -3.426 -7.965 1 92.94 70 LEU B O 1
ATOM 2704 N N . THR B 1 71 ? -11.734 -2.846 -9.773 1 91.81 71 THR B N 1
ATOM 2705 C CA . THR B 1 71 ? -11.172 -1.674 -9.117 1 91.81 71 THR B CA 1
ATOM 2706 C C . THR B 1 71 ? -12.273 -0.695 -8.711 1 91.81 71 THR B C 1
ATOM 2708 O O . THR B 1 71 ? -12.312 -0.234 -7.57 1 91.81 71 THR B O 1
ATOM 2711 N N . LEU B 1 72 ? -13.156 -0.43 -9.617 1 91.88 72 LEU B N 1
ATOM 2712 C CA . LEU B 1 72 ? -14.234 0.515 -9.352 1 91.88 72 LEU B CA 1
ATOM 2713 C C . LEU B 1 72 ? -15.172 -0.021 -8.273 1 91.88 72 LEU B C 1
ATOM 2715 O O . LEU B 1 72 ? -15.594 0.722 -7.383 1 91.88 72 LEU B O 1
ATOM 2719 N N . ALA B 1 73 ? -15.492 -1.245 -8.375 1 94.81 73 ALA B N 1
ATOM 2720 C CA . ALA B 1 73 ? -16.375 -1.858 -7.379 1 94.81 73 ALA B CA 1
ATOM 2721 C C . ALA B 1 73 ? -15.727 -1.834 -5.996 1 94.81 73 ALA B C 1
ATOM 2723 O O . ALA B 1 73 ? -16.406 -1.587 -4.996 1 94.81 73 ALA B O 1
ATOM 2724 N N . SER B 1 74 ? -14.453 -2.145 -5.902 1 95.38 74 SER B N 1
ATOM 2725 C CA . SER B 1 74 ? -13.742 -2.129 -4.629 1 95.38 74 SER B CA 1
ATOM 2726 C C . SER B 1 74 ? -13.75 -0.736 -4.008 1 95.38 74 SER B C 1
ATOM 2728 O O . SER B 1 74 ? -13.969 -0.588 -2.805 1 95.38 74 SER B O 1
ATOM 2730 N N . LEU B 1 75 ? -13.539 0.261 -4.863 1 93.25 75 LEU B N 1
ATOM 2731 C CA . LEU B 1 75 ? -13.492 1.64 -4.387 1 93.25 75 LEU B CA 1
ATOM 2732 C C . LEU B 1 75 ? -14.859 2.096 -3.906 1 93.25 75 LEU B C 1
ATOM 2734 O O . LEU B 1 75 ? -14.961 2.879 -2.959 1 93.25 75 LEU B O 1
ATOM 2738 N N . LEU B 1 76 ? -15.867 1.68 -4.594 1 94.75 76 LEU B N 1
ATOM 2739 C CA . LEU B 1 76 ? -17.234 2.043 -4.227 1 94.75 76 LEU B CA 1
ATOM 2740 C C . LEU B 1 76 ? -17.531 1.649 -2.783 1 94.75 76 LEU B C 1
ATOM 2742 O O . LEU B 1 76 ? -18.266 2.354 -2.082 1 94.75 76 LEU B O 1
ATOM 2746 N N . PHE B 1 77 ? -16.953 0.597 -2.32 1 93.56 77 PHE B N 1
ATOM 2747 C CA . PHE B 1 77 ? -17.172 0.146 -0.951 1 93.56 77 PHE B CA 1
ATOM 2748 C C . PHE B 1 77 ? -16.125 0.742 -0.018 1 93.56 77 PHE B C 1
ATOM 2750 O O . PHE B 1 77 ? -16.453 1.234 1.062 1 93.56 77 PHE B O 1
ATOM 2757 N N . ALA B 1 78 ? -14.898 0.731 -0.435 1 94.5 78 ALA B N 1
ATOM 2758 C CA . ALA B 1 78 ? -13.773 1.084 0.428 1 94.5 78 ALA B CA 1
ATOM 2759 C C . ALA B 1 78 ? -13.789 2.572 0.767 1 94.5 78 ALA B C 1
ATOM 2761 O O . ALA B 1 78 ? -13.531 2.957 1.91 1 94.5 78 ALA B O 1
ATOM 2762 N N . VAL B 1 79 ? -14.109 3.426 -0.197 1 93.62 79 VAL B N 1
ATOM 2763 C CA . VAL B 1 79 ? -13.938 4.867 -0.042 1 93.62 79 VAL B CA 1
ATOM 2764 C C . VAL B 1 79 ? -14.953 5.406 0.955 1 93.62 79 VAL B C 1
ATOM 2766 O O . VAL B 1 79 ? -14.594 6.051 1.941 1 93.62 79 VAL B O 1
ATOM 2769 N N . PRO B 1 80 ? -16.25 5.145 0.779 1 93.44 80 PRO B N 1
ATOM 2770 C CA . PRO B 1 80 ? -17.203 5.695 1.741 1 93.44 80 PRO B CA 1
ATOM 2771 C C . PRO B 1 80 ? -16.984 5.168 3.158 1 93.44 80 PRO B C 1
ATOM 2773 O O . PRO B 1 80 ? -17.062 5.934 4.121 1 93.44 80 PRO B O 1
ATOM 2776 N N . ILE B 1 81 ? -16.703 3.922 3.271 1 91.44 81 ILE B N 1
ATOM 2777 C CA . ILE B 1 81 ? -16.516 3.326 4.59 1 91.44 81 ILE B CA 1
ATOM 2778 C C . ILE B 1 81 ? -15.273 3.924 5.258 1 91.44 81 ILE B C 1
ATOM 2780 O O . ILE B 1 81 ? -15.32 4.316 6.43 1 91.44 81 ILE B O 1
ATOM 2784 N N . SER B 1 82 ? -14.18 4.008 4.535 1 93.56 82 SER B N 1
ATOM 2785 C CA . SER B 1 82 ? -12.938 4.539 5.086 1 93.56 82 SER B CA 1
ATOM 2786 C C . SER B 1 82 ? -13.078 6.023 5.418 1 93.56 82 SER B C 1
ATOM 2788 O O . SER B 1 82 ? -12.508 6.496 6.402 1 93.56 82 SER B O 1
ATOM 2790 N N . LEU B 1 83 ? -13.781 6.734 4.535 1 93.81 83 LEU B N 1
ATOM 2791 C CA . LEU B 1 83 ? -13.969 8.156 4.777 1 93.81 83 LEU B CA 1
ATOM 2792 C C . LEU B 1 83 ? -14.758 8.391 6.062 1 93.81 83 LEU B C 1
ATOM 2794 O O . LEU B 1 83 ? -14.406 9.258 6.867 1 93.81 83 LEU B O 1
ATOM 2798 N N . MET B 1 84 ? -15.82 7.668 6.238 1 92 84 MET B N 1
ATOM 2799 C CA . MET B 1 84 ? -16.625 7.82 7.445 1 92 84 MET B CA 1
ATOM 2800 C C . MET B 1 84 ? -15.836 7.434 8.688 1 92 84 MET B C 1
ATOM 2802 O O . MET B 1 84 ? -15.969 8.062 9.742 1 92 84 MET B O 1
ATOM 2806 N N . ALA B 1 85 ? -15.078 6.41 8.57 1 89.62 85 ALA B N 1
ATOM 2807 C CA . ALA B 1 85 ? -14.219 6.023 9.688 1 89.62 85 ALA B CA 1
ATOM 2808 C C . ALA B 1 85 ? -13.211 7.121 10.016 1 89.62 85 ALA B C 1
ATOM 2810 O O . ALA B 1 85 ? -12.977 7.43 11.188 1 89.62 85 ALA B O 1
ATOM 2811 N N . ALA B 1 86 ? -12.617 7.656 9 1 92 86 ALA B N 1
ATOM 2812 C CA . ALA B 1 86 ? -11.656 8.742 9.195 1 92 86 ALA B CA 1
ATOM 2813 C C . ALA B 1 86 ? -12.328 9.969 9.805 1 92 86 ALA B C 1
ATOM 2815 O O . ALA B 1 86 ? -11.75 10.648 10.648 1 92 86 ALA B O 1
ATOM 2816 N N . VAL B 1 87 ? -13.484 10.289 9.336 1 92.75 87 VAL B N 1
ATOM 2817 C CA . VAL B 1 87 ? -14.25 11.414 9.867 1 92.75 87 VAL B CA 1
ATOM 2818 C C . VAL B 1 87 ? -14.531 11.18 11.352 1 92.75 87 VAL B C 1
ATOM 2820 O O . VAL B 1 87 ? -14.383 12.094 12.172 1 92.75 87 VAL B O 1
ATOM 2823 N N . TYR B 1 88 ? -15 10.016 11.633 1 89.88 88 TYR B N 1
ATOM 2824 C CA . TYR B 1 88 ? -15.25 9.695 13.031 1 89.88 88 TYR B CA 1
ATOM 2825 C C . TYR B 1 88 ? -14 9.914 13.875 1 89.88 88 TYR B C 1
ATOM 2827 O O . TYR B 1 88 ? -14.062 10.539 14.938 1 89.88 88 TYR B O 1
ATOM 2835 N N . LEU B 1 89 ? -12.914 9.484 13.453 1 88.5 89 LEU B N 1
ATOM 2836 C CA . LEU B 1 89 ? -11.664 9.57 14.203 1 88.5 89 LEU B CA 1
ATOM 2837 C C . LEU B 1 89 ? -11.203 11.016 14.312 1 88.5 89 LEU B C 1
ATOM 2839 O O . LEU B 1 89 ? -10.664 11.422 15.352 1 88.5 89 LEU B O 1
ATOM 2843 N N . SER B 1 90 ? -11.398 11.773 13.273 1 90 90 SER B N 1
ATOM 2844 C CA . SER B 1 90 ? -10.875 13.141 13.227 1 90 90 SER B CA 1
ATOM 2845 C C . SER B 1 90 ? -11.797 14.109 13.938 1 90 90 SER B C 1
ATOM 2847 O O . SER B 1 90 ? -11.336 15.07 14.562 1 90 90 SER B O 1
ATOM 2849 N N . GLU B 1 91 ? -13.094 13.844 13.82 1 89.31 91 GLU B N 1
ATOM 2850 C CA . GLU B 1 91 ? -14.031 14.883 14.234 1 89.31 91 GLU B CA 1
ATOM 2851 C C . GLU B 1 91 ? -14.789 14.469 15.5 1 89.31 91 GLU B C 1
ATOM 2853 O O . GLU B 1 91 ? -15.258 15.32 16.25 1 89.31 91 GLU B O 1
ATOM 2858 N N . TYR B 1 92 ? -14.906 13.227 15.742 1 86.44 92 TYR B N 1
ATOM 2859 C CA . TYR B 1 92 ? -15.867 12.836 16.766 1 86.44 92 TYR B CA 1
ATOM 2860 C C . TYR B 1 92 ? -15.211 11.992 17.844 1 86.44 92 TYR B C 1
ATOM 2862 O O . TYR B 1 92 ? -15.719 11.906 18.969 1 86.44 92 TYR B O 1
ATOM 2870 N N . ALA B 1 93 ? -14.203 11.391 17.438 1 85.88 93 ALA B N 1
ATOM 2871 C CA . ALA B 1 93 ? -13.562 10.516 18.422 1 85.88 93 ALA B CA 1
ATOM 2872 C C . ALA B 1 93 ? -12.766 11.32 19.438 1 85.88 93 ALA B C 1
ATOM 2874 O O . ALA B 1 93 ? -12.125 12.312 19.094 1 85.88 93 ALA B O 1
ATOM 2875 N N . ARG B 1 94 ? -12.969 10.938 20.688 1 82.81 94 ARG B N 1
ATOM 2876 C CA . ARG B 1 94 ? -12.109 11.492 21.719 1 82.81 94 ARG B CA 1
ATOM 2877 C C . ARG B 1 94 ? -10.773 10.766 21.781 1 82.81 94 ARG B C 1
ATOM 2879 O O . ARG B 1 94 ? -10.695 9.57 21.469 1 82.81 94 ARG B O 1
ATOM 2886 N N . LYS B 1 95 ? -9.773 11.508 22.047 1 84.31 95 LYS B N 1
ATOM 2887 C CA . LYS B 1 95 ? -8.453 10.906 22.156 1 84.31 95 LYS B CA 1
ATOM 2888 C C . LYS B 1 95 ? -8.305 10.117 23.453 1 84.31 95 LYS B C 1
ATOM 2890 O O . LYS B 1 95 ? -7.602 10.539 24.375 1 84.31 95 LYS B O 1
ATOM 2895 N N . ASP B 1 96 ? -9.062 9.008 23.5 1 85.94 96 ASP B N 1
ATOM 2896 C CA . ASP B 1 96 ? -9.055 8.133 24.656 1 85.94 96 ASP B CA 1
ATOM 2897 C C . ASP B 1 96 ? -8.602 6.723 24.297 1 85.94 96 ASP B C 1
ATOM 2899 O O . ASP B 1 96 ? -7.992 6.516 23.234 1 85.94 96 ASP B O 1
ATOM 2903 N N . ARG B 1 97 ? -8.805 5.871 25.234 1 80.19 97 ARG B N 1
ATOM 2904 C CA . ARG B 1 97 ? -8.359 4.492 25.047 1 80.19 97 ARG B CA 1
ATOM 2905 C C . ARG B 1 97 ? -9.023 3.863 23.828 1 80.19 97 ARG B C 1
ATOM 2907 O O . ARG B 1 97 ? -8.414 3.051 23.125 1 80.19 97 ARG B O 1
ATOM 2914 N N . TRP B 1 98 ? -10.18 4.258 23.547 1 77.75 98 TRP B N 1
ATOM 2915 C CA . TRP B 1 98 ? -10.898 3.715 22.406 1 77.75 98 TRP B CA 1
ATOM 2916 C C . TRP B 1 98 ? -10.297 4.211 21.094 1 77.75 98 TRP B C 1
ATOM 2918 O O . TRP B 1 98 ? -10.188 3.451 20.125 1 77.75 98 TRP B O 1
ATOM 2928 N N . PHE B 1 99 ? -9.906 5.418 21.094 1 80.44 99 PHE B N 1
ATOM 2929 C CA . PHE B 1 99 ? -9.219 5.98 19.938 1 80.44 99 PHE B CA 1
ATOM 2930 C C . PHE B 1 99 ? -7.922 5.23 19.656 1 80.44 99 PHE B C 1
ATOM 2932 O O . PHE B 1 99 ? -7.66 4.84 18.516 1 80.44 99 PHE B O 1
ATOM 2939 N N . ASN B 1 100 ? -7.309 5.016 20.719 1 75.75 100 ASN B N 1
ATOM 2940 C CA . ASN B 1 100 ? -6.031 4.324 20.578 1 75.75 100 ASN B CA 1
ATOM 2941 C C . ASN B 1 100 ? -6.215 2.896 20.062 1 75.75 100 ASN B C 1
ATOM 2943 O O . ASN B 1 100 ? -5.402 2.406 19.281 1 75.75 100 ASN B O 1
ATOM 2947 N N . LEU B 1 101 ? -7.23 2.332 20.531 1 73.94 101 LEU B N 1
ATOM 2948 C CA . LEU B 1 101 ? -7.523 0.974 20.078 1 73.94 101 LEU B CA 1
ATOM 2949 C C . LEU B 1 101 ? -7.855 0.947 18.594 1 73.94 101 LEU B C 1
ATOM 2951 O O . LEU B 1 101 ? -7.422 0.044 17.875 1 73.94 101 LEU B O 1
ATOM 2955 N N . ILE B 1 102 ? -8.602 1.899 18.172 1 77.38 102 ILE B N 1
ATOM 2956 C CA . ILE B 1 102 ? -8.977 1.971 16.75 1 77.38 102 ILE B CA 1
ATOM 2957 C C . ILE B 1 102 ? -7.734 2.234 15.906 1 77.38 102 ILE B C 1
ATOM 2959 O O . ILE B 1 102 ? -7.539 1.595 14.875 1 77.38 102 ILE B O 1
ATOM 2963 N N . GLU B 1 103 ? -6.969 3.1 16.359 1 74.81 103 GLU B N 1
ATOM 2964 C CA . GLU B 1 103 ? -5.734 3.416 15.656 1 74.81 103 GLU B CA 1
ATOM 2965 C C . GLU B 1 103 ? -4.832 2.191 15.547 1 74.81 103 GLU B C 1
ATOM 2967 O O . GLU B 1 103 ? -4.262 1.927 14.484 1 74.81 103 GLU B O 1
ATOM 2972 N N . LEU B 1 104 ? -4.77 1.503 16.641 1 70.12 104 LEU B N 1
ATOM 2973 C CA . LEU B 1 104 ? -3.945 0.299 16.672 1 70.12 104 LEU B CA 1
ATOM 2974 C C . LEU B 1 104 ? -4.492 -0.751 15.711 1 70.12 104 LEU B C 1
ATOM 2976 O O . LEU B 1 104 ? -3.725 -1.453 15.047 1 70.12 104 LEU B O 1
ATOM 2980 N N . THR B 1 105 ? -5.773 -0.869 15.719 1 74.25 105 THR B N 1
ATOM 2981 C CA . THR B 1 105 ? -6.41 -1.832 14.82 1 74.25 105 THR B CA 1
ATOM 2982 C C . THR B 1 105 ? -6.125 -1.485 13.367 1 74.25 105 THR B C 1
ATOM 2984 O O . THR B 1 105 ? -5.832 -2.369 12.555 1 74.25 105 THR B O 1
ATOM 2987 N N . ILE B 1 106 ? -6.164 -0.23 13.039 1 79.19 106 ILE B N 1
ATOM 2988 C CA . ILE B 1 106 ? -5.934 0.227 11.672 1 79.19 106 ILE B CA 1
ATOM 2989 C C . ILE B 1 106 ? -4.492 -0.079 11.266 1 79.19 106 ILE B C 1
ATOM 2991 O O . ILE B 1 106 ? -4.25 -0.608 10.172 1 79.19 106 ILE B O 1
ATOM 2995 N N . VAL B 1 107 ? -3.637 0.152 12.141 1 70.44 107 VAL B N 1
ATOM 2996 C CA . VAL B 1 107 ? -2.221 -0.06 11.867 1 70.44 107 VAL B CA 1
ATOM 2997 C C . VAL B 1 107 ? -1.942 -1.554 11.711 1 70.44 107 VAL B C 1
ATOM 2999 O O . VAL B 1 107 ? -1.163 -1.96 10.844 1 70.44 107 VAL B O 1
ATOM 3002 N N . ASN B 1 108 ? -2.605 -2.33 12.539 1 70 108 ASN B N 1
ATOM 3003 C CA . ASN B 1 108 ? -2.42 -3.775 12.461 1 70 108 ASN B CA 1
ATOM 3004 C C . ASN B 1 108 ? -3.018 -4.352 11.188 1 70 108 ASN B C 1
ATOM 3006 O O . ASN B 1 108 ? -2.459 -5.281 10.594 1 70 108 ASN B O 1
ATOM 3010 N N . LEU B 1 109 ? -4.094 -3.84 10.82 1 75.25 109 LEU B N 1
ATOM 3011 C CA . LEU B 1 109 ? -4.727 -4.316 9.594 1 75.25 109 LEU B CA 1
ATOM 3012 C C . LEU B 1 109 ? -3.896 -3.939 8.367 1 75.25 109 LEU B C 1
ATOM 3014 O O . LEU B 1 109 ? -3.855 -4.688 7.391 1 75.25 109 LEU B O 1
ATOM 3018 N N . ALA B 1 110 ? -3.225 -2.824 8.453 1 74.81 110 ALA B N 1
ATOM 3019 C CA . ALA B 1 110 ? -2.35 -2.4 7.359 1 74.81 110 ALA B CA 1
ATOM 3020 C C . ALA B 1 110 ? -1.166 -3.35 7.203 1 74.81 110 ALA B C 1
ATOM 3022 O O . ALA B 1 110 ? -0.617 -3.492 6.109 1 74.81 110 ALA B O 1
ATOM 3023 N N . GLY B 1 111 ? -0.921 -3.996 8.266 1 70.5 111 GLY B N 1
ATOM 3024 C CA . GLY B 1 111 ? 0.212 -4.906 8.281 1 70.5 111 GLY B CA 1
ATOM 3025 C C . GLY B 1 111 ? -0.144 -6.309 7.824 1 70.5 111 GLY B C 1
ATOM 3026 O O . GLY B 1 111 ? 0.738 -7.152 7.645 1 70.5 111 GLY B O 1
ATOM 3027 N N . VAL B 1 112 ? -1.396 -6.559 7.656 1 76.06 112 VAL B N 1
ATOM 3028 C CA . VAL B 1 112 ? -1.824 -7.875 7.195 1 76.06 112 VAL B CA 1
ATOM 3029 C C . VAL B 1 112 ? -1.405 -8.07 5.738 1 76.06 112 VAL B C 1
ATOM 3031 O O . VAL B 1 112 ? -1.686 -7.227 4.883 1 76.06 112 VAL B O 1
ATOM 3034 N N . PRO B 1 113 ? -0.697 -9.133 5.469 1 75.62 113 PRO B N 1
ATOM 3035 C CA . PRO B 1 113 ? -0.282 -9.43 4.094 1 75.62 113 PRO B CA 1
ATOM 3036 C C . PRO B 1 113 ? -1.466 -9.602 3.145 1 75.62 113 PRO B C 1
ATOM 3038 O O . PRO B 1 113 ? -2.518 -10.109 3.549 1 75.62 113 PRO B O 1
ATOM 3041 N N . SER B 1 114 ? -1.217 -9.266 1.939 1 81 114 SER B N 1
ATOM 3042 C CA . SER B 1 114 ? -2.311 -9.273 0.975 1 81 114 SER B CA 1
ATOM 3043 C C . SER B 1 114 ? -2.854 -10.68 0.761 1 81 114 SER B C 1
ATOM 3045 O O . SER B 1 114 ? -4.051 -10.867 0.543 1 81 114 SER B O 1
ATOM 3047 N N . VAL B 1 115 ? -1.978 -11.68 0.777 1 81.06 115 VAL B N 1
ATOM 3048 C CA . VAL B 1 115 ? -2.4 -13.062 0.583 1 81.06 115 VAL B CA 1
ATOM 3049 C C . VAL B 1 115 ? -3.383 -13.461 1.681 1 81.06 115 VAL B C 1
ATOM 3051 O O . VAL B 1 115 ? -4.312 -14.234 1.439 1 81.06 115 VAL B O 1
ATOM 3054 N N . VAL B 1 116 ? -3.148 -12.977 2.848 1 82.44 116 VAL B N 1
ATOM 3055 C CA . VAL B 1 116 ? -4.023 -13.273 3.975 1 82.44 116 VAL B CA 1
ATOM 3056 C C . VAL B 1 116 ? -5.406 -12.672 3.73 1 82.44 116 VAL B C 1
ATOM 3058 O O . VAL B 1 116 ? -6.426 -13.281 4.062 1 82.44 116 VAL B O 1
ATOM 3061 N N . TYR B 1 117 ? -5.449 -11.508 3.197 1 86.88 117 TYR B N 1
ATOM 3062 C CA . TYR B 1 117 ? -6.73 -10.922 2.812 1 86.88 117 TYR B CA 1
ATOM 3063 C C . TYR B 1 117 ? -7.434 -11.789 1.772 1 86.88 117 TYR B C 1
ATOM 3065 O O . TYR B 1 117 ? -8.664 -11.898 1.78 1 86.88 117 TYR B O 1
ATOM 3073 N N . GLY B 1 118 ? -6.625 -12.32 0.867 1 87.31 118 GLY B N 1
ATOM 3074 C CA . GLY B 1 118 ? -7.191 -13.25 -0.1 1 87.31 118 GLY B CA 1
ATOM 3075 C C . GLY B 1 118 ? -7.859 -14.445 0.544 1 87.31 118 GLY B C 1
ATOM 3076 O O . GLY B 1 118 ? -8.984 -14.805 0.185 1 87.31 118 GLY B O 1
ATOM 3077 N N . LEU B 1 119 ? -7.176 -14.992 1.437 1 84.12 119 LEU B N 1
ATOM 3078 C CA . LEU B 1 119 ? -7.711 -16.156 2.137 1 84.12 119 LEU B CA 1
ATOM 3079 C C . LEU B 1 119 ? -8.93 -15.773 2.967 1 84.12 119 LEU B C 1
ATOM 3081 O O . LEU B 1 119 ? -9.883 -16.547 3.068 1 84.12 119 LEU B O 1
ATOM 3085 N N . PHE B 1 120 ? -8.859 -14.648 3.607 1 87.5 120 PHE B N 1
ATOM 3086 C CA . PHE B 1 120 ? -10.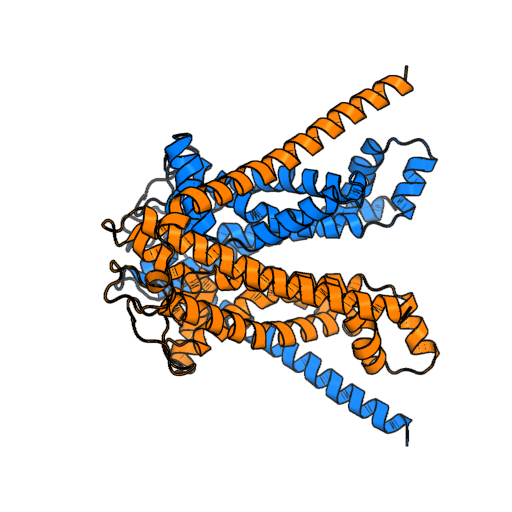016 -14.117 4.328 1 87.5 120 PHE B CA 1
ATOM 3087 C C . PHE B 1 120 ? -11.211 -13.977 3.4 1 87.5 120 PHE B C 1
ATOM 3089 O O . PHE B 1 120 ? -12.328 -14.375 3.752 1 87.5 120 PHE B O 1
ATOM 3096 N N . GLY B 1 121 ? -11.016 -13.398 2.277 1 90.12 121 GLY B N 1
ATOM 3097 C CA . GLY B 1 121 ? -12.086 -13.25 1.308 1 90.12 121 GLY B CA 1
ATOM 3098 C C . GLY B 1 121 ? -12.641 -14.586 0.826 1 90.12 121 GLY B C 1
ATOM 3099 O O . GLY B 1 121 ? -13.852 -14.734 0.649 1 90.12 121 GLY B O 1
ATOM 3100 N N . LEU B 1 122 ? -11.75 -15.484 0.539 1 88.81 122 LEU B N 1
ATOM 3101 C CA . LEU B 1 122 ? -12.172 -16.828 0.162 1 88.81 122 LEU B CA 1
ATOM 3102 C C . LEU B 1 122 ? -13.062 -17.438 1.236 1 88.81 122 LEU B C 1
ATOM 3104 O O . LEU B 1 122 ? -14.141 -17.969 0.932 1 88.81 122 LEU B O 1
ATOM 3108 N N . GLY B 1 123 ? -12.625 -17.375 2.43 1 86.25 123 GLY B N 1
ATOM 3109 C CA . GLY B 1 123 ? -13.375 -17.953 3.535 1 86.25 123 GLY B CA 1
ATOM 3110 C C . GLY B 1 123 ? -14.688 -17.234 3.793 1 86.25 123 GLY B C 1
ATOM 3111 O O . GLY B 1 123 ? -15.734 -17.875 3.883 1 86.25 123 GLY B O 1
ATOM 3112 N N . LEU B 1 124 ? -14.68 -15.938 3.9 1 88.69 124 LEU B N 1
ATOM 3113 C CA . LEU B 1 124 ? -15.859 -15.18 4.316 1 88.69 124 LEU B CA 1
ATOM 3114 C C . LEU B 1 124 ? -16.797 -14.945 3.137 1 88.69 124 LEU B C 1
ATOM 3116 O O . LEU B 1 124 ? -17.969 -15.305 3.195 1 88.69 124 LEU B O 1
ATOM 3120 N N . PHE B 1 125 ? -16.328 -14.406 2.113 1 93.19 125 PHE B N 1
ATOM 3121 C CA . PHE B 1 125 ? -17.203 -13.953 1.041 1 93.19 125 PHE B CA 1
ATOM 3122 C C . PHE B 1 125 ? -17.5 -15.086 0.067 1 93.19 125 PHE B C 1
ATOM 3124 O O . PHE B 1 125 ? -18.656 -15.297 -0.308 1 93.19 125 PHE B O 1
ATOM 3131 N N . VAL B 1 126 ? -16.5 -15.805 -0.32 1 92.38 126 VAL B N 1
ATOM 3132 C CA . VAL B 1 126 ? -16.672 -16.828 -1.341 1 92.38 126 VAL B CA 1
ATOM 3133 C C . VAL B 1 126 ? -17.422 -18.031 -0.75 1 92.38 126 VAL B C 1
ATOM 3135 O O . VAL B 1 126 ? -18.391 -18.516 -1.334 1 92.38 126 VAL B O 1
ATOM 3138 N N . ILE B 1 127 ? -16.969 -18.516 0.349 1 91 127 ILE B N 1
ATOM 3139 C CA . ILE B 1 127 ? -17.469 -19.781 0.888 1 91 127 ILE B CA 1
ATOM 3140 C C . ILE B 1 127 ? -18.594 -19.5 1.877 1 91 127 ILE B C 1
ATOM 3142 O O . ILE B 1 127 ? -19.734 -19.938 1.664 1 91 127 ILE B O 1
ATOM 3146 N N . PHE B 1 128 ? -18.375 -18.734 2.939 1 88.88 128 PHE B N 1
ATOM 3147 C CA . PHE B 1 128 ? -19.344 -18.562 4.016 1 88.88 128 PHE B CA 1
ATOM 3148 C C . PHE B 1 128 ? -20.594 -17.859 3.512 1 88.88 128 PHE B C 1
ATOM 3150 O O . PHE B 1 128 ? -21.719 -18.297 3.766 1 88.88 128 PHE B O 1
ATOM 3157 N N . LEU B 1 129 ? -20.438 -16.75 2.797 1 93.06 129 LEU B N 1
ATOM 3158 C CA . LEU B 1 129 ? -21.578 -16.016 2.289 1 93.06 129 LEU B CA 1
ATOM 3159 C C . LEU B 1 129 ? -22.078 -16.609 0.974 1 93.06 129 LEU B C 1
ATOM 3161 O O . LEU B 1 129 ? -23.109 -16.188 0.448 1 93.06 129 LEU B O 1
ATOM 3165 N N . GLY B 1 130 ? -21.281 -17.453 0.392 1 93.88 130 GLY B N 1
ATOM 3166 C CA . GLY B 1 130 ? -21.703 -18.188 -0.787 1 93.88 130 GLY B CA 1
ATOM 3167 C C . GLY B 1 130 ? -21.688 -17.359 -2.055 1 93.88 130 GLY B C 1
ATOM 3168 O O . GLY B 1 130 ? -22.438 -17.641 -2.996 1 93.88 130 GLY B O 1
ATOM 3169 N N . LEU B 1 131 ? -20.922 -16.375 -2.133 1 94.19 131 LEU B N 1
ATOM 3170 C CA . LEU B 1 131 ? -20.875 -15.531 -3.318 1 94.19 131 LEU B CA 1
ATOM 3171 C C . LEU B 1 131 ? -20.109 -16.219 -4.445 1 94.19 131 LEU B C 1
ATOM 3173 O O . LEU B 1 131 ? -20.203 -15.805 -5.605 1 94.19 131 LEU B O 1
ATOM 3177 N N . GLY B 1 132 ? -19.359 -17.328 -4.062 1 93 132 GLY B N 1
ATOM 3178 C CA . GLY B 1 132 ? -18.484 -17.906 -5.059 1 93 132 GLY B CA 1
ATOM 3179 C C . GLY B 1 132 ? -17.375 -16.953 -5.508 1 93 132 GLY B C 1
ATOM 3180 O O . GLY B 1 132 ? -17.422 -15.766 -5.191 1 93 132 GLY B O 1
ATOM 3181 N N . LYS B 1 133 ? -16.422 -17.547 -6.148 1 91.19 133 LYS B N 1
ATOM 3182 C CA . LYS B 1 133 ? -15.453 -16.656 -6.785 1 91.19 133 LYS B CA 1
ATOM 3183 C C . LYS B 1 133 ? -16.141 -15.703 -7.766 1 91.19 133 LYS B C 1
ATOM 3185 O O . LYS B 1 133 ? -16.797 -16.156 -8.703 1 91.19 133 LYS B O 1
ATOM 3190 N N . SER B 1 134 ? -16.031 -14.422 -7.457 1 94.75 134 SER B N 1
ATOM 3191 C CA . SER B 1 134 ? -16.766 -13.422 -8.219 1 94.75 134 SER B CA 1
ATOM 3192 C C . SER B 1 134 ? -16.172 -12.031 -8.047 1 94.75 134 SER B C 1
ATOM 3194 O O . SER B 1 134 ? -15.383 -11.805 -7.125 1 94.75 134 SER B O 1
ATOM 3196 N N . ILE B 1 135 ? -16.578 -11.211 -8.922 1 94.06 135 ILE B N 1
ATOM 3197 C CA . ILE B 1 135 ? -16.125 -9.828 -8.867 1 94.06 135 ILE B CA 1
ATOM 3198 C C . ILE B 1 135 ? -16.547 -9.203 -7.539 1 94.06 135 ILE B C 1
ATOM 3200 O O . ILE B 1 135 ? -15.766 -8.484 -6.91 1 94.06 135 ILE B O 1
ATOM 3204 N N . ILE B 1 136 ? -17.703 -9.539 -7.098 1 95.81 136 ILE B N 1
ATOM 3205 C CA . ILE B 1 136 ? -18.203 -8.93 -5.867 1 95.81 136 ILE B CA 1
ATOM 3206 C C . ILE B 1 136 ? -17.406 -9.453 -4.676 1 95.81 136 ILE B C 1
ATOM 3208 O O . ILE B 1 136 ? -17.078 -8.695 -3.762 1 95.81 136 ILE B O 1
ATOM 3212 N N . ALA B 1 137 ? -17.094 -10.719 -4.691 1 95.25 137 ALA B N 1
ATOM 3213 C CA . ALA B 1 137 ? -16.266 -11.273 -3.625 1 95.25 137 ALA B CA 1
ATOM 3214 C C . ALA B 1 137 ? -14.875 -10.633 -3.617 1 95.25 137 ALA B C 1
ATOM 3216 O O . ALA B 1 137 ? -14.352 -10.297 -2.555 1 95.25 137 ALA B O 1
ATOM 3217 N N . GLY B 1 138 ? -14.344 -10.508 -4.801 1 94.75 138 GLY B N 1
ATOM 3218 C CA . GLY B 1 138 ? -13.062 -9.836 -4.93 1 94.75 138 GLY B CA 1
ATOM 3219 C C . GLY B 1 138 ? -13.102 -8.375 -4.512 1 94.75 138 GLY B C 1
ATOM 3220 O O . GLY B 1 138 ? -12.203 -7.898 -3.818 1 94.75 138 GLY B O 1
ATOM 3221 N N . ALA B 1 139 ? -14.172 -7.738 -4.91 1 95.81 139 ALA B N 1
ATOM 3222 C CA . ALA B 1 139 ? -14.312 -6.316 -4.609 1 95.81 139 ALA B CA 1
ATOM 3223 C C . ALA B 1 139 ? -14.398 -6.078 -3.105 1 95.81 139 ALA B C 1
ATOM 3225 O O . ALA B 1 139 ? -13.773 -5.156 -2.578 1 95.81 139 ALA B O 1
ATOM 3226 N N . LEU B 1 140 ? -15.117 -6.852 -2.461 1 93.75 140 LEU B N 1
ATOM 3227 C CA . LEU B 1 140 ? -15.258 -6.723 -1.015 1 93.75 140 LEU B CA 1
ATOM 3228 C C . LEU B 1 140 ? -13.938 -7.039 -0.31 1 93.75 140 LEU B C 1
ATOM 3230 O O . LEU B 1 140 ? -13.578 -6.383 0.669 1 93.75 140 LEU B O 1
ATOM 3234 N N . THR B 1 141 ? -13.242 -8.023 -0.813 1 93.12 141 THR B N 1
ATOM 3235 C CA . THR B 1 141 ? -11.945 -8.391 -0.256 1 93.12 141 THR B CA 1
ATOM 3236 C C . THR B 1 141 ? -10.945 -7.254 -0.428 1 93.12 141 THR B C 1
ATOM 3238 O O . THR B 1 141 ? -10.266 -6.867 0.525 1 93.12 141 THR B O 1
ATOM 3241 N N . MET B 1 142 ? -10.914 -6.746 -1.616 1 93.31 142 MET B N 1
ATOM 3242 C CA . MET B 1 142 ? -10 -5.648 -1.913 1 93.31 142 MET B CA 1
ATOM 3243 C C . MET B 1 142 ? -10.367 -4.402 -1.121 1 93.31 142 MET B C 1
ATOM 3245 O O . MET B 1 142 ? -9.492 -3.621 -0.737 1 93.31 142 MET B O 1
ATOM 3249 N N . ALA B 1 143 ? -11.648 -4.223 -0.938 1 92.94 143 ALA B N 1
ATOM 3250 C CA . ALA B 1 143 ? -12.086 -3.1 -0.118 1 92.94 143 ALA B CA 1
ATOM 3251 C C . ALA B 1 143 ? -11.547 -3.211 1.303 1 92.94 143 ALA B C 1
ATOM 3253 O O . ALA B 1 143 ? -10.992 -2.244 1.841 1 92.94 143 ALA B O 1
ATOM 3254 N N . CYS B 1 144 ? -11.664 -4.34 1.834 1 90.06 144 CYS B N 1
ATOM 3255 C CA . CYS B 1 144 ? -11.156 -4.57 3.182 1 90.06 144 CYS B CA 1
ATOM 3256 C C . CYS B 1 144 ? -9.648 -4.332 3.244 1 90.06 144 CYS B C 1
ATOM 3258 O O . CYS B 1 144 ? -9.148 -3.736 4.199 1 90.06 144 CYS B O 1
ATOM 3260 N N . MET B 1 145 ? -8.977 -4.809 2.242 1 88.06 145 MET B N 1
ATOM 3261 C CA . MET B 1 145 ? -7.523 -4.688 2.191 1 88.06 145 MET B CA 1
ATOM 3262 C C . MET B 1 145 ? -7.105 -3.225 2.08 1 88.06 145 MET B C 1
ATOM 3264 O O . MET B 1 145 ? -6.082 -2.824 2.639 1 88.06 145 MET B O 1
ATOM 3268 N N . SER B 1 146 ? -7.875 -2.428 1.483 1 90.56 146 SER B N 1
ATOM 3269 C CA . SER B 1 146 ? -7.504 -1.051 1.18 1 90.56 146 SER B CA 1
ATOM 3270 C C . SER B 1 146 ? -7.918 -0.106 2.303 1 90.56 146 SER B C 1
ATOM 3272 O O . SER B 1 146 ? -7.449 1.034 2.365 1 90.56 146 SER B O 1
ATOM 3274 N N . MET B 1 147 ? -8.75 -0.507 3.172 1 90.56 147 MET B N 1
ATOM 3275 C CA . MET B 1 147 ? -9.359 0.365 4.172 1 90.56 147 MET B CA 1
ATOM 3276 C C . MET B 1 147 ? -8.297 0.969 5.086 1 90.56 147 MET B C 1
ATOM 3278 O O . MET B 1 147 ? -8.312 2.172 5.352 1 90.56 147 MET B O 1
ATOM 3282 N N . PRO B 1 148 ? -7.379 0.18 5.605 1 85.19 148 PRO B N 1
ATOM 3283 C CA . PRO B 1 148 ? -6.391 0.795 6.5 1 85.19 148 PRO B CA 1
ATOM 3284 C C . PRO B 1 148 ? -5.617 1.928 5.828 1 85.19 148 PRO B C 1
ATOM 3286 O O . PRO B 1 148 ? -5.41 2.982 6.434 1 85.19 148 PRO B O 1
ATOM 3289 N N . LEU B 1 149 ? -5.184 1.687 4.629 1 84.12 149 LEU B N 1
ATOM 3290 C CA . LEU B 1 149 ? -4.492 2.723 3.871 1 84.12 149 LEU B CA 1
ATOM 3291 C C . LEU B 1 149 ? -5.383 3.945 3.682 1 84.12 149 LEU B C 1
ATOM 3293 O O . LEU B 1 149 ? -4.957 5.074 3.928 1 84.12 149 LEU B O 1
ATOM 3297 N N . LEU B 1 150 ? -6.574 3.738 3.287 1 90.5 150 LEU B N 1
ATOM 3298 C CA . LEU B 1 150 ? -7.516 4.82 3.018 1 90.5 150 LEU B CA 1
ATOM 3299 C C . L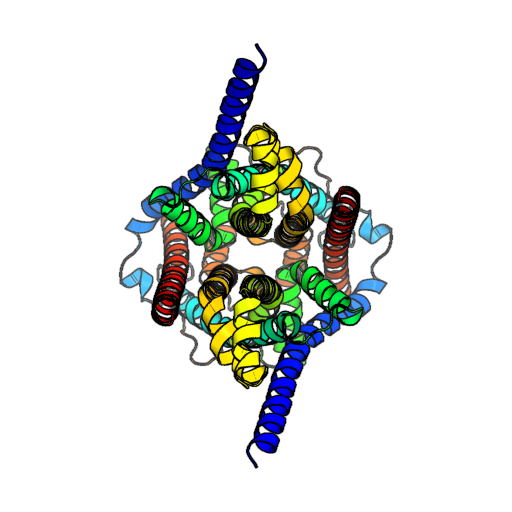EU B 1 150 ? -7.836 5.594 4.293 1 90.5 150 LEU B C 1
ATOM 3301 O O . LEU B 1 150 ? -7.812 6.824 4.301 1 90.5 150 LEU B O 1
ATOM 3305 N N . ILE B 1 151 ? -8.102 4.875 5.34 1 90.31 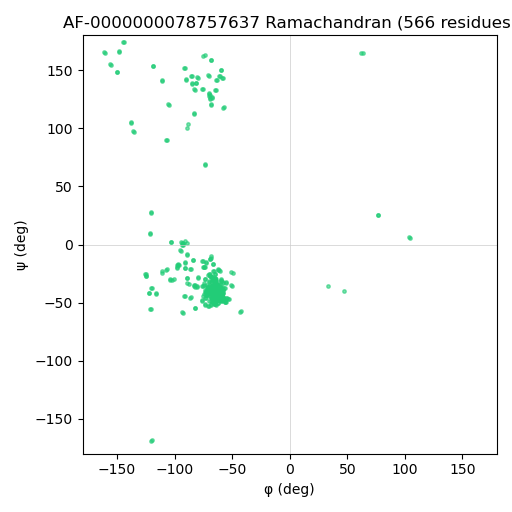151 ILE B N 1
ATOM 3306 C CA . ILE B 1 151 ? -8.461 5.523 6.598 1 90.31 151 ILE B CA 1
ATOM 3307 C C . ILE B 1 151 ? -7.309 6.402 7.078 1 90.31 151 ILE B C 1
ATOM 3309 O O . ILE B 1 151 ? -7.516 7.547 7.484 1 90.31 151 ILE B O 1
ATOM 3313 N N . THR B 1 152 ? -6.156 5.871 7.008 1 83.88 152 THR B N 1
ATOM 3314 C CA . THR B 1 152 ? -4.984 6.602 7.48 1 83.88 152 THR B CA 1
ATOM 3315 C C . THR B 1 152 ? -4.762 7.863 6.652 1 83.88 152 THR B C 1
ATOM 3317 O O . THR B 1 152 ? -4.559 8.945 7.207 1 83.88 152 THR B O 1
ATOM 3320 N N . VAL B 1 153 ? -4.812 7.734 5.355 1 83.31 153 VAL B N 1
ATOM 3321 C CA . VAL B 1 153 ? -4.57 8.875 4.477 1 83.31 153 VAL B CA 1
ATOM 3322 C C . VAL B 1 153 ? -5.703 9.883 4.617 1 83.31 153 VAL B C 1
ATOM 3324 O O . VAL B 1 153 ? -5.461 11.094 4.676 1 83.31 153 VAL B O 1
ATOM 3327 N N . PHE B 1 154 ? -6.93 9.383 4.695 1 90.44 154 PHE B N 1
ATOM 3328 C CA . PHE B 1 154 ? -8.078 10.258 4.883 1 90.44 154 PHE B CA 1
ATOM 3329 C C . PHE B 1 154 ? -7.996 10.992 6.215 1 90.44 154 PHE B C 1
ATOM 3331 O O . PHE B 1 154 ? -8.273 12.188 6.293 1 90.44 154 PHE B O 1
ATOM 3338 N N . TYR B 1 155 ? -7.613 10.242 7.227 1 89 155 TYR B N 1
ATOM 3339 C CA . TYR B 1 155 ? -7.477 10.828 8.555 1 89 155 TYR B CA 1
ATOM 3340 C C . TYR B 1 155 ? -6.457 11.961 8.555 1 89 155 TYR B C 1
ATOM 3342 O O . TYR B 1 155 ? -6.711 13.039 9.102 1 89 155 TYR B O 1
ATOM 3350 N N . GLN B 1 156 ? -5.316 11.727 7.938 1 81.38 156 GLN B N 1
ATOM 3351 C CA . GLN B 1 156 ? -4.273 12.742 7.863 1 81.38 156 GLN B CA 1
ATOM 3352 C C . GLN B 1 156 ? -4.746 13.953 7.07 1 81.38 156 GLN B C 1
ATOM 3354 O O . GLN B 1 156 ? -4.41 15.094 7.41 1 81.38 156 GLN B O 1
ATOM 3359 N N . ALA B 1 157 ? -5.48 13.75 6.016 1 84.81 157 ALA B N 1
ATOM 3360 C CA . ALA B 1 157 ? -6.012 14.844 5.203 1 84.81 157 ALA B CA 1
ATOM 3361 C C . ALA B 1 157 ? -6.992 15.695 6.004 1 84.81 157 ALA B C 1
ATOM 3363 O O . ALA B 1 157 ? -6.973 16.922 5.914 1 84.81 157 ALA B O 1
ATOM 3364 N N . LEU B 1 158 ? -7.836 15.078 6.785 1 91 158 LEU B N 1
ATOM 3365 C CA . LEU B 1 158 ? -8.82 15.781 7.598 1 91 158 LEU B CA 1
ATOM 3366 C C . LEU B 1 158 ? -8.148 16.562 8.719 1 91 158 LEU B C 1
ATOM 3368 O O . LEU B 1 158 ? -8.539 17.688 9.023 1 91 158 LEU B O 1
ATOM 3372 N N . LYS B 1 159 ? -7.16 15.922 9.234 1 85.75 159 LYS B N 1
ATOM 3373 C CA . LYS B 1 159 ? -6.434 16.547 10.336 1 85.75 159 LYS B CA 1
ATOM 3374 C C . LYS B 1 159 ? -5.672 17.781 9.852 1 85.75 159 LYS B C 1
ATOM 3376 O O . LYS B 1 159 ? -5.449 18.719 10.617 1 85.75 159 LYS B O 1
ATOM 3381 N N . ALA B 1 160 ? -5.32 17.766 8.672 1 79.62 160 ALA B N 1
ATOM 3382 C CA . ALA B 1 160 ? -4.535 18.859 8.102 1 79.62 160 ALA B CA 1
ATOM 3383 C C . ALA B 1 160 ? -5.395 20.109 7.914 1 79.62 160 ALA B C 1
ATOM 3385 O O . ALA B 1 160 ? -4.871 21.203 7.715 1 79.62 160 ALA B O 1
ATOM 3386 N N . VAL B 1 161 ? -6.711 20 7.977 1 86.31 161 VAL B N 1
ATOM 3387 C CA . VAL B 1 161 ? -7.605 21.156 7.855 1 86.31 161 VAL B CA 1
ATOM 3388 C C . VAL B 1 161 ? -7.48 22.031 9.094 1 86.31 161 VAL B C 1
ATOM 3390 O O . VAL B 1 161 ? -7.602 21.562 10.227 1 86.31 161 VAL B O 1
ATOM 3393 N N . PRO B 1 162 ? -7.25 23.297 8.922 1 86.81 162 PRO B N 1
ATOM 3394 C CA . PRO B 1 162 ? -7.047 24.203 10.055 1 86.81 162 PRO B CA 1
ATOM 3395 C C . PRO B 1 162 ? -8.234 24.219 11.016 1 86.81 162 PRO B C 1
ATOM 3397 O O . PRO B 1 162 ? -9.391 24.203 10.578 1 86.81 162 PRO B O 1
ATOM 3400 N N . LEU B 1 163 ? -7.941 24.328 12.266 1 88.81 163 LEU B N 1
ATOM 3401 C CA . LEU B 1 163 ? -8.945 24.375 13.312 1 88.81 163 LEU B CA 1
ATOM 3402 C C . LEU B 1 163 ? -9.781 25.641 13.219 1 88.81 163 LEU B C 1
ATOM 3404 O O . LEU B 1 163 ? -10.961 25.656 13.578 1 88.81 163 LEU B O 1
ATOM 3408 N N . THR B 1 164 ? -9.148 26.625 12.727 1 90.94 164 THR B N 1
ATOM 3409 C CA . THR B 1 164 ? -9.812 27.922 12.625 1 90.94 164 THR B CA 1
ATOM 3410 C C . THR B 1 164 ? -11.047 27.828 11.727 1 90.94 164 THR B C 1
ATOM 3412 O O . THR B 1 164 ? -12.047 28.5 11.969 1 90.94 164 THR B O 1
ATOM 3415 N N . LEU B 1 165 ? -10.961 27.016 10.734 1 91.19 165 LEU B N 1
ATOM 3416 C CA . LEU B 1 165 ? -12.094 26.828 9.836 1 91.19 165 LEU B CA 1
ATOM 3417 C C . LEU B 1 165 ? -13.25 26.141 10.562 1 91.19 165 LEU B C 1
ATOM 3419 O O . LEU B 1 165 ? -14.406 26.516 10.391 1 91.19 165 LEU B O 1
ATOM 3423 N N . ARG B 1 166 ? -12.93 25.203 11.312 1 91.81 166 ARG B N 1
ATOM 3424 C CA . ARG B 1 166 ? -13.93 24.5 12.109 1 91.81 166 ARG B CA 1
ATOM 3425 C C . ARG B 1 166 ? -14.586 25.438 13.117 1 91.81 166 ARG B C 1
ATOM 3427 O O . ARG B 1 166 ? -15.812 25.469 13.242 1 91.81 166 ARG B O 1
ATOM 3434 N N . GLU B 1 167 ? -13.758 26.203 13.82 1 92.88 167 GLU B N 1
ATOM 3435 C CA . GLU B 1 167 ? -14.219 27.109 14.867 1 92.88 167 GLU B CA 1
ATOM 3436 C C . GLU B 1 167 ? -15.078 28.219 14.273 1 92.88 167 GLU B C 1
ATOM 3438 O O . GLU B 1 167 ? -16.094 28.609 14.859 1 92.88 167 GLU B O 1
ATOM 3443 N N . ALA B 1 168 ? -14.625 28.688 13.18 1 93.19 168 ALA B N 1
ATOM 3444 C CA . ALA B 1 168 ? -15.383 29.734 12.516 1 93.19 168 ALA B CA 1
ATOM 3445 C C . ALA B 1 168 ? -16.766 29.25 12.102 1 93.19 168 ALA B C 1
ATOM 3447 O O . ALA B 1 168 ? -17.766 29.953 12.25 1 93.19 168 ALA B O 1
ATOM 3448 N N . SER B 1 169 ? -16.844 28.094 11.562 1 91.75 169 SER B N 1
ATOM 3449 C CA . SER B 1 169 ? -18.109 27.516 11.148 1 91.75 169 SER B CA 1
ATOM 3450 C C . SER B 1 169 ? -19.047 27.312 12.344 1 91.75 169 SER B C 1
ATOM 3452 O O . SER B 1 169 ? -20.234 27.641 12.273 1 91.75 169 SER B O 1
ATOM 3454 N N . LEU B 1 170 ? -18.5 26.891 13.414 1 90.5 170 LEU B N 1
ATOM 3455 C CA . LEU B 1 170 ? -19.281 26.656 14.617 1 90.5 170 LEU B CA 1
ATOM 3456 C C . LEU B 1 170 ? -19.734 27.984 15.242 1 90.5 170 LEU B C 1
ATOM 3458 O O . LEU B 1 170 ? -20.828 28.062 15.797 1 90.5 170 LEU B O 1
ATOM 3462 N N . ALA B 1 171 ? -18.922 28.922 15.164 1 93.56 171 ALA B N 1
ATOM 3463 C CA . ALA B 1 171 ? -19.188 30.219 15.758 1 93.56 171 ALA B CA 1
ATOM 3464 C C . ALA B 1 171 ? -20.391 30.891 15.078 1 93.56 171 ALA B C 1
ATOM 3466 O O . ALA B 1 171 ? -21.125 31.656 15.711 1 93.56 171 ALA B O 1
ATOM 3467 N N . VAL B 1 172 ? -20.625 30.609 13.867 1 94.12 172 VAL B N 1
ATOM 3468 C CA . VAL B 1 172 ? -21.75 31.219 13.148 1 94.12 172 VAL B CA 1
ATOM 3469 C C . VAL B 1 172 ? -23 30.375 13.312 1 94.12 172 VAL B C 1
ATOM 3471 O O . VAL B 1 172 ? -24.047 30.688 12.75 1 94.12 172 VAL B O 1
ATOM 3474 N N . GLY B 1 173 ? -22.969 29.281 14.055 1 91.12 173 GLY B N 1
ATOM 3475 C CA . GLY B 1 173 ? -24.156 28.516 14.445 1 91.12 173 GLY B CA 1
ATOM 3476 C C . GLY B 1 173 ? -24.328 27.234 13.648 1 91.12 173 GLY B C 1
ATOM 3477 O O . GLY B 1 173 ? -25.344 26.562 13.766 1 91.12 173 GLY B O 1
ATOM 3478 N N . ALA B 1 174 ? -23.328 26.953 12.852 1 90.5 174 ALA B N 1
ATOM 3479 C CA . ALA B 1 174 ? -23.406 25.703 12.109 1 90.5 174 ALA B CA 1
ATOM 3480 C C . ALA B 1 174 ? -23.234 24.5 13.039 1 90.5 174 ALA B C 1
ATOM 3482 O O . ALA B 1 174 ? -22.547 24.578 14.047 1 90.5 174 ALA B O 1
ATOM 3483 N N . SER B 1 175 ? -23.969 23.391 12.703 1 90.75 175 SER B N 1
ATOM 3484 C CA . SER B 1 175 ? -23.797 22.172 13.469 1 90.75 175 SER B CA 1
ATOM 3485 C C . SER B 1 175 ? -22.469 21.484 13.133 1 90.75 175 SER B C 1
ATOM 3487 O O . SER B 1 175 ? -21.875 21.75 12.086 1 90.75 175 SER B O 1
ATOM 3489 N N . LYS B 1 176 ? -22.031 20.578 13.984 1 90 176 LYS B N 1
ATOM 3490 C CA . LYS B 1 176 ? -20.781 19.844 13.75 1 90 176 LYS B CA 1
ATOM 3491 C C . LYS B 1 176 ? -20.875 19.016 12.477 1 90 176 LYS B C 1
ATOM 3493 O O . LYS B 1 176 ? -19.891 18.906 11.727 1 90 176 LYS B O 1
ATOM 3498 N N . LEU B 1 177 ? -22 18.391 12.273 1 90.12 177 LEU B N 1
ATOM 3499 C CA . LEU B 1 177 ? -22.203 17.594 11.078 1 90.12 177 LEU B CA 1
ATOM 3500 C C . LEU B 1 177 ? -22.125 18.453 9.82 1 90.12 177 LEU B C 1
ATOM 3502 O O . LEU B 1 177 ? -21.5 18.062 8.836 1 90.12 177 LEU B O 1
ATOM 3506 N N . SER B 1 178 ? -22.812 19.578 9.914 1 90.81 178 SER B N 1
ATOM 3507 C CA . SER B 1 178 ? -22.766 20.516 8.789 1 90.81 178 SER B CA 1
ATOM 3508 C C . SER B 1 178 ? -21.344 21.016 8.539 1 90.81 178 SER B C 1
ATOM 3510 O O . SER B 1 178 ? -20.906 21.109 7.391 1 90.81 178 SER B O 1
ATOM 3512 N N . THR B 1 179 ? -20.656 21.297 9.633 1 93 179 THR B N 1
ATOM 3513 C CA . THR B 1 179 ? -19.281 21.766 9.531 1 93 179 THR B CA 1
ATOM 3514 C C . THR B 1 179 ? -18.406 20.688 8.891 1 93 179 THR B C 1
ATOM 3516 O O . THR B 1 179 ? -17.578 21 8.016 1 93 179 THR B O 1
ATOM 3519 N N . THR B 1 180 ? -18.594 19.469 9.242 1 93.88 180 THR B N 1
ATOM 3520 C CA . THR B 1 180 ? -17.797 18.359 8.734 1 93.88 180 THR B CA 1
ATOM 3521 C C . THR B 1 180 ? -18.031 18.156 7.242 1 93.88 180 THR B C 1
ATOM 3523 O O . THR B 1 180 ? -17.078 18.094 6.457 1 93.88 180 THR B O 1
ATOM 3526 N N . PHE B 1 181 ? -19.266 18.141 6.789 1 91.69 181 PHE B N 1
ATOM 3527 C CA . PHE B 1 181 ? -19.594 17.75 5.426 1 91.69 181 PHE B CA 1
ATOM 3528 C C . PHE B 1 181 ? -19.484 18.938 4.477 1 91.69 181 PHE B C 1
ATOM 3530 O O . PHE B 1 181 ? -19.203 18.766 3.287 1 91.69 181 PHE B O 1
ATOM 3537 N N . ARG B 1 182 ? -19.562 20.141 5.035 1 91.31 182 ARG B N 1
ATOM 3538 C CA . ARG B 1 182 ? -19.609 21.297 4.145 1 91.31 182 ARG B CA 1
ATOM 3539 C C . ARG B 1 182 ? -18.281 22.047 4.156 1 91.31 182 ARG B C 1
ATOM 3541 O O . ARG B 1 182 ? -17.984 22.812 3.23 1 91.31 182 ARG B O 1
ATOM 3548 N N . ILE B 1 183 ? -17.531 21.859 5.176 1 92.75 183 ILE B N 1
ATOM 3549 C CA . ILE B 1 183 ? -16.312 22.656 5.277 1 92.75 183 ILE B CA 1
ATOM 3550 C C . ILE B 1 183 ? -15.094 21.719 5.344 1 92.75 183 ILE B C 1
ATOM 3552 O O . ILE B 1 183 ? -14.219 21.766 4.48 1 92.75 183 ILE B O 1
ATOM 3556 N N . VAL B 1 184 ? -15.125 20.844 6.277 1 94.06 184 VAL B N 1
ATOM 3557 C CA . VAL B 1 184 ? -13.938 20.047 6.566 1 94.06 184 VAL B CA 1
ATOM 3558 C C . VAL B 1 184 ? -13.656 19.094 5.41 1 94.06 184 VAL B C 1
ATOM 3560 O O . VAL B 1 184 ? -12.562 19.094 4.848 1 94.06 184 VAL B O 1
ATOM 3563 N N . ILE B 1 185 ? -14.648 18.312 4.973 1 93.88 185 ILE B N 1
ATOM 3564 C CA . ILE B 1 185 ? -14.461 17.297 3.939 1 93.88 185 ILE B CA 1
ATOM 3565 C C . ILE B 1 185 ? -14.094 17.984 2.621 1 93.88 185 ILE B C 1
ATOM 3567 O O . ILE B 1 185 ? -13.102 17.609 1.984 1 93.88 185 ILE B O 1
ATOM 3571 N N . PRO B 1 186 ? -14.805 19.047 2.275 1 91.69 186 PRO B N 1
ATOM 3572 C CA . PRO B 1 186 ? -14.445 19.703 1.016 1 91.69 186 PRO B CA 1
ATOM 3573 C C . PRO B 1 186 ? -13.031 20.281 1.039 1 91.69 186 PRO B C 1
ATOM 3575 O O . PRO B 1 186 ? -12.336 20.266 0.024 1 91.69 186 PRO B O 1
ATOM 3578 N N . THR B 1 187 ? -12.625 20.797 2.184 1 89.19 187 THR B N 1
ATOM 3579 C CA . THR B 1 187 ? -11.289 21.375 2.314 1 89.19 187 THR B CA 1
ATOM 3580 C C . THR B 1 187 ? -10.227 20.281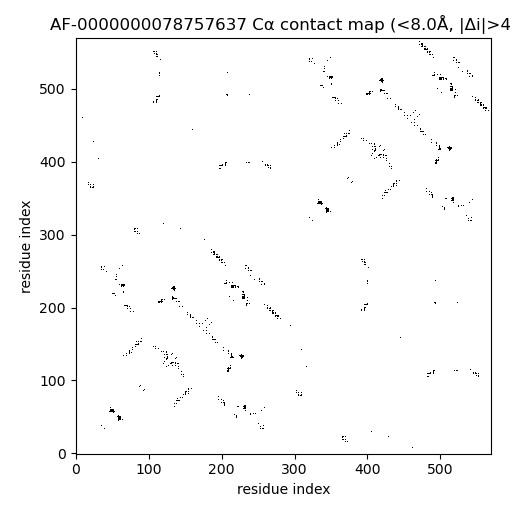 2.25 1 89.19 187 THR B C 1
ATOM 3582 O O . THR B 1 187 ? -9.117 20.5 1.771 1 89.19 187 THR B O 1
ATOM 3585 N N . ALA B 1 188 ? -10.57 19.078 2.639 1 90.38 188 ALA B N 1
ATOM 3586 C CA . ALA B 1 188 ? -9.625 17.969 2.719 1 90.38 188 ALA B CA 1
ATOM 3587 C C . ALA B 1 188 ? -9.641 17.141 1.434 1 90.38 188 ALA B C 1
ATOM 3589 O O . ALA B 1 188 ? -8.898 16.156 1.306 1 90.38 188 ALA B O 1
ATOM 3590 N N . LEU B 1 189 ? -10.414 17.516 0.45 1 89.75 189 LEU B N 1
ATOM 3591 C CA . LEU B 1 189 ? -10.648 16.719 -0.742 1 89.75 189 LEU B CA 1
ATOM 3592 C C . LEU B 1 189 ? -9.344 16.406 -1.465 1 89.75 189 LEU B C 1
ATOM 3594 O O . LEU B 1 189 ? -9.125 15.281 -1.912 1 89.75 189 LEU B O 1
ATOM 3598 N N . PRO B 1 190 ? -8.398 17.375 -1.542 1 80.56 190 PRO B N 1
ATOM 3599 C CA . PRO B 1 190 ? -7.137 17.047 -2.213 1 80.56 190 PRO B CA 1
ATOM 3600 C C . PRO B 1 190 ? -6.402 15.883 -1.55 1 80.56 190 PRO B C 1
ATOM 3602 O O . PRO B 1 190 ? -5.906 14.992 -2.238 1 80.56 190 PRO B O 1
ATOM 3605 N N . GLY B 1 191 ? -6.391 15.93 -0.249 1 80.69 191 GLY B N 1
ATOM 3606 C CA . GLY B 1 191 ? -5.781 14.82 0.474 1 80.69 191 GLY B CA 1
ATOM 3607 C C . GLY B 1 191 ? -6.555 13.523 0.344 1 80.69 191 GLY B C 1
ATOM 3608 O O . GLY B 1 191 ? -5.965 12.453 0.24 1 80.69 191 GLY B O 1
ATOM 3609 N N . ILE B 1 192 ? -7.895 13.648 0.316 1 89 192 ILE B N 1
ATOM 3610 C CA . ILE B 1 192 ? -8.758 12.484 0.179 1 89 192 ILE B CA 1
ATOM 3611 C C . ILE B 1 192 ? -8.531 11.828 -1.181 1 89 192 ILE B C 1
ATOM 3613 O O . ILE B 1 192 ? -8.414 10.602 -1.274 1 89 192 ILE B O 1
ATOM 3617 N N . PHE B 1 193 ? -8.344 12.625 -2.168 1 85.5 193 PHE B N 1
ATOM 3618 C CA . PHE B 1 193 ? -8.125 12.086 -3.506 1 85.5 193 PHE B CA 1
ATOM 3619 C C . PHE B 1 193 ? -6.762 11.414 -3.604 1 85.5 193 PHE B C 1
ATOM 3621 O O . PHE B 1 193 ? -6.598 10.43 -4.324 1 85.5 193 PHE B O 1
ATOM 3628 N N . THR B 1 194 ? -5.816 11.938 -2.846 1 77.75 194 THR B N 1
ATOM 3629 C CA . THR B 1 194 ? -4.523 11.273 -2.797 1 77.75 194 THR B CA 1
ATOM 3630 C C . THR B 1 194 ? -4.672 9.836 -2.295 1 77.75 194 THR B C 1
ATOM 3632 O O . THR B 1 194 ? -4.059 8.914 -2.838 1 77.75 194 THR B O 1
ATOM 3635 N N . GLY B 1 195 ? -5.504 9.703 -1.292 1 84.12 195 GLY B N 1
ATOM 3636 C CA . GLY B 1 195 ? -5.785 8.375 -0.786 1 84.12 195 GLY B CA 1
ATOM 3637 C C . GLY B 1 195 ? -6.445 7.469 -1.811 1 84.12 195 GLY B C 1
ATOM 3638 O O . GLY B 1 195 ? -6.082 6.301 -1.946 1 84.12 195 GLY B O 1
ATOM 3639 N N . VAL B 1 196 ? -7.344 8.039 -2.537 1 87.12 196 VAL B N 1
ATOM 3640 C CA . VAL B 1 196 ? -8.07 7.273 -3.543 1 87.12 196 VAL B CA 1
ATOM 3641 C C . VAL B 1 196 ? -7.125 6.852 -4.66 1 87.12 196 VAL B C 1
ATOM 3643 O O . VAL B 1 196 ? -7.211 5.727 -5.164 1 87.12 196 VAL B O 1
ATOM 3646 N N . ILE B 1 197 ? -6.289 7.703 -5.02 1 81.12 197 ILE B N 1
ATOM 3647 C CA . ILE B 1 197 ? -5.305 7.41 -6.055 1 81.12 197 ILE B CA 1
ATOM 3648 C C . ILE B 1 197 ? -4.406 6.262 -5.602 1 81.12 197 ILE B C 1
ATOM 3650 O O . ILE B 1 197 ? -4.191 5.301 -6.348 1 81.12 197 ILE B O 1
ATOM 3654 N N . LEU B 1 198 ? -3.947 6.348 -4.41 1 78 198 LEU B N 1
ATOM 3655 C CA . LEU B 1 198 ? -3.061 5.32 -3.875 1 78 198 LEU B CA 1
ATOM 3656 C C . LEU B 1 198 ? -3.781 3.98 -3.779 1 78 198 LEU B C 1
ATOM 3658 O O . LEU B 1 198 ? -3.203 2.938 -4.094 1 78 198 LEU B O 1
ATOM 3662 N N . ALA B 1 199 ? -5 4.023 -3.344 1 87.62 199 ALA B N 1
ATOM 3663 C CA . ALA B 1 199 ? -5.785 2.799 -3.215 1 87.62 199 ALA B CA 1
ATOM 3664 C C . ALA B 1 199 ? -6.074 2.188 -4.582 1 87.62 199 ALA B C 1
ATOM 3666 O O . ALA B 1 199 ? -6.074 0.963 -4.734 1 87.62 199 ALA B O 1
ATOM 3667 N N . THR B 1 200 ? -6.379 3.027 -5.527 1 85.25 200 THR B N 1
ATOM 3668 C CA . THR B 1 200 ? -6.648 2.562 -6.887 1 85.25 200 THR B CA 1
ATOM 3669 C C . THR B 1 200 ? -5.441 1.817 -7.449 1 85.25 200 THR B C 1
ATOM 3671 O O . THR B 1 200 ? -5.586 0.731 -8.016 1 85.25 200 THR B O 1
ATOM 3674 N N . ALA B 1 201 ? -4.316 2.369 -7.289 1 78.31 201 ALA B N 1
ATOM 3675 C CA . ALA B 1 201 ? -3.08 1.758 -7.773 1 78.31 201 ALA B CA 1
ATOM 3676 C C . ALA B 1 201 ? -2.836 0.409 -7.102 1 78.31 201 ALA B C 1
ATOM 3678 O O . ALA B 1 201 ? -2.459 -0.561 -7.766 1 78.31 201 ALA B O 1
ATOM 3679 N N . ARG B 1 202 ? -3.059 0.395 -5.922 1 80.69 202 ARG B N 1
ATOM 3680 C CA . ARG B 1 202 ? -2.83 -0.832 -5.164 1 80.69 202 ARG B CA 1
ATOM 3681 C C . ARG B 1 202 ? -3.809 -1.924 -5.586 1 80.69 202 ARG B C 1
ATOM 3683 O O . ARG B 1 202 ? -3.408 -3.068 -5.809 1 80.69 202 ARG B O 1
ATOM 3690 N N . ILE B 1 203 ? -5.062 -1.556 -5.68 1 89.19 203 ILE B N 1
ATOM 3691 C CA . ILE B 1 203 ? -6.109 -2.521 -6.008 1 89.19 203 ILE B CA 1
ATOM 3692 C C . ILE B 1 203 ? -5.883 -3.068 -7.418 1 89.19 203 ILE B C 1
ATOM 3694 O O . ILE B 1 203 ? -5.941 -4.281 -7.637 1 89.19 203 ILE B O 1
ATOM 3698 N N . ALA B 1 204 ? -5.594 -2.225 -8.312 1 85 204 ALA B N 1
ATOM 3699 C CA . ALA B 1 204 ? -5.426 -2.615 -9.711 1 85 204 ALA B CA 1
ATOM 3700 C C . ALA B 1 204 ? -4.219 -3.537 -9.875 1 85 204 ALA B C 1
ATOM 3702 O O . ALA B 1 204 ? -4.184 -4.359 -10.797 1 85 204 ALA B O 1
ATOM 3703 N N . GLY B 1 205 ? -3.33 -3.412 -9 1 81.81 205 GLY B N 1
ATOM 3704 C CA . GLY B 1 205 ? -2.084 -4.145 -9.156 1 81.81 205 GLY B CA 1
ATOM 3705 C C . GLY B 1 205 ? -1.994 -5.367 -8.266 1 81.81 205 GLY B C 1
ATOM 3706 O O . GLY B 1 205 ? -0.978 -6.066 -8.266 1 81.81 205 GLY B O 1
ATOM 3707 N N . GLU B 1 206 ? -3.021 -5.625 -7.523 1 83.25 206 GLU B N 1
ATOM 3708 C CA . GLU B 1 206 ? -2.963 -6.762 -6.609 1 83.25 206 GLU B CA 1
ATOM 3709 C C . GLU B 1 206 ? -3.256 -8.07 -7.332 1 83.25 206 GLU B C 1
ATOM 3711 O O . GLU B 1 206 ? -4.152 -8.133 -8.172 1 83.25 206 GLU B O 1
ATOM 3716 N N . THR B 1 207 ? -2.486 -9.094 -6.984 1 81.12 207 THR B N 1
ATOM 3717 C CA . THR B 1 207 ? -2.648 -10.398 -7.625 1 81.12 207 THR B CA 1
ATOM 3718 C C . THR B 1 207 ? -3.102 -11.445 -6.609 1 81.12 207 THR B C 1
ATOM 3720 O O . THR B 1 207 ? -4.059 -12.18 -6.855 1 81.12 207 THR B O 1
ATOM 3723 N N . ALA B 1 208 ? -2.549 -11.438 -5.438 1 79.25 208 ALA B N 1
ATOM 3724 C CA . ALA B 1 208 ? -2.715 -12.523 -4.473 1 79.25 208 ALA B CA 1
ATOM 3725 C C . ALA B 1 208 ? -4.168 -12.641 -4.02 1 79.25 208 ALA B C 1
ATOM 3727 O O . ALA B 1 208 ? -4.766 -13.719 -4.094 1 79.25 208 ALA B O 1
ATOM 3728 N N . PRO B 1 209 ? -4.797 -11.555 -3.578 1 85.94 209 PRO B N 1
ATOM 3729 C CA . PRO B 1 209 ? -6.188 -11.711 -3.146 1 85.94 209 PRO B CA 1
ATOM 3730 C C . PRO B 1 209 ? -7.117 -12.117 -4.289 1 85.94 209 PRO B C 1
ATOM 3732 O O . PRO B 1 209 ? -8.117 -12.805 -4.066 1 85.94 209 PRO B O 1
ATOM 3735 N N . VAL B 1 210 ? -6.766 -11.695 -5.465 1 84.94 210 VAL B N 1
ATOM 3736 C CA . VAL B 1 210 ? -7.594 -11.945 -6.637 1 84.94 210 VAL B CA 1
ATOM 3737 C C . VAL B 1 210 ? -7.578 -13.438 -6.977 1 84.94 210 VAL B C 1
ATOM 3739 O O . VAL B 1 210 ? -8.586 -13.992 -7.418 1 84.94 210 VAL B O 1
ATOM 3742 N N . LEU B 1 211 ? -6.512 -14.008 -6.766 1 82.31 211 LEU B N 1
ATOM 3743 C CA . LEU B 1 211 ? -6.367 -15.438 -7.043 1 82.31 211 LEU B CA 1
ATOM 3744 C C . LEU B 1 211 ? -7.367 -16.25 -6.227 1 82.31 211 LEU B C 1
ATOM 3746 O O . LEU B 1 211 ? -7.867 -17.281 -6.695 1 82.31 211 LEU B O 1
ATOM 3750 N N . PHE B 1 212 ? -7.688 -15.773 -5.109 1 85.62 212 PHE B N 1
ATOM 3751 C CA . PHE B 1 212 ? -8.5 -16.562 -4.184 1 85.62 212 PHE B CA 1
ATOM 3752 C C . PHE B 1 212 ? -9.969 -16.172 -4.289 1 85.62 212 PHE B C 1
ATOM 3754 O O . PHE B 1 212 ? -10.844 -16.938 -3.895 1 85.62 212 PHE B O 1
ATOM 3761 N N . THR B 1 213 ? -10.203 -15.016 -4.887 1 92.06 213 THR B N 1
ATOM 3762 C CA . THR B 1 213 ? -11.562 -14.523 -4.688 1 92.06 213 THR B CA 1
ATOM 3763 C C . THR B 1 213 ? -12.242 -14.25 -6.023 1 92.06 213 THR B C 1
ATOM 3765 O O . THR B 1 213 ? -13.469 -14.219 -6.105 1 92.06 213 THR B O 1
ATOM 3768 N N . VAL B 1 214 ? -11.477 -13.945 -7.027 1 89.38 214 VAL B N 1
ATOM 3769 C CA . VAL B 1 214 ? -12.094 -13.508 -8.281 1 89.38 214 VAL B CA 1
ATOM 3770 C C . VAL B 1 214 ? -11.664 -14.43 -9.414 1 89.38 214 VAL B C 1
ATOM 3772 O O . VAL B 1 214 ? -12.461 -14.758 -10.297 1 89.38 214 VAL B O 1
ATOM 3775 N N . ALA B 1 215 ? -10.398 -14.766 -9.383 1 73.88 215 ALA B N 1
ATOM 3776 C CA . ALA B 1 215 ? -9.68 -15.18 -10.586 1 73.88 215 ALA B CA 1
ATOM 3777 C C . ALA B 1 215 ? -10.203 -16.516 -11.102 1 73.88 215 ALA B C 1
ATOM 3779 O O . ALA B 1 215 ? -10.469 -17.438 -10.32 1 73.88 215 ALA B O 1
ATOM 3780 N N . ALA B 1 216 ? -10.492 -16.328 -12.312 1 69.06 216 ALA B N 1
ATOM 3781 C CA . ALA B 1 216 ? -10.656 -17.516 -13.148 1 69.06 216 ALA B CA 1
ATOM 3782 C C . ALA B 1 216 ? -9.461 -17.703 -14.078 1 69.06 216 ALA B C 1
ATOM 3784 O O . ALA B 1 216 ? -8.875 -16.719 -14.547 1 69.06 216 ALA B O 1
ATOM 3785 N N . TYR B 1 217 ? -8.812 -18.719 -14.008 1 58.56 217 TYR B N 1
ATOM 3786 C CA . TYR B 1 217 ? -7.629 -18.984 -14.82 1 58.56 217 TYR B CA 1
ATOM 3787 C C . TYR B 1 217 ? -7.859 -18.562 -16.266 1 58.56 217 TYR B C 1
ATOM 3789 O O . TYR B 1 217 ? -7.016 -17.891 -16.875 1 58.56 217 TYR B O 1
ATOM 3797 N N . TYR B 1 218 ? -8.773 -19.047 -16.859 1 59.16 218 TYR B N 1
ATOM 3798 C CA . TYR B 1 218 ? -9.008 -18.703 -18.25 1 59.16 218 TYR B CA 1
ATOM 3799 C C . TYR B 1 218 ? -10.492 -18.5 -18.531 1 59.16 218 TYR B C 1
ATOM 3801 O O . TYR B 1 218 ? -11.289 -19.422 -18.406 1 59.16 218 TYR B O 1
ATOM 3809 N N . MET B 1 219 ? -10.719 -17.203 -18.641 1 62 219 MET B N 1
ATOM 3810 C CA . MET B 1 219 ? -12.094 -16.922 -19.047 1 62 219 MET B CA 1
ATOM 3811 C C . MET B 1 219 ? -12.125 -15.859 -20.141 1 62 219 MET B C 1
ATOM 3813 O O . MET B 1 219 ? -12.062 -14.656 -19.859 1 62 219 MET B O 1
ATOM 3817 N N . PRO B 1 220 ? -12.203 -16.344 -21.25 1 61.25 220 PRO B N 1
ATOM 3818 C CA . PRO B 1 220 ? -12.219 -15.406 -22.359 1 61.25 220 PRO B CA 1
ATOM 3819 C C . PRO B 1 220 ? -13.469 -14.531 -22.391 1 61.25 220 PRO B C 1
ATOM 3821 O O . PRO B 1 220 ? -13.477 -13.477 -23.031 1 61.25 220 PRO B O 1
ATOM 3824 N N . ASN B 1 221 ? -14.398 -14.961 -21.703 1 64.38 221 ASN B N 1
ATOM 3825 C CA . ASN B 1 221 ? -15.648 -14.211 -21.766 1 64.38 221 ASN B CA 1
ATOM 3826 C C . ASN B 1 221 ? -15.703 -13.117 -20.703 1 64.38 221 ASN B C 1
ATOM 3828 O O . ASN B 1 221 ? -15.125 -13.266 -19.625 1 64.38 221 ASN B O 1
ATOM 3832 N N . LEU B 1 222 ? -16.281 -12.008 -21.172 1 73.69 222 LEU B N 1
ATOM 3833 C CA . LEU B 1 222 ? -16.5 -10.883 -20.266 1 73.69 222 LEU B CA 1
ATOM 3834 C C . LEU B 1 222 ? -17.469 -11.258 -19.141 1 73.69 222 LEU B C 1
ATOM 3836 O O . LEU B 1 222 ? -18.422 -12.008 -19.375 1 73.69 222 LEU B O 1
ATOM 3840 N N . PRO B 1 223 ? -17.156 -10.758 -17.969 1 74.12 223 PRO B N 1
ATOM 3841 C CA . PRO B 1 223 ? -18.156 -10.945 -16.922 1 74.12 223 PRO B CA 1
ATOM 3842 C C . PRO B 1 223 ? -19.469 -10.227 -17.203 1 74.12 223 PRO B C 1
ATOM 3844 O O . PRO B 1 223 ? -19.469 -9.125 -17.766 1 74.12 223 PRO B O 1
ATOM 3847 N N . GLN B 1 224 ? -20.438 -10.914 -17.031 1 75.19 224 GLN B N 1
ATOM 3848 C CA . GLN B 1 224 ? -21.75 -10.352 -17.328 1 75.19 224 GLN B CA 1
ATOM 3849 C C . GLN B 1 224 ? -22.406 -9.812 -16.062 1 75.19 224 GLN B C 1
ATOM 3851 O O . GLN B 1 224 ? -23.375 -9.031 -16.125 1 75.19 224 GLN B O 1
ATOM 3856 N N . SER B 1 225 ? -21.922 -10.234 -14.984 1 82.94 225 SER B N 1
ATOM 3857 C CA . SER B 1 225 ? -22.453 -9.773 -13.711 1 82.94 225 SER B CA 1
ATOM 3858 C C . SER B 1 225 ? -21.359 -9.727 -12.641 1 82.94 225 SER B C 1
ATOM 3860 O O . SER B 1 225 ? -20.281 -10.305 -12.82 1 82.94 225 SER B O 1
ATOM 3862 N N . LEU B 1 226 ? -21.672 -9.102 -11.625 1 86.62 226 LEU B N 1
ATOM 3863 C CA . LEU B 1 226 ? -20.734 -8.984 -10.508 1 86.62 226 LEU B CA 1
ATOM 3864 C C . LEU B 1 226 ? -20.531 -10.336 -9.828 1 86.62 226 LEU B C 1
ATOM 3866 O O . LEU B 1 226 ? -19.594 -10.516 -9.055 1 86.62 226 LEU B O 1
ATOM 3870 N N . SER B 1 227 ? -21.344 -11.258 -10.164 1 86 227 SER B N 1
ATOM 3871 C CA . SER B 1 227 ? -21.266 -12.578 -9.562 1 86 227 SER B CA 1
ATOM 3872 C C . SER B 1 227 ? -20.391 -13.523 -10.383 1 86 227 SER B C 1
ATOM 3874 O O . SER B 1 227 ? -20.203 -14.68 -10.016 1 86 227 SER B O 1
ATOM 3876 N N . ASP B 1 228 ? -19.891 -12.953 -11.484 1 87.5 228 ASP B N 1
ATOM 3877 C CA . ASP B 1 228 ? -19.047 -13.773 -12.352 1 87.5 228 ASP B CA 1
ATOM 3878 C C . ASP B 1 228 ? -17.578 -13.648 -11.969 1 87.5 228 ASP B C 1
ATOM 3880 O O . ASP B 1 228 ? -17.156 -12.641 -11.398 1 87.5 228 ASP B O 1
ATOM 3884 N N . GLN B 1 229 ? -16.891 -14.734 -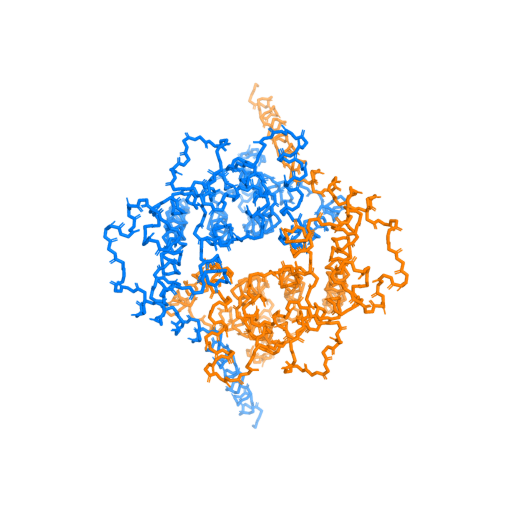12.266 1 87.75 229 GLN B N 1
ATOM 3885 C CA . GLN B 1 229 ? -15.43 -14.656 -12.219 1 87.75 229 GLN B CA 1
ATOM 3886 C C . GLN B 1 229 ? -14.891 -13.758 -13.328 1 87.75 229 GLN B C 1
ATOM 3888 O O . GLN B 1 229 ? -15.609 -13.414 -14.266 1 87.75 229 GLN B O 1
ATOM 3893 N N . SER B 1 230 ? -13.742 -13.305 -13.133 1 84.5 230 SER B N 1
ATOM 3894 C CA . SER B 1 230 ? -13.133 -12.453 -14.148 1 84.5 230 SER B CA 1
ATOM 3895 C C . SER B 1 230 ? -11.609 -12.586 -14.141 1 84.5 230 SER B C 1
ATOM 3897 O O . SER B 1 230 ? -11.023 -12.984 -13.133 1 84.5 230 SER B O 1
ATOM 3899 N N . MET B 1 231 ? -11.125 -12.422 -15.32 1 85.31 231 MET B N 1
ATOM 3900 C CA . MET B 1 231 ? -9.68 -12.297 -15.422 1 85.31 231 MET B CA 1
ATOM 3901 C C . MET B 1 231 ? -9.234 -10.852 -15.188 1 85.31 231 MET B C 1
ATOM 3903 O O . MET B 1 231 ? -9.953 -9.914 -15.539 1 85.31 231 MET B O 1
ATOM 3907 N N . LEU B 1 232 ? -8.078 -10.719 -14.555 1 89.06 232 LEU B N 1
ATOM 3908 C CA . LEU B 1 232 ? -7.488 -9.406 -14.297 1 89.06 232 LEU B CA 1
ATOM 3909 C C . LEU B 1 232 ? -6.129 -9.281 -14.977 1 89.06 232 LEU B C 1
ATOM 3911 O O . LEU B 1 232 ? -5.449 -10.281 -15.211 1 89.06 232 LEU B O 1
ATOM 3915 N N . LEU B 1 233 ? -5.789 -8.117 -15.266 1 87.38 233 LEU B N 1
ATOM 3916 C CA . LEU B 1 233 ? -4.531 -7.867 -15.961 1 87.38 233 LEU B CA 1
ATOM 3917 C C . LEU B 1 233 ? -3.348 -8.352 -15.125 1 87.38 233 LEU B C 1
ATOM 3919 O O . LEU B 1 233 ? -2.414 -8.953 -15.664 1 87.38 233 LEU B O 1
ATOM 3923 N N . SER B 1 234 ? -3.365 -8.023 -13.828 1 85.06 234 SER B N 1
ATOM 3924 C CA . SER B 1 234 ? -2.262 -8.422 -12.953 1 85.06 234 SER B CA 1
ATOM 3925 C C . SER B 1 234 ? -2.105 -9.938 -12.914 1 85.06 234 SER B C 1
ATOM 3927 O O . SER B 1 234 ? -0.986 -10.453 -12.945 1 85.06 234 SER B O 1
ATOM 3929 N N . TYR B 1 235 ? -3.201 -10.586 -12.914 1 82.12 235 TYR B N 1
ATOM 3930 C CA . TYR B 1 235 ? -3.176 -12.047 -12.891 1 82.12 235 TYR B CA 1
ATOM 3931 C C . TYR B 1 235 ? -2.748 -12.602 -14.242 1 82.12 235 TYR B C 1
ATOM 3933 O O . TYR B 1 235 ? -2.002 -13.578 -14.312 1 82.12 235 TYR B O 1
ATOM 3941 N N . HIS B 1 236 ? -3.334 -12.055 -15.227 1 83.31 236 HIS B N 1
ATOM 3942 C CA . HIS B 1 236 ? -2.92 -12.445 -16.562 1 83.31 236 HIS B CA 1
ATOM 3943 C C . HIS B 1 236 ? -1.412 -12.297 -16.75 1 83.31 236 HIS B C 1
ATOM 3945 O O . HIS B 1 236 ? -0.756 -13.188 -17.297 1 83.31 236 HIS B O 1
ATOM 3951 N N . LEU B 1 237 ? -0.902 -11.219 -16.359 1 84.12 237 LEU B N 1
ATOM 3952 C CA . LEU B 1 237 ? 0.53 -10.961 -16.453 1 84.12 237 LEU B CA 1
ATOM 3953 C C . LEU B 1 237 ? 1.319 -11.977 -15.625 1 84.12 237 LEU B C 1
ATOM 3955 O O . LEU B 1 237 ? 2.369 -12.453 -16.062 1 84.12 237 LEU B O 1
ATOM 3959 N N . TYR B 1 238 ? 0.823 -12.289 -14.539 1 79.81 238 TYR B N 1
ATOM 3960 C CA . TYR B 1 238 ? 1.454 -13.273 -13.672 1 79.81 238 TYR B CA 1
ATOM 3961 C C . TYR B 1 238 ? 1.519 -14.633 -14.352 1 79.81 238 TYR B C 1
ATOM 3963 O O . TYR B 1 238 ? 2.574 -15.273 -14.375 1 79.81 238 TYR B O 1
ATOM 3971 N N . VAL B 1 239 ? 0.458 -15.008 -14.883 1 78.81 239 VAL B N 1
ATOM 3972 C CA . VAL B 1 239 ? 0.345 -16.328 -15.484 1 78.81 239 VAL B CA 1
ATOM 3973 C C . VAL B 1 239 ? 1.262 -16.422 -16.703 1 78.81 239 VAL B C 1
ATOM 3975 O O . VAL B 1 239 ? 2.025 -17.391 -16.844 1 78.81 239 VAL B O 1
ATOM 3978 N N . ILE B 1 240 ? 1.221 -15.43 -17.516 1 82.38 240 ILE B N 1
ATOM 3979 C CA . ILE B 1 240 ? 1.98 -15.516 -18.766 1 82.38 240 ILE B CA 1
ATOM 3980 C C . ILE B 1 240 ? 3.469 -15.344 -18.469 1 82.38 240 ILE B C 1
ATOM 3982 O O . ILE B 1 240 ? 4.316 -15.688 -19.297 1 82.38 240 ILE B O 1
ATOM 3986 N N . SER B 1 241 ? 3.805 -14.797 -17.344 1 81.44 241 SER B N 1
ATOM 3987 C CA . SER B 1 241 ? 5.203 -14.578 -16.984 1 81.44 241 SER B CA 1
ATOM 3988 C C . SER B 1 241 ? 5.77 -15.766 -16.219 1 81.44 241 SER B C 1
ATOM 3990 O O . SER B 1 241 ? 6.984 -15.922 -16.109 1 81.44 241 SER B O 1
ATOM 3992 N N . THR B 1 242 ? 4.906 -16.625 -15.602 1 74.75 242 THR B N 1
ATOM 3993 C CA . THR B 1 242 ? 5.414 -17.672 -14.727 1 74.75 242 THR B CA 1
ATOM 3994 C C . THR B 1 242 ? 5.004 -19.047 -15.234 1 74.75 242 THR B C 1
ATOM 3996 O O . THR B 1 242 ? 5.754 -20.016 -15.094 1 74.75 242 THR B O 1
ATOM 3999 N N . GLN B 1 243 ? 3.848 -19.141 -15.734 1 72.12 243 GLN B N 1
ATOM 4000 C CA . GLN B 1 243 ? 3.289 -20.453 -16 1 72.12 243 GLN B CA 1
ATOM 4001 C C . GLN B 1 243 ? 3.344 -20.781 -17.5 1 72.12 243 GLN B C 1
ATOM 4003 O O . GLN B 1 243 ? 3.379 -21.953 -17.891 1 72.12 243 GLN B O 1
ATOM 4008 N N . ASN B 1 244 ? 3.258 -19.703 -18.266 1 72.06 244 ASN B N 1
ATOM 4009 C CA . ASN B 1 244 ? 3.281 -19.938 -19.703 1 72.06 244 ASN B CA 1
ATOM 4010 C C . ASN B 1 244 ? 4.617 -19.516 -20.312 1 72.06 244 ASN B C 1
ATOM 4012 O O . ASN B 1 244 ? 4.797 -18.359 -20.688 1 72.06 244 ASN B O 1
ATOM 4016 N N . THR B 1 245 ? 5.473 -20.328 -20.359 1 67.19 245 THR B N 1
ATOM 4017 C CA . THR B 1 245 ? 6.836 -20.062 -20.797 1 67.19 245 THR B CA 1
ATOM 4018 C C . THR B 1 245 ? 6.879 -19.766 -22.297 1 67.19 245 THR B C 1
ATOM 4020 O O . THR B 1 245 ? 7.871 -19.25 -22.797 1 67.19 245 THR B O 1
ATOM 4023 N N . GLY B 1 246 ? 5.812 -20.031 -22.984 1 73.81 246 GLY B N 1
ATOM 4024 C CA . GLY B 1 246 ? 5.863 -19.875 -24.438 1 73.81 246 GLY B CA 1
ATOM 4025 C C . GLY B 1 246 ? 5.41 -18.516 -24.906 1 73.81 246 GLY B C 1
ATOM 4026 O O . GLY B 1 246 ? 5.496 -18.203 -26.094 1 73.81 246 GLY B O 1
ATOM 4027 N N . VAL B 1 247 ? 5.098 -17.734 -24.016 1 80.12 247 VAL B N 1
ATOM 4028 C CA . VAL B 1 247 ? 4.582 -16.422 -24.422 1 80.12 247 VAL B CA 1
ATOM 4029 C C . VAL B 1 247 ? 5.742 -15.484 -24.719 1 80.12 247 VAL B C 1
ATOM 4031 O O . VAL B 1 247 ? 6.723 -15.438 -23.969 1 80.12 247 VAL B O 1
ATOM 4034 N N . GLN B 1 248 ? 5.586 -14.836 -25.828 1 81.31 248 GLN B N 1
ATOM 4035 C CA . GLN B 1 248 ? 6.617 -13.906 -26.281 1 81.31 248 GLN B CA 1
ATOM 4036 C C . GLN B 1 248 ? 6.812 -12.781 -25.266 1 81.31 248 GLN B C 1
ATOM 4038 O O . GLN B 1 248 ? 5.848 -12.305 -24.656 1 81.31 248 GLN B O 1
ATOM 4043 N N . GLU B 1 249 ? 8.023 -12.383 -25.172 1 82.56 249 GLU B N 1
ATOM 4044 C CA . GLU B 1 249 ? 8.391 -11.328 -24.234 1 82.56 249 GLU B CA 1
ATOM 4045 C C . GLU B 1 249 ? 7.637 -10.039 -24.531 1 82.56 249 GLU B C 1
ATOM 4047 O O . GLU B 1 249 ? 7.227 -9.32 -23.625 1 82.56 249 GLU B O 1
ATOM 4052 N N . GLU B 1 250 ? 7.465 -9.812 -25.781 1 85 250 GLU B N 1
ATOM 4053 C CA . GLU B 1 250 ? 6.781 -8.586 -26.188 1 85 250 GLU B CA 1
ATOM 4054 C C . GLU B 1 250 ? 5.348 -8.555 -25.672 1 85 250 GLU B C 1
ATOM 4056 O O . GLU B 1 250 ? 4.824 -7.488 -25.344 1 85 250 GLU B O 1
ATOM 4061 N N . GLN B 1 251 ? 4.754 -9.695 -25.625 1 85.5 251 GLN B N 1
ATOM 4062 C CA . GLN B 1 251 ? 3.389 -9.766 -25.125 1 85.5 251 GLN B CA 1
ATOM 4063 C C . GLN B 1 251 ? 3.338 -9.453 -23.625 1 85.5 251 GLN B C 1
ATOM 4065 O O . GLN B 1 251 ? 2.414 -8.789 -23.156 1 85.5 251 GLN B O 1
ATOM 4070 N N . LYS B 1 252 ? 4.305 -9.961 -22.969 1 84.69 252 LYS B N 1
ATOM 4071 C CA . LYS B 1 252 ? 4.379 -9.695 -21.531 1 84.69 252 LYS B CA 1
ATOM 4072 C C . LYS B 1 252 ? 4.555 -8.211 -21.25 1 84.69 252 LYS B C 1
ATOM 4074 O O . LYS B 1 252 ? 3.889 -7.648 -20.375 1 84.69 252 LYS B O 1
ATOM 4079 N N . TYR B 1 253 ? 5.375 -7.57 -22.078 1 88 253 TYR B N 1
ATOM 4080 C CA . TYR B 1 253 ? 5.613 -6.141 -21.906 1 88 253 TYR B CA 1
ATOM 4081 C C . TYR B 1 253 ? 4.402 -5.328 -22.359 1 88 253 TYR B C 1
ATOM 4083 O O . TYR B 1 253 ? 4.113 -4.273 -21.797 1 88 253 TYR B O 1
ATOM 4091 N N . ALA B 1 254 ? 3.709 -5.844 -23.266 1 89.69 254 ALA B N 1
ATOM 4092 C CA . ALA B 1 254 ? 2.492 -5.164 -23.703 1 89.69 254 ALA B CA 1
ATOM 4093 C C . ALA B 1 254 ? 1.433 -5.172 -22.609 1 89.69 254 ALA B C 1
ATOM 4095 O O . ALA B 1 254 ? 0.786 -4.156 -22.359 1 89.69 254 ALA B O 1
ATOM 4096 N N . VAL B 1 255 ? 1.258 -6.328 -22.016 1 87.81 255 VAL B N 1
ATOM 4097 C CA . VAL B 1 255 ? 0.3 -6.438 -20.922 1 87.81 255 VAL B CA 1
ATOM 4098 C C . VAL B 1 255 ? 0.723 -5.527 -19.781 1 87.81 255 VAL B C 1
ATOM 4100 O O . VAL B 1 255 ? -0.111 -4.844 -19.188 1 87.81 255 VAL B O 1
ATOM 4103 N N . THR B 1 256 ? 2.002 -5.539 -19.516 1 87.44 256 THR B N 1
ATOM 4104 C CA . THR B 1 256 ? 2.551 -4.672 -18.484 1 87.44 256 THR B CA 1
ATOM 4105 C C . THR B 1 256 ? 2.266 -3.205 -18.797 1 87.44 256 THR B C 1
ATOM 4107 O O . THR B 1 256 ? 1.84 -2.447 -17.922 1 87.44 256 THR B O 1
ATOM 4110 N N . LEU B 1 257 ? 2.488 -2.859 -19.969 1 88.81 257 LEU B N 1
ATOM 4111 C CA . LEU B 1 257 ? 2.279 -1.484 -20.406 1 88.81 257 LEU B CA 1
ATOM 4112 C C . LEU B 1 257 ? 0.817 -1.079 -20.25 1 88.81 257 LEU B C 1
ATOM 4114 O O . LEU B 1 257 ? 0.521 0.017 -19.766 1 88.81 257 LEU B O 1
ATOM 4118 N N . VAL B 1 258 ? -0.075 -1.925 -20.641 1 89.12 258 VAL B N 1
ATOM 4119 C CA . VAL B 1 258 ? -1.498 -1.625 -20.531 1 89.12 258 VAL B CA 1
ATOM 4120 C C . VAL B 1 258 ? -1.879 -1.466 -19.062 1 89.12 258 VAL B C 1
ATOM 4122 O O . VAL B 1 258 ? -2.664 -0.583 -18.703 1 89.12 258 VAL B O 1
ATOM 4125 N N . LEU B 1 259 ? -1.349 -2.32 -18.281 1 85.5 259 LEU B N 1
ATOM 4126 C CA . LEU B 1 259 ? -1.61 -2.246 -16.859 1 85.5 259 LEU B CA 1
ATOM 4127 C C . LEU B 1 259 ? -1.119 -0.922 -16.281 1 85.5 259 LEU B C 1
ATOM 4129 O O . LEU B 1 259 ? -1.843 -0.257 -15.531 1 85.5 259 LEU B O 1
ATOM 4133 N N . VAL B 1 260 ? 0.07 -0.545 -16.609 1 83.94 260 VAL B N 1
ATOM 4134 C CA . VAL B 1 260 ? 0.666 0.696 -16.125 1 83.94 260 VAL B CA 1
ATOM 4135 C C . VAL B 1 260 ? -0.149 1.888 -16.625 1 83.94 260 VAL B C 1
ATOM 4137 O O . VAL B 1 260 ? -0.422 2.822 -15.859 1 83.94 260 VAL B O 1
ATOM 4140 N N . VAL B 1 261 ? -0.533 1.856 -17.844 1 86.31 261 VAL B N 1
ATOM 4141 C CA . VAL B 1 261 ? -1.313 2.936 -18.438 1 86.31 261 VAL B CA 1
ATOM 4142 C C . VAL B 1 261 ? -2.676 3.027 -17.75 1 86.31 261 VAL B C 1
ATOM 4144 O O . VAL B 1 261 ? -3.18 4.125 -17.5 1 86.31 261 VAL B O 1
ATOM 4147 N N . LEU B 1 262 ? -3.254 1.908 -17.547 1 84.69 262 LEU B N 1
ATOM 4148 C CA . LEU B 1 262 ? -4.543 1.899 -16.859 1 84.69 262 LEU B CA 1
ATOM 4149 C C . LEU B 1 262 ? -4.441 2.572 -15.5 1 84.69 262 LEU B C 1
ATOM 4151 O O . LEU B 1 262 ? -5.281 3.406 -15.148 1 84.69 262 LEU B O 1
ATOM 4155 N N . VAL B 1 263 ? -3.475 2.227 -14.789 1 75.69 263 VAL B N 1
ATOM 4156 C CA . VAL B 1 263 ? -3.285 2.797 -13.461 1 75.69 263 VAL B CA 1
ATOM 4157 C C . VAL B 1 263 ? -3.016 4.297 -13.57 1 75.69 263 VAL B C 1
ATOM 4159 O O . VAL B 1 263 ? -3.529 5.086 -12.781 1 75.69 263 VAL B O 1
ATOM 4162 N N . LEU B 1 264 ? -2.221 4.648 -14.555 1 76.88 264 LEU B N 1
ATOM 4163 C CA . LEU B 1 264 ? -1.935 6.059 -14.797 1 76.88 264 LEU B CA 1
ATOM 4164 C C . LEU B 1 264 ? -3.213 6.824 -15.125 1 76.88 264 LEU B C 1
ATOM 4166 O O . LEU B 1 264 ? -3.41 7.945 -14.656 1 76.88 264 LEU B O 1
ATOM 4170 N N . VAL B 1 265 ? -4.02 6.254 -15.953 1 81.38 265 VAL B N 1
ATOM 4171 C CA . VAL B 1 265 ? -5.258 6.902 -16.359 1 81.38 265 VAL B CA 1
ATOM 4172 C C . VAL B 1 265 ? -6.176 7.086 -15.164 1 81.38 265 VAL B C 1
ATOM 4174 O O . VAL B 1 265 ? -6.746 8.164 -14.961 1 81.38 265 VAL B O 1
ATOM 4177 N N . VAL B 1 266 ? -6.301 6.047 -14.398 1 72.56 266 VAL B N 1
ATOM 4178 C CA . VAL B 1 266 ? -7.16 6.129 -13.219 1 72.56 266 VAL B CA 1
ATOM 4179 C C . VAL B 1 266 ? -6.605 7.172 -12.25 1 72.56 266 VAL B C 1
ATOM 4181 O O . VAL B 1 266 ? -7.367 7.938 -11.656 1 72.56 266 VAL B O 1
ATOM 4184 N N . ASN B 1 267 ? -5.297 7.293 -12.172 1 69.44 267 ASN B N 1
ATOM 4185 C CA . ASN B 1 267 ? -4.66 8.273 -11.305 1 69.44 267 ASN B CA 1
ATOM 4186 C C . ASN B 1 267 ? -4.844 9.695 -11.836 1 69.44 267 ASN B C 1
ATOM 4188 O O . ASN B 1 267 ? -5.031 10.633 -11.055 1 69.44 267 ASN B O 1
ATOM 4192 N N . LEU B 1 268 ? -4.723 9.836 -13.07 1 73.38 268 LEU B N 1
ATOM 4193 C CA . LEU B 1 268 ? -4.91 11.148 -13.688 1 73.38 268 LEU B CA 1
ATOM 4194 C C . LEU B 1 268 ? -6.34 11.641 -13.484 1 73.38 268 LEU B C 1
ATOM 4196 O O . LEU B 1 268 ? -6.559 12.836 -13.266 1 73.38 268 LEU B O 1
ATOM 4200 N N . ILE B 1 269 ? -7.215 10.719 -13.547 1 74.12 269 ILE B N 1
ATOM 4201 C CA . ILE B 1 269 ? -8.602 11.07 -13.289 1 74.12 269 ILE B CA 1
ATOM 4202 C C . ILE B 1 269 ? -8.758 11.516 -11.836 1 74.12 269 ILE B C 1
ATOM 4204 O O . ILE B 1 269 ? -9.422 12.516 -11.555 1 74.12 269 ILE B O 1
ATOM 4208 N N . ALA B 1 270 ? -8.133 10.82 -11.023 1 66.62 270 ALA B N 1
ATOM 4209 C CA . ALA B 1 270 ? -8.18 11.172 -9.602 1 66.62 270 ALA B CA 1
ATOM 4210 C C . ALA B 1 270 ? -7.523 12.523 -9.344 1 66.62 270 ALA B C 1
ATOM 4212 O O . ALA B 1 270 ? -8.016 13.32 -8.547 1 66.62 270 ALA B O 1
ATOM 4213 N N . ILE B 1 271 ? -6.457 12.812 -10.016 1 68.88 271 ILE B N 1
ATOM 4214 C CA . ILE B 1 271 ? -5.75 14.086 -9.891 1 68.88 271 ILE B CA 1
ATOM 4215 C C . ILE B 1 271 ? -6.613 15.211 -10.453 1 68.88 271 ILE B C 1
ATOM 4217 O O . ILE B 1 271 ? -6.68 16.297 -9.875 1 68.88 271 ILE B O 1
ATOM 4221 N N . TRP B 1 272 ? -7.145 14.906 -11.57 1 75.12 272 TRP B N 1
ATOM 4222 C CA . TRP B 1 272 ? -8.039 15.883 -12.188 1 75.12 272 TRP B CA 1
ATOM 4223 C C . TRP B 1 272 ? -9.211 16.203 -11.266 1 75.12 272 TRP B C 1
ATOM 4225 O O . TRP B 1 272 ? -9.586 17.359 -11.109 1 75.12 272 TRP B O 1
ATOM 4235 N N . ALA B 1 273 ? -9.758 15.219 -10.688 1 70.44 273 ALA B N 1
ATOM 4236 C CA . ALA B 1 273 ? -10.859 15.406 -9.742 1 70.44 273 ALA B CA 1
ATOM 4237 C C . ALA B 1 273 ? -10.398 16.219 -8.531 1 70.44 273 ALA B C 1
ATOM 4239 O O . ALA B 1 273 ? -11.133 17.078 -8.047 1 70.44 273 ALA B O 1
ATOM 4240 N N . ARG B 1 274 ? -9.211 15.953 -8.102 1 70 274 ARG B N 1
ATOM 4241 C CA . ARG B 1 274 ? -8.609 16.688 -6.996 1 70 274 ARG B CA 1
ATOM 4242 C C . ARG B 1 274 ? -8.445 18.172 -7.348 1 70 274 ARG B C 1
ATOM 4244 O O . ARG B 1 274 ? -8.742 19.047 -6.531 1 70 274 ARG B O 1
ATOM 4251 N N . ALA B 1 275 ? -7.98 18.453 -8.5 1 72.56 275 ALA B N 1
ATOM 4252 C CA . ALA B 1 275 ? -7.762 19.812 -8.961 1 72.56 275 ALA B CA 1
ATOM 4253 C C . ALA B 1 275 ? -9.078 20.578 -9.07 1 72.56 275 ALA B C 1
ATOM 4255 O O . ALA B 1 275 ? -9.148 21.766 -8.727 1 72.56 275 ALA B O 1
ATOM 4256 N N . ARG B 1 276 ? -9.984 19.906 -9.555 1 73.31 276 ARG B N 1
ATOM 4257 C CA . ARG B 1 276 ? -11.297 20.531 -9.672 1 73.31 276 ARG B CA 1
ATOM 4258 C C . ARG B 1 276 ? -11.883 20.844 -8.297 1 73.31 276 ARG B C 1
ATOM 4260 O O . ARG B 1 276 ? -12.531 21.875 -8.109 1 73.31 276 ARG B O 1
ATOM 4267 N N . ALA B 1 277 ? -11.625 19.938 -7.41 1 66.69 277 ALA B N 1
ATOM 4268 C CA . ALA B 1 277 ? -12.117 20.141 -6.047 1 66.69 277 ALA B CA 1
ATOM 4269 C C . ALA B 1 277 ? -11.398 21.297 -5.367 1 66.69 277 ALA B C 1
ATOM 4271 O O . ALA B 1 277 ? -12.016 22.062 -4.609 1 66.69 277 ALA B O 1
ATOM 4272 N N . ARG B 1 278 ? -10.133 21.422 -5.594 1 66.56 278 ARG B N 1
ATOM 4273 C CA . ARG B 1 278 ? -9.352 22.516 -5.035 1 66.56 278 ARG B CA 1
ATOM 4274 C C . ARG B 1 278 ? -9.836 23.859 -5.559 1 66.56 278 ARG B C 1
ATOM 4276 O O . ARG B 1 278 ? -9.891 24.844 -4.812 1 66.56 278 ARG B O 1
ATOM 4283 N N . LYS B 1 279 ? -10.008 23.922 -6.859 1 64.25 279 LYS B N 1
ATOM 4284 C CA . LYS B 1 279 ? -10.469 25.156 -7.465 1 64.25 279 LYS B CA 1
ATOM 4285 C C . LYS B 1 279 ? -11.797 25.609 -6.855 1 64.25 279 LYS B C 1
ATOM 4287 O O . LYS B 1 279 ? -12.008 26.812 -6.641 1 64.25 279 LYS B O 1
ATOM 4292 N N . LYS B 1 280 ? -12.555 24.703 -6.602 1 57.78 280 LYS B N 1
ATOM 4293 C CA . LYS B 1 280 ? -13.844 25.047 -6.016 1 57.78 280 LYS B CA 1
ATOM 4294 C C . LYS B 1 280 ? -13.68 25.609 -4.609 1 57.78 280 LYS B C 1
ATOM 4296 O O . LYS B 1 280 ? -14.383 26.547 -4.223 1 57.78 280 LYS B O 1
ATOM 4301 N N . ILE B 1 281 ? -12.68 25.031 -3.928 1 56.97 281 ILE B N 1
ATOM 4302 C CA . ILE B 1 281 ? -12.43 25.484 -2.566 1 56.97 281 ILE B CA 1
ATOM 4303 C C . ILE B 1 281 ? -11.711 26.828 -2.602 1 56.97 281 ILE B C 1
ATOM 4305 O O . ILE B 1 281 ? -11.992 27.719 -1.792 1 56.97 281 ILE B O 1
ATOM 4309 N N . GLY B 1 282 ? -10.648 26.922 -3.402 1 53.47 282 GLY B N 1
ATOM 4310 C CA . GLY B 1 282 ? -10.016 28.219 -3.543 1 53.47 282 GLY B CA 1
ATOM 4311 C C . GLY B 1 282 ? -11 29.328 -3.865 1 53.47 282 GLY B C 1
ATOM 4312 O O . GLY B 1 282 ? -10.805 30.469 -3.451 1 53.47 282 GLY B O 1
ATOM 4313 N N . ASN B 1 283 ? -12.023 28.969 -4.672 1 46.81 283 ASN B N 1
ATOM 4314 C CA . ASN B 1 283 ? -13.023 29.984 -4.973 1 46.81 283 ASN B CA 1
ATOM 4315 C C . ASN B 1 283 ? -13.945 30.25 -3.781 1 46.81 283 ASN B C 1
ATOM 4317 O O . ASN B 1 283 ? -14.719 31.203 -3.787 1 46.81 283 ASN B O 1
ATOM 4321 N N . LEU B 1 284 ? -13.953 29.359 -2.965 1 42.78 284 LEU B N 1
ATOM 4322 C CA . LEU B 1 284 ? -14.781 29.609 -1.79 1 42.78 284 LEU B CA 1
ATOM 4323 C C . LEU B 1 284 ? -14.062 30.516 -0.798 1 42.78 284 LEU B C 1
ATOM 4325 O O . LEU B 1 284 ? -14.695 31.109 0.081 1 42.78 284 LEU B O 1
ATOM 4329 N N . GLY B 1 285 ? -12.742 30.516 -0.743 1 39.72 285 GLY B N 1
ATOM 4330 C CA . GLY B 1 285 ? -12.094 31.578 0.015 1 39.72 285 GLY B CA 1
ATOM 4331 C C . GLY B 1 285 ? -11.852 32.844 -0.802 1 39.72 285 GLY B C 1
ATOM 4332 O O . GLY B 1 285 ? -11.82 32.781 -2.033 1 39.72 285 GLY B O 1
#

Foldseek 3Di:
DVVVVVVVVVVVVVVVVVVVVCVVPVVVVVVLVVLCVLQVVLDDPCLDCAQAPDLQRRHCPQQLLLLVLLLVLLCVQQLVVLLVLLCCLQQPDDPDPVSVVVLVVLVVLLVDDLLVLLVVLLVVPCPVVPLNQFSNSSSPSLSSSLSSLLNVQSNVLLNVPDVVQLVVCVVVPHDSVCSCVPPRCLSSLLSNLVSSLVSSLPSLQDANSSVRRADDPDDSDHDPDRSHHTHHLNNSLVCCVPPNPPHDPNSSSNSVSSSVVVSVVVNVVSNVVSVVSVVVVVVVD/DVVVVVVVVVVVVVVVVVVVVCVVPVVVVVVLVVLCVLQVVLDDPCLDCAQAPDLQRRHCPQQLLLLVLLLVLLCVQQLVVLLVLLCCLQQPDDPDPVSVVVLVVLVVLLVDDLLVLLVVLLVVPCPVVPLNQFSNSSSPSLSSSLSSLLNVQSNVLLNPPDVVQLVVCVVVPHDSVCSCVPPRCLSSLLSNLVSSLVSSLPSLQDANSSVRRADDPDDSDHDPDRSHHTHHLNNSLVCCVPPNPPHDPNSSSNSVSSSVVVSVVVNVVSNVVSVVSVVVVVVVD

Secondary structure (DSSP, 8-state):
-HHHHHHHHHHHHHHHHHHHHHHHHHHHHHHHHHHHHHHGGG--HHHHHS--SSSSSS--HHHHHHHHHHHHHHHHHHHHHHHHHHHIIIII--SSHHHHHHHHHHHHHHTS-HHHHHHHHIIIIIIIS---SSHHHHHHHHHHHHHHHHHHHHHHHHHTS-HHHHHHHHHTT--HHHHIIIIIHHHHHHHHHHHHHHHHHHHHT--HHHHHHTB-S---SPP-STTS-B--HHHHHHHHHHT-TTS-HHHHHHHHHHHHHHHHHHHHHHHHHHHHHHHHHHTT-/-HHHHHHHHHHHHHHHHHHHHHHHHHHHHHHHHHHHHHHGGG--HHHHHS--SSSSSS--HHHHHHHHHHHHHHHHHHHHHHHHHHHIIIII--SSHHHHHHHHHHHHHHTS-HHHHHHHHIIIIIIIS---SSHHHHHHHHHHHHHHHHHHHHHHHHHTS-HHHHHHHHHTT--HHHHIIIIIHHHHHHHHHHHHHHHHHHHHT--HHHHHHTB-S---SPP-STTS-B--HHHHHHHHHHT-TTS-HHHHHHHHHHHHHHHHHHHHHHHHHHHHHHHHHHTT-

Nearest PDB structures (foldseek):
  8y5f-assembly1_C  TM=7.596E-01  e=5.004E-06  Escherichia coli
  3tui-assembly2_E  TM=8.610E-01  e=1.661E-04  Escherichia coli K-12
  3tuz-assembly2_F  TM=7.748E-01  e=1.522E-04  Escherichia coli K-12
  7mc0-assembly1_B  TM=7.806E-01  e=3.816E-04  Neisseria meningitidis MC58
  8ja7-assembly1_B  TM=7.527E-01  e=2.463E-04  Mycobacterium tuberculosis H37Rv

Radius of gyration: 23.94 Å; Cα contacts (8 Å, |Δi|>4): 942; chains: 2; bounding box: 74×65×59 Å

Organism: Turneriella parva (strain ATCC BAA-1111 / DSM 21527 / NCTC 11395 / H) (NCBI:txid869212)

pLDDT: mean 81.31, std 11.85, range [31.39, 95.81]

Sequence (570 aa):
MMTRSRKFSDVAGYAVIYAFTAMAFIPLVAFILYVIAKGIGRINFEFLFTASASMESGGIFAPLFGTIVLTLASLLFAVPISLMAAVYLSEYARKDRWFNLIELTIVNLAGVPSVVYGLFGLGLFVIFLGLGKSIIAGALTMACMSMPLLITVFYQALKAVPLTLREASLAVGASKLSTTFRIVIPTALPGIFTGVILATARIAGETAPVLFTVAAYYMPNLPQSLSDQSMLLSYHLYVISTQNTGVQEEQKYAVTLVLVVLVLVVNLIAIWARARARKKIGNLGMMTRSRKFSDVAGYAVIYAFTAMAFIPLVAFILYVIAKGIGRINFEFLFTASASMESGGIFAPLFGTIVLTLASLLFAVPISLMAAVYLSEYARKDRWFNLIELTIVNLAGVPSVVYGLFGLGLFVIFLGLGKSIIAGALTMACMSMPLLITVFYQALKAVPLTLREASLAVGASKLSTTFRIVIPTALPGIFTGVILATARIAGETAPVLFTVAAYYMPNLPQSLSDQSMLLSYHLYVISTQNTGVQEEQKYAVTLVLVVLVLVVNLIAIWARARARKKIGNLG